Protein AF-A0A3D5AR70-F1 (afdb_monomer_lite)

Foldseek 3Di:
DPPDDAAAEAEDQPFCPLHVPDGPPPFLQDPVCVSVLVVLLVVLVVCLVSVHLAYEDELAAHDPPDDLVSSLVSSLVSVLSSLVSNVVSVHQYAYEQPPNHSGNDPVSVVVSCVSRDLSHAHEAELQSCQADPPDASLVSLLVRLSRHSHYEYAAYEYNDPAGHQPPPHDHLCLSNVVSCVVSVPPHDHHYDHPPCPVPVVVSVVSNVLQNQLSPLLSVLLVCLLVPVVCCVVVLVCSCVRNNPVCNLVSNLSSVLSNLDALVVLVVQLVPDDPSSLLSSLQNCVVNVHPCNQVSLLVLLVDPPLSSLLSSQAPSVVPYDLVSNLSSVLVNQVSVHDPVSGPCCVPSDELVSLVSLVVVQVVQVVVVHHTDPNSVVSNVVHD

Secondary structure (DSSP, 8-state):
---SSPPPPB----TTSS-SSSTT-S-SSSTTHHHHHHHHHHHHHHHHHTT-S-EEE---PPPTTS-HHHHHHHHHHHHHHHHHHHHHHTPPEEE---TTSS--SHHHHHHHHHHH-TTEEEEEEHHHHHHH-SS-HHHHHHHHGGGEEEEEE-EEETTEEEEE-TTSSS--HHHHHHHHHHTT--S-EEE--TT-GGGHHHHHHHHHHHHHHHHHHHHHHHHHHH-GGGHHHHHHHHHHHHHHHHHHHHHHHHHHHHT--HHHHHHHHHHS-HHHHHHHHHHHHHH--TTHHHHHHHHHHSS-HHHHHHHHSGGGGGS-HHHHHHHHHHHHHTT--GGGSTTHHHH--HHHHHHHHHHHHHHHHTT-PPPHHHHHHHHHH-

Sequence (382 aa):
MIPPFPYPTLFRSARYLLDPRRKHSPTLLDDNASKRVDFLKRAIDIAADLNAEAVSFWAGVRPADIDEQTSWDRLKSGCAQVAEHAETRGVKLGFEPEPGMLVESIDQWAELKSSLGDGFGLTLDIGHCRAVEPYSVADCVRRAGPHLVNVQIDDMRRGVHEHLEFGEGEIDFPPVLRALKEVGYTGLVAVELPRHSHAAPEVAARSLTFLRASEWLAEAVDRVRGDPGSIGALFPAVGRHTGRALADSARVRLLQASGLPDDELVALYRYGDNDEKRAILLALPALRAVQGTDLLRDALRSNDSRLVAAALGPAGEDLPDAEWRQGVLKGVFMGLPLAGVHGLNERADAELGRMLDGLRKEREAAGRTMPADAVSLLERLV

Radius of gyration: 27.76 Å; chains: 1; bounding box: 63×50×78 Å

pLDDT: mean 92.49, std 9.39, range [27.66, 98.5]

Structure (mmCIF, N/CA/C/O backbone):
data_AF-A0A3D5AR70-F1
#
_entry.id   AF-A0A3D5AR70-F1
#
loop_
_atom_site.group_PDB
_atom_site.id
_atom_site.type_symbol
_atom_site.label_atom_id
_atom_site.label_alt_id
_atom_site.label_comp_id
_atom_site.label_asym_id
_atom_site.label_entity_id
_atom_site.label_seq_id
_atom_site.pdbx_PDB_ins_code
_atom_site.Cartn_x
_atom_site.Cartn_y
_atom_site.Cartn_z
_atom_site.occupancy
_atom_site.B_iso_or_equiv
_atom_site.auth_seq_id
_atom_site.auth_comp_id
_atom_site.auth_asym_id
_atom_site.auth_atom_id
_atom_site.pdbx_PDB_model_num
ATOM 1 N N . MET A 1 1 ? -26.052 -18.815 3.067 1.00 32.81 1 MET A N 1
ATOM 2 C CA . MET A 1 1 ? -26.679 -17.505 3.336 1.00 32.81 1 MET A CA 1
ATOM 3 C C . MET A 1 1 ? -25.571 -16.473 3.289 1.00 32.81 1 MET A C 1
ATOM 5 O O . MET A 1 1 ? -24.693 -16.527 4.133 1.00 32.81 1 MET A O 1
ATOM 9 N N . ILE A 1 2 ? -25.542 -15.638 2.253 1.00 27.66 2 ILE A N 1
ATOM 10 C CA . ILE A 1 2 ? -24.632 -14.485 2.176 1.00 27.66 2 ILE A CA 1
ATOM 11 C C . ILE A 1 2 ? -25.147 -13.482 3.224 1.00 27.66 2 ILE A C 1
ATOM 13 O O . ILE A 1 2 ? -26.352 -13.213 3.194 1.00 27.66 2 ILE A O 1
ATOM 17 N N . PRO A 1 3 ? -24.336 -12.998 4.182 1.00 32.00 3 PRO A N 1
ATOM 18 C CA . PRO A 1 3 ? -24.826 -12.045 5.171 1.00 32.00 3 PRO A CA 1
ATOM 19 C C . PRO A 1 3 ? -25.315 -10.768 4.459 1.00 32.00 3 PRO A C 1
ATOM 21 O O . PRO A 1 3 ? -24.717 -10.353 3.461 1.00 32.00 3 PRO A O 1
ATOM 24 N N . PRO A 1 4 ? -26.440 -10.184 4.902 1.00 40.34 4 PRO A N 1
ATOM 25 C CA . PRO A 1 4 ? -27.083 -9.080 4.208 1.00 40.34 4 PRO A CA 1
ATOM 26 C C . PRO A 1 4 ? -26.327 -7.785 4.505 1.00 40.34 4 PRO A C 1
ATOM 28 O O . PRO A 1 4 ? -26.500 -7.235 5.578 1.00 40.34 4 PRO A O 1
ATOM 31 N N . PHE A 1 5 ? -25.541 -7.296 3.540 1.00 42.06 5 PHE A N 1
ATOM 32 C CA . PHE A 1 5 ? -24.726 -6.073 3.634 1.00 42.06 5 PHE A CA 1
ATOM 33 C C . PHE A 1 5 ? -23.687 -6.077 4.780 1.00 42.06 5 PHE A C 1
ATOM 35 O O . PHE A 1 5 ? -23.908 -6.638 5.850 1.00 42.06 5 PHE A O 1
ATOM 42 N N . PRO A 1 6 ? -22.507 -5.470 4.589 1.00 53.66 6 PRO A N 1
ATOM 43 C CA . PRO A 1 6 ? -21.615 -5.262 5.716 1.00 53.66 6 PRO A CA 1
ATOM 44 C C . PRO A 1 6 ? -22.246 -4.263 6.698 1.00 53.66 6 PRO A C 1
ATOM 46 O O . PRO A 1 6 ? -22.773 -3.226 6.285 1.00 53.66 6 PRO A O 1
ATOM 49 N N . TYR A 1 7 ? -22.212 -4.586 7.990 1.00 52.88 7 TYR A N 1
ATOM 50 C CA . TYR A 1 7 ? -22.667 -3.684 9.045 1.00 52.88 7 TYR A CA 1
ATOM 51 C C . TYR A 1 7 ? -21.738 -2.466 9.113 1.00 52.88 7 TYR A C 1
ATOM 53 O O . TYR A 1 7 ? -20.527 -2.638 9.022 1.00 52.88 7 TYR A O 1
ATOM 61 N N . PRO A 1 8 ? -22.254 -1.234 9.246 1.00 65.44 8 PRO A N 1
ATOM 62 C CA . PRO A 1 8 ? -21.407 -0.046 9.260 1.00 65.44 8 PRO A CA 1
ATOM 63 C C . PRO A 1 8 ? -20.494 -0.026 10.496 1.00 65.44 8 PRO A C 1
ATOM 65 O O . PRO A 1 8 ? -20.899 -0.467 11.569 1.00 65.44 8 PRO A O 1
ATOM 68 N N . THR A 1 9 ? -19.303 0.562 10.378 1.00 58.19 9 THR A N 1
ATOM 69 C CA . THR A 1 9 ? -18.501 0.993 11.537 1.00 58.19 9 THR A CA 1
ATOM 70 C C . THR A 1 9 ? -18.792 2.463 11.821 1.00 58.19 9 THR A C 1
ATOM 72 O O . THR A 1 9 ? -18.824 3.287 10.904 1.00 58.19 9 THR A O 1
ATOM 75 N N . LEU A 1 10 ? -18.990 2.820 13.093 1.00 62.00 10 LEU A N 1
ATOM 76 C CA . LEU A 1 10 ? -19.186 4.214 13.488 1.00 62.00 10 LEU A CA 1
ATOM 77 C C . LEU A 1 10 ? -17.861 4.853 13.944 1.00 62.00 10 LEU A C 1
ATOM 79 O O . LEU A 1 10 ? -17.339 4.529 15.013 1.00 62.00 10 LEU A O 1
ATOM 83 N N . PHE A 1 11 ? -17.355 5.806 13.153 1.00 58.59 11 PHE A N 1
ATOM 84 C CA . PHE A 1 11 ? -16.152 6.590 13.460 1.00 58.59 11 PHE A CA 1
ATOM 85 C C . PHE A 1 11 ? -16.480 7.872 14.225 1.00 58.59 11 PHE A C 1
ATOM 87 O O . PHE A 1 11 ? -17.455 8.568 13.936 1.00 58.59 11 PHE A O 1
ATOM 94 N N . ARG A 1 12 ? -15.648 8.209 15.217 1.00 56.62 12 ARG A N 1
ATOM 95 C CA . ARG A 1 12 ? -15.967 9.253 16.212 1.00 56.62 12 ARG A CA 1
ATOM 96 C C . ARG A 1 12 ? -15.005 10.426 16.249 1.00 56.62 12 ARG A C 1
ATOM 98 O O . ARG A 1 12 ? -15.065 11.246 17.168 1.00 56.62 12 ARG A O 1
ATOM 105 N N . SER A 1 13 ? -14.191 10.565 15.209 1.00 57.84 13 SER A N 1
ATOM 106 C CA . SER A 1 13 ? -13.252 11.673 15.036 1.00 57.84 13 SER A CA 1
ATOM 107 C C . SER A 1 13 ? -13.934 13.039 14.839 1.00 57.84 13 SER A C 1
ATOM 109 O O . SER A 1 13 ? -13.231 14.029 14.656 1.00 57.84 13 SER A O 1
ATOM 111 N N . ALA A 1 14 ? -15.273 13.137 14.921 1.00 65.75 14 ALA A N 1
ATOM 112 C CA . ALA A 1 14 ? -16.085 14.342 14.720 1.00 65.75 14 ALA A CA 1
ATOM 113 C C . ALA A 1 14 ? -15.389 15.624 15.218 1.00 65.75 14 ALA A C 1
ATOM 115 O O . ALA A 1 14 ? -15.333 15.939 16.415 1.00 65.75 14 ALA A O 1
ATOM 116 N N . ARG A 1 15 ? -14.790 16.344 14.263 1.00 79.31 15 ARG A N 1
ATOM 117 C CA . ARG A 1 15 ? -13.955 17.515 14.532 1.00 79.31 15 ARG A CA 1
ATOM 118 C C . ARG A 1 15 ? -14.863 18.642 15.004 1.00 79.31 15 ARG A C 1
ATOM 120 O O . ARG A 1 15 ? -15.877 18.919 14.379 1.00 79.31 15 ARG A O 1
ATOM 127 N N . TYR A 1 16 ? -14.479 19.287 16.100 1.00 86.62 16 TYR A N 1
ATOM 128 C CA . TYR A 1 16 ? -15.173 20.446 16.672 1.00 86.62 16 TYR A CA 1
ATOM 129 C C . TYR A 1 16 ? -16.621 20.209 17.149 1.00 86.62 16 TYR A C 1
ATOM 131 O O . TYR A 1 16 ? -17.345 21.167 17.403 1.00 86.62 16 TYR A O 1
ATOM 139 N N . LEU A 1 17 ? -17.053 18.949 17.298 1.00 88.94 17 LEU A N 1
ATOM 140 C CA . LEU A 1 17 ? -18.428 18.631 17.698 1.00 88.94 17 LEU A CA 1
ATOM 141 C C . LEU A 1 17 ? -18.735 19.027 19.151 1.00 88.94 17 LEU A C 1
ATOM 143 O O . LEU A 1 17 ? -19.791 19.586 19.427 1.00 88.94 17 LEU A O 1
ATOM 147 N N . LEU A 1 18 ? -17.827 18.715 20.081 1.00 90.50 18 LEU A N 1
ATOM 148 C CA . LEU A 1 18 ? -18.012 19.005 21.510 1.00 90.50 18 LEU A CA 1
ATOM 149 C C . LEU A 1 18 ? -17.456 20.380 21.918 1.00 90.50 18 LEU A C 1
ATOM 151 O O . LEU A 1 18 ? -17.894 20.945 22.921 1.00 90.50 18 LEU A O 1
ATOM 155 N N . ASP A 1 19 ? -16.522 20.918 21.130 1.00 90.00 19 ASP A N 1
ATOM 156 C CA . ASP A 1 19 ? -15.952 22.255 21.282 1.00 90.00 19 ASP A CA 1
ATOM 157 C C . ASP A 1 19 ? -15.735 22.884 19.889 1.00 90.00 19 ASP A C 1
ATOM 159 O O . ASP A 1 19 ? -14.916 22.382 19.114 1.00 90.00 19 ASP A O 1
ATOM 163 N N . PRO A 1 20 ? -16.410 24.000 19.555 1.00 92.25 20 PRO A N 1
ATOM 164 C CA . PRO A 1 20 ? -16.311 24.625 18.236 1.00 92.25 20 PRO A CA 1
ATOM 165 C C . PRO A 1 20 ? -14.942 25.266 17.942 1.00 92.25 20 PRO A C 1
ATOM 167 O O . PRO A 1 20 ? -14.686 25.661 16.808 1.00 92.25 20 PRO A O 1
ATOM 170 N N . ARG A 1 21 ? -14.067 25.418 18.944 1.00 92.12 21 ARG A N 1
ATOM 171 C CA . ARG A 1 21 ? -12.752 26.072 18.827 1.00 92.12 21 ARG A CA 1
ATOM 172 C C . ARG A 1 21 ? -11.594 25.095 18.957 1.00 92.12 21 ARG A C 1
ATOM 174 O O . ARG A 1 21 ? -10.568 25.277 18.303 1.00 92.12 21 ARG A O 1
ATOM 181 N N . ARG A 1 22 ? -11.733 24.065 19.790 1.00 88.31 22 ARG A N 1
ATOM 182 C CA . ARG A 1 22 ? -10.674 23.078 20.033 1.00 88.31 22 ARG A CA 1
ATOM 183 C C . ARG A 1 22 ? -11.001 21.759 19.347 1.00 88.31 22 ARG A C 1
ATOM 185 O O . ARG A 1 22 ? -11.928 21.047 19.724 1.00 88.31 22 ARG A O 1
ATOM 192 N N . LYS A 1 23 ? -10.190 21.406 18.344 1.00 86.69 23 LYS A N 1
ATOM 193 C CA . LYS A 1 23 ? -10.305 20.142 17.603 1.00 86.69 23 LYS A CA 1
ATOM 194 C C . LYS A 1 23 ? -10.327 18.972 18.599 1.00 86.69 23 LYS A C 1
ATOM 196 O O . LYS A 1 23 ? -9.403 18.819 19.387 1.00 86.69 23 LYS A O 1
ATOM 201 N N . HIS A 1 24 ? -11.399 18.181 18.546 1.00 87.38 24 HIS A N 1
ATOM 202 C CA . HIS A 1 24 ? -11.671 17.002 19.376 1.00 87.38 24 HIS A CA 1
ATOM 203 C C . HIS A 1 24 ? -11.722 17.186 20.905 1.00 87.38 24 HIS A C 1
ATOM 205 O O . HIS A 1 24 ? -11.901 16.199 21.616 1.00 87.38 24 HIS A O 1
ATOM 211 N N . SER A 1 25 ? -11.599 18.400 21.437 1.00 89.62 25 SER A N 1
ATOM 212 C CA . SER A 1 25 ? -11.730 18.613 22.880 1.00 89.62 25 SER A CA 1
ATOM 213 C C . SER A 1 25 ? -13.214 18.602 23.294 1.00 89.62 25 SER A C 1
ATOM 215 O O . SER A 1 25 ? -14.063 19.000 22.491 1.00 89.62 25 SER A O 1
ATOM 217 N N . PRO A 1 26 ? -13.553 18.153 24.517 1.00 92.62 26 PRO A N 1
ATOM 218 C CA . PRO A 1 26 ? -12.691 17.408 25.434 1.00 92.62 26 PRO A CA 1
ATOM 219 C C . PRO A 1 26 ? -12.454 15.970 24.950 1.00 92.62 26 PRO A C 1
ATOM 221 O O . PRO A 1 26 ? -13.292 15.369 24.276 1.00 92.62 26 PRO A O 1
ATOM 224 N N . THR A 1 27 ? -11.300 15.428 25.305 1.00 93.69 27 THR A N 1
ATOM 225 C CA . THR A 1 27 ? -10.874 14.030 25.175 1.00 93.69 27 THR A CA 1
ATOM 226 C C . THR A 1 27 ? -11.050 13.313 26.519 1.00 93.69 27 THR A C 1
ATOM 228 O O . THR A 1 27 ? -11.564 13.904 27.471 1.00 93.69 27 THR A O 1
ATOM 231 N N . LEU A 1 28 ? -10.640 12.045 26.620 1.00 94.31 28 LEU A N 1
ATOM 232 C CA . LEU A 1 28 ? -10.629 11.333 27.906 1.00 94.31 28 LEU A CA 1
ATOM 233 C C . LEU A 1 28 ? -9.518 11.825 28.851 1.00 94.31 28 LEU A C 1
ATOM 235 O O . LEU A 1 28 ? -9.528 11.472 30.024 1.00 94.31 28 LEU A O 1
ATOM 239 N N . LEU A 1 29 ? -8.585 12.644 28.353 1.00 94.88 29 LEU A N 1
ATOM 240 C CA . LEU A 1 29 ? -7.447 13.165 29.116 1.00 94.88 29 LEU A CA 1
ATOM 241 C C . LEU A 1 29 ? -7.744 14.525 29.772 1.00 94.88 29 LEU A C 1
ATOM 243 O O . LEU A 1 29 ? -7.066 14.922 30.721 1.00 94.88 29 LEU A O 1
ATOM 247 N N . ASP A 1 30 ? -8.752 15.250 29.279 1.00 92.00 30 ASP A N 1
ATOM 248 C CA . ASP A 1 30 ? -9.139 16.567 29.794 1.00 92.00 30 ASP A CA 1
ATOM 249 C C . ASP A 1 30 ? -9.899 16.456 31.135 1.00 92.00 30 ASP A C 1
ATOM 251 O O . ASP A 1 30 ? -10.598 15.477 31.390 1.00 92.00 30 ASP A O 1
ATOM 255 N N . ASP A 1 31 ? -9.847 17.501 31.972 1.00 86.88 31 ASP A N 1
ATOM 256 C CA . ASP A 1 31 ? -10.524 17.533 33.288 1.00 86.88 31 ASP A CA 1
ATOM 257 C C . ASP A 1 31 ? -12.040 17.286 33.204 1.00 86.88 31 ASP A C 1
ATOM 259 O O . ASP A 1 31 ? -12.652 16.726 34.111 1.00 86.88 31 ASP A O 1
ATOM 263 N N . ASN A 1 32 ? -12.663 17.700 32.097 1.00 86.25 32 ASN A N 1
ATOM 264 C CA . ASN A 1 32 ? -14.093 17.535 31.844 1.00 86.25 32 ASN A CA 1
ATOM 265 C C . ASN A 1 32 ? -14.380 16.341 30.915 1.00 86.25 32 ASN A C 1
ATOM 267 O O . ASN A 1 32 ? -15.162 16.451 29.964 1.00 86.25 32 ASN A O 1
ATOM 271 N N . ALA A 1 33 ? -13.722 15.207 31.171 1.00 90.56 33 ALA A N 1
ATOM 272 C CA . ALA A 1 33 ? -13.863 13.978 30.389 1.00 90.56 33 ALA A CA 1
ATOM 273 C C . ALA A 1 33 ? -15.301 13.421 30.368 1.00 90.56 33 ALA A C 1
ATOM 275 O O . ALA A 1 33 ? -15.645 12.682 29.447 1.00 90.56 33 ALA A O 1
ATOM 276 N N . SER A 1 34 ? -16.171 13.802 31.314 1.00 93.75 34 SER A N 1
ATOM 277 C CA . SER A 1 34 ? -17.577 13.359 31.364 1.00 93.75 34 SER A CA 1
ATOM 278 C C . SER A 1 34 ? -18.330 13.648 30.063 1.00 93.75 34 SER A C 1
ATOM 280 O O . SER A 1 34 ? -18.985 12.760 29.528 1.00 93.75 34 SER A O 1
ATOM 282 N N . LYS A 1 35 ? -18.140 14.833 29.463 1.00 93.81 35 LYS A N 1
ATOM 283 C CA . LYS A 1 35 ? -18.728 15.174 28.154 1.00 93.81 35 LYS A CA 1
ATOM 284 C C . LYS A 1 35 ? -18.289 14.221 27.047 1.00 93.81 35 LYS A C 1
ATOM 286 O O . LYS A 1 35 ? -19.076 13.899 26.157 1.00 93.81 35 LYS A O 1
ATOM 291 N N . ARG A 1 36 ? -17.019 13.801 27.073 1.00 95.19 36 ARG A N 1
ATOM 292 C CA . ARG A 1 36 ? -16.491 12.823 26.122 1.00 95.19 36 ARG A CA 1
ATOM 293 C C . ARG A 1 36 ? -17.128 11.468 26.392 1.00 95.19 36 ARG A C 1
ATOM 295 O O . ARG A 1 36 ? -17.676 10.904 25.457 1.00 95.19 36 ARG A O 1
ATOM 302 N N . VAL A 1 37 ? -17.127 10.986 27.634 1.00 96.12 37 VAL A N 1
ATOM 303 C CA . VAL A 1 37 ? -17.765 9.714 28.016 1.00 96.12 37 VAL A CA 1
ATOM 304 C C . VAL A 1 37 ? -19.233 9.672 27.582 1.00 96.12 37 VAL A C 1
ATOM 306 O O . VAL A 1 37 ? -19.626 8.716 26.922 1.00 96.12 37 VAL A O 1
ATOM 309 N N . ASP A 1 38 ? -20.019 10.718 27.843 1.00 96.12 38 ASP A N 1
ATOM 310 C CA . ASP A 1 38 ? -21.432 10.799 27.443 1.00 96.12 38 ASP A CA 1
ATOM 311 C C . ASP A 1 38 ? -21.611 10.740 25.923 1.00 96.12 38 ASP A C 1
ATOM 313 O O . ASP A 1 38 ? -22.458 10.004 25.411 1.00 96.12 38 ASP A O 1
ATOM 317 N N . PHE A 1 39 ? -20.780 11.475 25.176 1.00 95.38 39 PHE A N 1
ATOM 318 C CA . PHE A 1 39 ? -20.753 11.383 23.718 1.00 95.38 39 PHE A CA 1
ATOM 319 C C . PHE A 1 39 ? -20.421 9.961 23.257 1.00 95.38 39 PHE A C 1
ATOM 321 O O . PHE A 1 39 ? -21.053 9.446 22.331 1.00 95.38 39 PHE A O 1
ATOM 328 N N . LEU A 1 40 ? -19.456 9.311 23.915 1.00 95.81 40 LEU A N 1
ATOM 329 C CA . LEU A 1 40 ? -19.065 7.960 23.563 1.00 95.81 40 LEU A CA 1
ATOM 330 C C . LEU A 1 40 ? -20.191 6.946 23.880 1.00 95.81 40 LEU A C 1
ATOM 332 O O . LEU A 1 40 ? -20.477 6.074 23.061 1.00 95.81 40 LEU A O 1
ATOM 336 N N . LYS A 1 41 ? -20.894 7.081 25.005 1.00 97.19 41 LYS A N 1
ATOM 337 C CA . LYS A 1 41 ? -22.060 6.244 25.338 1.00 97.19 41 LYS A CA 1
ATOM 338 C C . LYS A 1 41 ? -23.196 6.426 24.336 1.00 97.19 41 LYS A C 1
ATOM 340 O O . LYS A 1 41 ? -23.706 5.449 23.801 1.00 97.19 41 LYS A O 1
ATOM 345 N N . ARG A 1 42 ? -23.502 7.668 23.957 1.00 96.69 42 ARG A N 1
ATOM 346 C CA . ARG A 1 42 ? -24.546 7.943 22.961 1.00 96.69 42 ARG A CA 1
ATOM 347 C C . ARG A 1 42 ? -24.225 7.369 21.586 1.00 96.69 42 ARG A C 1
ATOM 349 O O . ARG A 1 42 ? -25.112 6.891 20.889 1.00 96.69 42 ARG A O 1
ATOM 356 N N . ALA A 1 43 ? -22.963 7.418 21.178 1.00 96.12 43 ALA A N 1
ATOM 357 C CA . ALA A 1 43 ? -22.553 6.801 19.927 1.00 96.12 43 ALA A CA 1
ATOM 358 C C . ALA A 1 43 ? -22.588 5.262 19.985 1.00 96.12 43 ALA A C 1
ATOM 360 O O . ALA A 1 43 ? -22.870 4.646 18.965 1.00 96.12 43 ALA A O 1
ATOM 361 N N . ILE A 1 44 ? -22.371 4.649 21.156 1.00 96.69 44 ILE A N 1
ATOM 362 C CA . ILE A 1 44 ? -22.630 3.216 21.367 1.00 96.69 44 ILE A CA 1
ATOM 363 C C . ILE A 1 44 ? -24.126 2.914 21.236 1.00 96.69 44 ILE A C 1
ATOM 365 O O . ILE A 1 44 ? -24.486 1.947 20.575 1.00 96.69 44 ILE A O 1
ATOM 369 N N . ASP A 1 45 ? -25.001 3.741 21.813 1.00 97.38 45 ASP A N 1
ATOM 370 C CA . ASP A 1 45 ? -26.450 3.539 21.699 1.00 97.38 45 ASP A CA 1
ATOM 371 C C . ASP A 1 45 ? -26.906 3.600 20.234 1.00 97.38 45 ASP A C 1
ATOM 373 O O . ASP A 1 45 ? -27.611 2.709 19.772 1.00 97.38 45 ASP A O 1
ATOM 377 N N . ILE A 1 46 ? -26.417 4.591 19.477 1.00 96.19 46 ILE A N 1
ATOM 378 C CA . ILE A 1 46 ? -26.673 4.708 18.033 1.00 96.19 46 ILE A CA 1
ATOM 379 C C . ILE A 1 46 ? -26.111 3.499 17.274 1.00 96.19 46 ILE A C 1
ATOM 381 O O . ILE A 1 46 ? -26.763 2.982 16.373 1.00 96.19 46 ILE A O 1
ATOM 385 N N . ALA A 1 47 ? -24.907 3.041 17.617 1.00 95.25 47 ALA A N 1
ATOM 386 C CA . ALA A 1 47 ? -24.303 1.863 17.006 1.00 95.25 47 ALA A CA 1
ATOM 387 C C . ALA A 1 47 ? -25.135 0.597 17.259 1.00 95.25 47 ALA A C 1
ATOM 389 O O . ALA A 1 47 ? -25.333 -0.182 16.331 1.00 95.25 47 ALA A O 1
ATOM 390 N N . ALA A 1 48 ? -25.676 0.427 18.468 1.00 96.19 48 ALA A N 1
ATOM 391 C CA . ALA A 1 48 ? -26.595 -0.662 18.786 1.00 96.19 48 ALA A CA 1
ATOM 392 C C . ALA A 1 48 ? -27.877 -0.575 17.940 1.00 96.19 48 ALA A C 1
ATOM 394 O O . ALA A 1 48 ? -28.291 -1.571 17.352 1.00 96.19 48 ALA A O 1
ATOM 395 N N . ASP A 1 49 ? -28.462 0.620 17.814 1.00 96.44 49 ASP A N 1
ATOM 396 C CA . ASP A 1 49 ? -29.681 0.842 17.024 1.00 96.44 49 ASP A CA 1
ATOM 397 C C . ASP A 1 49 ? -29.463 0.585 15.518 1.00 96.44 49 ASP A C 1
ATOM 399 O O . ASP A 1 49 ? -30.370 0.131 14.820 1.00 96.44 49 ASP A O 1
ATOM 403 N N . LEU A 1 50 ? -28.255 0.856 15.010 1.00 95.25 50 LEU A N 1
ATOM 404 C CA . LEU A 1 50 ? -27.856 0.624 13.615 1.00 95.25 50 LEU A CA 1
ATOM 405 C C . LEU A 1 50 ? -27.271 -0.775 13.364 1.00 95.25 50 LEU A C 1
ATOM 407 O O . LEU A 1 50 ? -26.926 -1.085 12.222 1.00 95.25 50 LEU A O 1
ATOM 411 N N . ASN A 1 51 ? -27.143 -1.600 14.408 1.00 93.25 51 ASN A N 1
ATOM 412 C CA . ASN A 1 51 ? -26.441 -2.883 14.382 1.00 93.25 51 ASN A CA 1
ATOM 413 C C . ASN A 1 51 ? -25.027 -2.772 13.776 1.00 93.25 51 ASN A C 1
ATOM 415 O O . ASN A 1 51 ? -24.643 -3.568 12.922 1.00 93.25 51 ASN A O 1
ATOM 419 N N . ALA A 1 52 ? -24.289 -1.732 14.168 1.00 92.06 52 ALA A N 1
ATOM 420 C CA . ALA A 1 52 ? -22.934 -1.461 13.705 1.00 92.06 52 ALA A CA 1
ATOM 421 C C . ALA A 1 52 ? -21.947 -2.548 14.164 1.00 92.06 52 ALA A C 1
ATOM 423 O O . ALA A 1 52 ? -22.089 -3.108 15.251 1.00 92.06 52 ALA A O 1
ATOM 424 N N . GLU A 1 53 ? -20.918 -2.815 13.355 1.00 90.75 53 GLU A N 1
ATOM 425 C CA . GLU A 1 53 ? -19.919 -3.855 13.645 1.00 90.75 53 GLU A CA 1
ATOM 426 C C . GLU A 1 53 ? -19.108 -3.533 14.907 1.00 90.75 53 GLU A C 1
ATOM 428 O O . GLU A 1 53 ? -18.888 -4.394 15.765 1.00 90.75 53 GLU A O 1
ATOM 433 N N . ALA A 1 54 ? -18.684 -2.275 15.013 1.00 94.06 54 ALA A N 1
ATOM 434 C CA . ALA A 1 54 ? -17.918 -1.751 16.127 1.00 94.06 54 ALA A CA 1
ATOM 435 C C . ALA A 1 54 ? -18.037 -0.224 16.208 1.00 94.06 54 ALA A C 1
ATOM 437 O O . ALA A 1 54 ? -18.451 0.467 15.268 1.00 94.06 54 ALA A O 1
ATOM 438 N N . VAL A 1 55 ? -17.614 0.309 17.350 1.00 95.38 55 VAL A N 1
ATOM 439 C CA . VAL A 1 55 ? -17.397 1.739 17.560 1.00 95.38 55 VAL A CA 1
ATOM 440 C C . VAL A 1 55 ? -15.908 1.984 17.784 1.00 95.38 55 VAL A C 1
ATOM 442 O O . VAL A 1 55 ? -15.358 1.505 18.779 1.00 95.38 55 VAL A O 1
ATOM 445 N N . SER A 1 56 ? -15.283 2.755 16.885 1.00 94.94 56 SER A N 1
ATOM 446 C CA . SER A 1 56 ? -13.870 3.150 17.009 1.00 94.94 56 SER A CA 1
ATOM 447 C C . SER A 1 56 ? -13.704 4.440 17.821 1.00 94.94 56 SER A C 1
ATOM 449 O O . SER A 1 56 ? -14.518 5.372 17.718 1.00 94.94 56 SER A O 1
ATOM 451 N N . PHE A 1 57 ? -12.659 4.516 18.647 1.00 95.38 57 PHE A N 1
ATOM 452 C CA . PHE A 1 57 ? -12.243 5.732 19.353 1.00 95.38 57 PHE A CA 1
ATOM 453 C C . PHE A 1 57 ? -10.776 5.669 19.801 1.00 95.38 57 PHE A C 1
ATOM 455 O O . PHE A 1 57 ? -10.185 4.602 19.838 1.00 95.38 57 PHE A O 1
ATOM 462 N N . TRP A 1 58 ? -10.219 6.807 20.213 1.00 95.25 58 TRP A N 1
ATOM 463 C CA . TRP A 1 58 ? -8.798 6.971 20.537 1.00 95.25 58 TRP A CA 1
ATOM 464 C C . TRP A 1 58 ? -8.583 7.725 21.864 1.00 95.25 58 TRP A C 1
ATOM 466 O O . TRP A 1 58 ? -9.540 8.224 22.469 1.00 95.25 58 TRP A O 1
ATOM 476 N N . ALA A 1 59 ? -7.325 7.845 22.315 1.00 94.69 59 ALA A N 1
ATOM 477 C CA . ALA A 1 59 ? -6.955 8.510 23.577 1.00 94.69 59 ALA A CA 1
ATOM 478 C C . ALA A 1 59 ? -7.141 10.038 23.556 1.00 94.69 59 ALA A C 1
ATOM 480 O O . ALA A 1 59 ? -7.827 10.620 24.401 1.00 94.69 59 ALA A O 1
ATOM 481 N N . GLY A 1 60 ? -6.496 10.681 22.581 1.00 92.81 60 GLY A N 1
ATOM 482 C CA . GLY A 1 60 ? -6.272 12.119 22.514 1.00 92.81 60 GLY A CA 1
ATOM 483 C C . GLY A 1 60 ? -4.809 12.486 22.728 1.00 92.81 60 GLY A C 1
ATOM 484 O O . GLY A 1 60 ? -4.009 11.696 23.230 1.00 92.81 60 GLY A O 1
ATOM 485 N N . VAL A 1 61 ? -4.457 13.709 22.333 1.00 93.25 61 VAL A N 1
ATOM 486 C CA . VAL A 1 61 ? -3.123 14.270 22.574 1.00 93.25 61 VAL A CA 1
ATOM 487 C C . VAL A 1 61 ? -3.000 14.617 24.052 1.00 93.25 61 VAL A C 1
ATOM 489 O O . VAL A 1 61 ? -3.869 15.306 24.591 1.00 93.25 61 VAL A O 1
ATOM 492 N N . ARG A 1 62 ? -1.919 14.164 24.695 1.00 93.50 62 ARG A N 1
ATOM 493 C CA . ARG A 1 62 ? -1.642 14.486 26.097 1.00 93.50 62 ARG A CA 1
ATOM 494 C C . ARG A 1 62 ? -1.535 16.009 26.285 1.00 93.50 62 ARG A C 1
ATOM 496 O O . ARG A 1 62 ? -0.705 16.633 25.620 1.00 93.50 62 ARG A O 1
ATOM 503 N N . PRO A 1 63 ? -2.334 16.618 27.179 1.00 89.56 63 PRO A N 1
ATOM 504 C CA . PRO A 1 63 ? -2.170 18.025 27.533 1.00 89.56 63 PRO A CA 1
ATOM 505 C C . PRO A 1 63 ? -0.786 18.284 28.144 1.00 89.56 63 PRO A C 1
ATOM 507 O O . PRO A 1 63 ? -0.286 17.483 28.930 1.00 89.56 63 PRO A O 1
ATOM 510 N N . ALA A 1 64 ? -0.146 19.394 27.767 1.00 88.81 64 ALA A N 1
ATOM 511 C CA . ALA A 1 64 ? 1.242 19.682 28.148 1.00 88.81 64 ALA A CA 1
ATOM 512 C C . ALA A 1 64 ? 1.435 19.906 29.661 1.00 88.81 64 ALA A C 1
ATOM 514 O O . ALA A 1 64 ? 2.534 19.727 30.178 1.00 88.81 64 ALA A O 1
ATOM 515 N N . ASP A 1 65 ? 0.372 20.310 30.347 1.00 91.75 65 ASP A N 1
ATOM 516 C CA . ASP A 1 65 ? 0.303 20.621 31.772 1.00 91.75 65 ASP A CA 1
ATOM 517 C C . ASP A 1 65 ? -0.036 19.412 32.655 1.00 91.75 65 ASP A C 1
ATOM 519 O O . ASP A 1 65 ? 0.018 19.521 33.879 1.00 91.75 65 ASP A O 1
ATOM 523 N N . ILE A 1 66 ? -0.353 18.261 32.055 1.00 92.12 66 ILE A N 1
ATOM 524 C CA . ILE A 1 66 ? -0.706 17.038 32.776 1.00 92.12 66 ILE A CA 1
ATOM 525 C C . ILE A 1 66 ? 0.422 16.019 32.621 1.00 92.12 66 ILE A C 1
ATOM 527 O O . ILE A 1 66 ? 0.894 15.728 31.515 1.00 92.12 66 ILE A O 1
ATOM 531 N N . ASP A 1 67 ? 0.867 15.466 33.748 1.00 94.50 67 ASP A N 1
ATOM 532 C CA . ASP A 1 67 ? 1.872 14.413 33.759 1.00 94.50 67 ASP A CA 1
ATOM 533 C C . ASP A 1 67 ? 1.339 13.114 33.129 1.00 94.50 67 ASP A C 1
ATOM 535 O O . ASP A 1 67 ? 0.137 12.897 32.946 1.00 94.50 67 ASP A O 1
ATOM 539 N N . GLU A 1 68 ? 2.262 12.249 32.732 1.00 93.75 68 GLU A N 1
ATOM 540 C CA . GLU A 1 68 ? 1.935 11.018 32.020 1.00 93.75 68 GLU A CA 1
ATOM 541 C C . GLU A 1 68 ? 1.077 10.066 32.861 1.00 93.75 68 GLU A C 1
ATOM 543 O O . GLU A 1 68 ? 0.076 9.558 32.355 1.00 93.75 68 GLU A O 1
ATOM 548 N N . GLN A 1 69 ? 1.393 9.896 34.148 1.00 95.38 69 GLN A N 1
ATOM 549 C CA . GLN A 1 69 ? 0.653 9.000 35.038 1.00 95.38 69 GLN A CA 1
ATOM 550 C C . GLN A 1 69 ? -0.801 9.455 35.185 1.00 95.38 69 GLN A C 1
ATOM 552 O O . GLN A 1 69 ? -1.720 8.669 34.959 1.00 95.38 69 GLN A O 1
ATOM 557 N N . THR A 1 70 ? -1.021 10.742 35.465 1.00 95.75 70 THR A N 1
ATOM 558 C CA . THR A 1 70 ? -2.372 11.313 35.547 1.00 95.75 70 THR A CA 1
ATOM 559 C C . THR A 1 70 ? -3.139 11.136 34.233 1.00 95.75 70 THR A C 1
ATOM 561 O O . THR A 1 70 ? -4.338 10.845 34.243 1.00 95.75 70 THR A O 1
ATOM 564 N N . SER A 1 71 ? -2.467 11.285 33.088 1.00 96.00 71 SER A N 1
ATOM 565 C CA . SER A 1 71 ? -3.086 11.099 31.769 1.00 96.00 71 SER A CA 1
ATOM 566 C C . SER A 1 71 ? -3.534 9.649 31.552 1.00 96.00 71 SER A C 1
ATOM 568 O O . SER A 1 71 ? -4.654 9.409 31.096 1.00 96.00 71 SER A O 1
ATOM 570 N N . TRP A 1 72 ? -2.697 8.684 31.933 1.00 96.81 72 TRP A N 1
ATOM 571 C CA . TRP A 1 72 ? -3.019 7.259 31.882 1.00 96.81 72 TRP A CA 1
ATOM 572 C C . TRP A 1 72 ? -4.154 6.873 32.827 1.00 96.81 72 TRP A C 1
ATOM 574 O O . TRP A 1 72 ? -5.052 6.134 32.424 1.00 96.81 72 TRP A O 1
ATOM 584 N N . ASP A 1 73 ? -4.162 7.394 34.053 1.00 95.94 73 ASP A N 1
ATOM 585 C CA . ASP A 1 73 ? -5.213 7.111 35.034 1.00 95.94 73 ASP A CA 1
ATOM 586 C C . ASP A 1 73 ? -6.578 7.620 34.548 1.00 95.94 73 ASP A C 1
ATOM 588 O O . ASP A 1 73 ? -7.591 6.915 34.635 1.00 95.94 73 ASP A O 1
ATOM 592 N N . ARG A 1 74 ? -6.605 8.819 33.949 1.00 96.12 74 ARG A N 1
ATOM 593 C CA . ARG A 1 74 ? -7.809 9.381 33.318 1.00 96.12 74 ARG A CA 1
ATOM 594 C C . ARG A 1 74 ? -8.274 8.546 32.132 1.00 96.12 74 ARG A C 1
ATOM 596 O O . ARG A 1 74 ? -9.462 8.230 32.048 1.00 96.12 74 ARG A O 1
ATOM 603 N N . LEU A 1 75 ? -7.351 8.143 31.254 1.00 97.12 75 LEU A N 1
ATOM 604 C CA . LEU A 1 75 ? -7.667 7.295 30.107 1.00 97.12 75 LEU A CA 1
ATOM 605 C C . LEU A 1 75 ? -8.261 5.953 30.554 1.00 97.12 75 LEU A C 1
ATOM 607 O O . LEU A 1 75 ? -9.328 5.577 30.073 1.00 97.12 75 LEU A O 1
ATOM 611 N N . LYS A 1 76 ? -7.620 5.265 31.508 1.00 96.75 76 LYS A N 1
ATOM 612 C CA . LYS A 1 76 ? -8.085 3.982 32.062 1.00 96.75 76 LYS A CA 1
ATOM 613 C C . LYS A 1 76 ? -9.487 4.115 32.661 1.00 96.75 76 LYS A C 1
ATOM 615 O O . LYS A 1 76 ? -10.374 3.336 32.317 1.00 96.75 76 LYS A O 1
ATOM 620 N N . SER A 1 77 ? -9.718 5.141 33.483 1.00 96.00 77 SER A N 1
ATOM 621 C CA . SER A 1 77 ? -11.028 5.411 34.092 1.00 96.00 77 SER A CA 1
ATOM 622 C C . SER A 1 77 ? -12.122 5.706 33.056 1.00 96.00 77 SER A C 1
ATOM 624 O O . SER A 1 77 ? -13.230 5.171 33.137 1.00 96.00 77 SER A O 1
ATOM 626 N N . GLY A 1 78 ? -11.819 6.532 32.050 1.00 96.69 78 GLY A N 1
ATOM 627 C CA . GLY A 1 78 ? -12.754 6.858 30.975 1.00 96.69 78 GLY A CA 1
ATOM 628 C C . GLY A 1 78 ? -13.087 5.650 30.099 1.00 96.69 78 GLY A C 1
ATOM 629 O O . GLY A 1 78 ? -14.258 5.391 29.823 1.00 96.69 78 GLY A O 1
ATOM 630 N N . CYS A 1 79 ? -12.075 4.876 29.702 1.00 97.06 79 CYS A N 1
ATOM 631 C CA . CYS A 1 79 ? -12.257 3.664 28.910 1.00 97.06 79 CYS A CA 1
ATOM 632 C C . CYS A 1 79 ? -13.067 2.602 29.660 1.00 97.06 79 CYS A C 1
ATOM 634 O O . CYS A 1 79 ? -13.941 2.001 29.043 1.00 97.06 79 CYS A O 1
ATOM 636 N N . ALA A 1 80 ? -12.857 2.418 30.969 1.00 96.31 80 ALA A N 1
ATOM 637 C CA . ALA A 1 80 ? -13.641 1.482 31.779 1.00 96.31 80 ALA A CA 1
ATOM 638 C C . ALA A 1 80 ? -15.146 1.806 31.746 1.00 96.31 80 ALA A C 1
ATOM 640 O O . ALA A 1 80 ? -15.961 0.931 31.468 1.00 96.31 80 ALA A O 1
ATOM 641 N N . GLN A 1 81 ? -15.517 3.079 31.922 1.00 96.50 81 GLN A N 1
ATOM 642 C CA . GLN A 1 81 ? -16.922 3.516 31.876 1.00 96.50 81 GLN A CA 1
ATOM 643 C C . GLN A 1 81 ? -17.575 3.328 30.500 1.00 96.50 81 GLN A C 1
ATOM 645 O O . GLN A 1 81 ? -18.786 3.119 30.398 1.00 96.50 81 GLN A O 1
ATOM 650 N N . VAL A 1 82 ? -16.797 3.487 29.428 1.00 96.19 82 VAL A N 1
ATOM 651 C CA . VAL A 1 82 ? -17.281 3.331 28.049 1.00 96.19 82 VAL A CA 1
ATOM 652 C C . VAL A 1 82 ? -17.383 1.847 27.690 1.00 96.19 82 VAL A C 1
ATOM 654 O O . VAL A 1 82 ? -18.360 1.458 27.053 1.00 96.19 82 VAL A O 1
ATOM 657 N N . ALA A 1 83 ? -16.426 1.029 28.137 1.00 95.88 83 ALA A N 1
ATOM 658 C CA . ALA A 1 83 ? -16.415 -0.421 27.959 1.00 95.88 83 ALA A CA 1
ATOM 659 C C . ALA A 1 83 ? -17.585 -1.102 28.668 1.00 95.88 83 ALA A C 1
ATOM 661 O O . ALA A 1 83 ? -18.294 -1.875 28.031 1.00 95.88 83 ALA A O 1
ATOM 662 N N . GLU A 1 84 ? -17.853 -0.737 29.924 1.00 95.75 84 GLU A N 1
ATOM 663 C CA . GLU A 1 84 ? -19.020 -1.224 30.668 1.00 95.75 84 GLU A CA 1
ATOM 664 C C . GLU A 1 84 ? -20.319 -0.930 29.903 1.00 95.75 84 GLU A C 1
ATOM 666 O O . GLU A 1 84 ? -21.133 -1.820 29.669 1.00 95.75 84 GLU A O 1
ATOM 671 N N . HIS A 1 85 ? -20.496 0.306 29.417 1.00 96.56 85 HIS A N 1
ATOM 672 C CA . HIS A 1 85 ? -21.689 0.667 28.644 1.00 96.56 85 HIS A CA 1
ATOM 673 C C . HIS A 1 85 ? -21.799 -0.136 27.343 1.00 96.56 85 HIS A C 1
ATOM 675 O O . HIS A 1 85 ? -22.879 -0.620 27.011 1.00 96.56 85 HIS A O 1
ATOM 681 N N . ALA A 1 86 ? -20.697 -0.317 26.617 1.00 95.50 86 ALA A N 1
ATOM 682 C CA . ALA A 1 86 ? -20.681 -1.105 25.388 1.00 95.50 86 ALA A CA 1
ATOM 683 C C . ALA A 1 86 ? -21.055 -2.572 25.616 1.00 95.50 86 ALA A C 1
ATOM 685 O O . ALA A 1 86 ? -21.852 -3.114 24.848 1.00 95.50 86 ALA A O 1
ATOM 686 N N . GLU A 1 87 ? -20.574 -3.174 26.705 1.00 95.00 87 GLU A N 1
ATOM 687 C CA . GLU A 1 87 ? -20.955 -4.524 27.116 1.00 95.00 87 GLU A CA 1
ATOM 688 C C . GLU A 1 87 ? -22.465 -4.620 27.377 1.00 95.00 87 GLU A C 1
ATOM 690 O O . GLU A 1 87 ? -23.127 -5.492 26.814 1.00 95.00 87 GLU A O 1
ATOM 695 N N . THR A 1 88 ? -23.052 -3.668 28.119 1.00 95.94 88 THR A N 1
ATOM 696 C CA . THR A 1 88 ? -24.510 -3.667 28.370 1.00 95.94 88 THR A CA 1
ATOM 697 C C . THR A 1 88 ? -25.352 -3.528 27.099 1.00 95.94 88 THR A C 1
ATOM 699 O O . THR A 1 88 ? -26.491 -3.996 27.054 1.00 95.94 88 THR A O 1
ATOM 702 N N . ARG A 1 89 ? -24.807 -2.886 26.059 1.00 96.62 89 ARG A N 1
ATOM 703 C CA . ARG A 1 89 ? -25.471 -2.673 24.766 1.00 96.62 89 ARG A CA 1
ATOM 704 C C . ARG A 1 89 ? -25.133 -3.749 23.731 1.00 96.62 89 ARG A C 1
ATOM 706 O O . ARG A 1 89 ? -25.699 -3.709 22.643 1.00 96.62 89 ARG A O 1
ATOM 713 N N . GLY A 1 90 ? -24.241 -4.691 24.049 1.00 94.94 90 GLY A N 1
ATOM 714 C CA . GLY A 1 90 ? -23.789 -5.734 23.125 1.00 94.94 90 GLY A CA 1
ATOM 715 C C . GLY A 1 90 ? -22.988 -5.207 21.929 1.00 94.94 90 GLY A C 1
ATOM 716 O O . GLY A 1 90 ? -22.989 -5.837 20.874 1.00 94.94 90 GLY A O 1
ATOM 717 N N . VAL A 1 91 ? -22.329 -4.053 22.066 1.00 95.31 91 VAL A N 1
ATOM 718 C CA . VAL A 1 91 ? -21.562 -3.398 20.993 1.00 95.31 91 VAL A CA 1
ATOM 719 C C . VAL A 1 91 ? -20.070 -3.614 21.215 1.00 95.31 91 VAL A C 1
ATOM 721 O O . VAL A 1 91 ? -19.567 -3.438 22.321 1.00 95.31 91 VAL A O 1
ATOM 724 N N . LYS A 1 92 ? -19.332 -3.945 20.152 1.00 95.00 92 LYS A N 1
ATOM 725 C CA . LYS A 1 92 ? -17.870 -4.055 20.218 1.00 95.00 92 LYS A CA 1
ATOM 726 C C . LYS A 1 92 ? -17.220 -2.672 20.229 1.00 95.00 92 LYS A C 1
ATOM 728 O O . LYS A 1 92 ? -17.558 -1.809 19.416 1.00 95.00 92 LYS A O 1
ATOM 733 N N . LEU A 1 93 ? -16.245 -2.479 21.112 1.00 94.69 93 LEU A N 1
ATOM 734 C CA . LEU A 1 93 ? -15.387 -1.295 21.119 1.00 94.69 93 LEU A CA 1
ATOM 735 C C . LEU A 1 93 ? -14.030 -1.607 20.519 1.00 94.69 93 LEU A C 1
ATOM 737 O O . LEU A 1 93 ? -13.366 -2.542 20.961 1.00 94.69 93 LEU A O 1
ATOM 741 N N . GLY A 1 94 ? -13.622 -0.783 19.559 1.00 96.12 94 GLY A N 1
ATOM 742 C CA . GLY A 1 94 ? -12.270 -0.774 19.027 1.00 96.12 94 GLY A CA 1
ATOM 743 C C . GLY A 1 94 ? -11.550 0.476 19.496 1.00 96.12 94 GLY A C 1
ATOM 744 O O . GLY A 1 94 ? -11.976 1.594 19.205 1.00 96.12 94 GLY A O 1
ATOM 745 N N . PHE A 1 95 ? -10.486 0.296 20.268 1.00 97.88 95 PHE A N 1
ATOM 746 C CA . PHE A 1 95 ? -9.589 1.396 20.576 1.00 97.88 95 PHE A CA 1
ATOM 747 C C . PHE A 1 95 ? -8.545 1.515 19.474 1.00 97.88 95 PHE A C 1
ATOM 749 O O . PHE A 1 95 ? -7.972 0.510 19.076 1.00 97.88 95 PHE A O 1
ATOM 756 N N . GLU A 1 96 ? -8.304 2.723 18.997 1.00 97.62 96 GLU A N 1
ATOM 757 C CA . GLU A 1 96 ? -7.404 3.026 17.894 1.00 97.62 96 GLU A CA 1
ATOM 758 C C . GLU A 1 96 ? -6.147 3.720 18.435 1.00 97.62 96 GLU A C 1
ATOM 760 O O . GLU A 1 96 ? -6.241 4.830 18.976 1.00 97.62 96 GLU A O 1
ATOM 765 N N . PRO A 1 97 ? -4.972 3.071 18.354 1.00 97.88 97 PRO A N 1
ATOM 766 C CA . PRO A 1 97 ? -3.696 3.743 18.537 1.00 97.88 97 PRO A CA 1
ATOM 767 C C . PRO A 1 97 ? -3.490 4.769 17.419 1.00 97.88 97 PRO A C 1
ATOM 769 O O . PRO A 1 97 ? -3.565 4.430 16.238 1.00 97.88 97 PRO A O 1
ATOM 772 N N . GLU A 1 98 ? -3.221 6.017 17.794 1.00 95.62 98 GLU A N 1
ATOM 773 C CA . GLU A 1 98 ? -3.079 7.126 16.848 1.00 95.62 98 GLU A CA 1
ATOM 774 C C . GLU A 1 98 ? -1.705 7.805 16.997 1.00 95.62 98 GLU A C 1
ATOM 776 O O . GLU A 1 98 ? -1.386 8.286 18.092 1.00 95.62 98 GLU A O 1
ATOM 781 N N . PRO A 1 99 ? -0.914 7.937 15.911 1.00 96.31 99 PRO A N 1
ATOM 782 C CA . PRO A 1 99 ? 0.360 8.647 15.928 1.00 96.31 99 PRO A CA 1
ATOM 783 C C . PRO A 1 99 ? 0.250 10.070 16.495 1.00 96.31 99 PRO A C 1
ATOM 785 O O . PRO A 1 99 ? -0.497 10.913 15.981 1.00 96.31 99 PRO A O 1
ATOM 788 N N . GLY A 1 100 ? 1.042 10.358 17.533 1.00 94.12 100 GLY A N 1
ATOM 789 C CA . GLY A 1 100 ? 1.051 11.652 18.225 1.00 94.12 100 GLY A CA 1
ATOM 790 C C . GLY A 1 100 ? 0.015 11.810 19.348 1.00 94.12 100 GLY A C 1
ATOM 791 O O . GLY A 1 100 ? -0.096 12.900 19.921 1.00 94.12 100 GLY A O 1
ATOM 792 N N . MET A 1 101 ? -0.744 10.762 19.684 1.00 95.75 101 MET A N 1
ATOM 793 C CA . MET A 1 101 ? -1.605 10.712 20.873 1.00 95.75 101 MET A CA 1
ATOM 794 C C . MET A 1 101 ? -0.930 9.974 22.039 1.00 95.75 101 MET A C 1
ATOM 796 O O . MET A 1 101 ? 0.164 9.443 21.900 1.00 95.75 101 MET A O 1
ATOM 800 N N . LEU A 1 102 ? -1.570 9.958 23.219 1.00 97.00 102 LEU A N 1
ATOM 801 C CA . LEU A 1 102 ? -1.030 9.260 24.400 1.00 97.00 102 LEU A CA 1
ATOM 802 C C . LEU A 1 102 ? -0.797 7.759 24.151 1.00 97.00 102 LEU A C 1
ATOM 804 O O . LEU A 1 102 ? 0.141 7.184 24.691 1.00 97.00 102 LEU A O 1
ATOM 808 N N . VAL A 1 103 ? -1.663 7.145 23.343 1.00 97.81 103 VAL A N 1
ATOM 809 C CA . VAL A 1 103 ? -1.539 5.760 22.886 1.00 97.81 103 VAL A CA 1
ATOM 810 C C . VAL A 1 103 ? -1.419 5.805 21.371 1.00 97.81 103 VAL A C 1
ATOM 812 O O . VAL A 1 103 ? -2.401 6.097 20.689 1.00 97.81 103 VAL A O 1
ATOM 815 N N . GLU A 1 104 ? -0.218 5.547 20.869 1.00 97.44 104 GLU A N 1
ATOM 816 C CA . GLU A 1 104 ? 0.106 5.593 19.440 1.00 97.44 104 GLU A CA 1
ATOM 817 C C . GLU A 1 104 ? 0.502 4.232 18.862 1.00 97.44 104 GLU A C 1
ATOM 819 O O . GLU A 1 104 ? 0.467 4.058 17.650 1.00 97.44 104 GLU A O 1
ATOM 824 N N . SER A 1 105 ? 0.825 3.254 19.713 1.00 98.00 105 SER A N 1
ATOM 825 C CA . SER A 1 105 ? 1.260 1.914 19.303 1.00 98.00 105 SER A CA 1
ATOM 826 C C . SER A 1 105 ? 0.376 0.790 19.848 1.00 98.00 105 SER A C 1
ATOM 828 O O . SER A 1 105 ? -0.323 0.932 20.857 1.00 98.00 105 SER A O 1
ATOM 830 N N . ILE A 1 106 ? 0.465 -0.373 19.206 1.00 97.94 106 ILE A N 1
ATOM 831 C CA . ILE A 1 106 ? -0.143 -1.641 19.610 1.00 97.94 106 ILE A CA 1
ATOM 832 C C . ILE A 1 106 ? 0.350 -2.047 21.003 1.00 97.94 106 ILE A C 1
ATOM 834 O O . ILE A 1 106 ? -0.444 -2.528 21.808 1.00 97.94 106 ILE A O 1
ATOM 838 N N . ASP A 1 107 ? 1.628 -1.824 21.322 1.00 97.62 107 ASP A N 1
ATOM 839 C CA . ASP A 1 107 ? 2.189 -2.185 22.630 1.00 97.62 107 ASP A CA 1
ATOM 840 C C . ASP A 1 107 ? 1.603 -1.314 23.759 1.00 97.62 107 ASP A C 1
ATOM 842 O O . ASP A 1 107 ? 1.225 -1.834 24.810 1.00 97.62 107 ASP A O 1
ATOM 846 N N . GLN A 1 108 ? 1.414 -0.011 23.524 1.00 97.31 108 GLN A N 1
ATOM 847 C CA . GLN A 1 108 ? 0.717 0.872 24.474 1.00 97.31 108 GLN A CA 1
ATOM 848 C C . GLN A 1 108 ? -0.776 0.531 24.593 1.00 97.31 108 GLN A C 1
ATOM 850 O O . GLN A 1 108 ? -1.348 0.582 25.683 1.00 97.31 108 GLN A O 1
ATOM 855 N N . TRP A 1 109 ? -1.432 0.148 23.494 1.00 97.94 109 TRP A N 1
ATOM 856 C CA . TRP A 1 109 ? -2.804 -0.355 23.567 1.00 97.94 109 TRP A CA 1
ATOM 857 C C . TRP A 1 109 ? -2.893 -1.659 24.372 1.00 97.94 109 TRP A C 1
ATOM 859 O O . TRP A 1 109 ? -3.825 -1.821 25.160 1.00 97.94 109 TRP A O 1
ATOM 869 N N . ALA A 1 110 ? -1.918 -2.561 24.247 1.00 96.62 110 ALA A N 1
ATOM 870 C CA . ALA A 1 110 ? -1.872 -3.793 25.030 1.00 96.62 110 ALA A CA 1
ATOM 871 C C . ALA A 1 110 ? -1.726 -3.507 26.538 1.00 96.62 110 ALA A C 1
ATOM 873 O O . ALA A 1 110 ? -2.371 -4.176 27.352 1.00 96.62 110 ALA A O 1
ATOM 874 N N . GLU A 1 111 ? -0.961 -2.475 26.918 1.00 95.94 111 GLU A N 1
ATOM 875 C CA . GLU A 1 111 ? -0.917 -1.983 28.302 1.00 95.94 111 GLU A CA 1
ATOM 876 C C . GLU A 1 111 ? -2.308 -1.536 28.774 1.00 95.94 111 GLU A C 1
ATOM 878 O O . GLU A 1 111 ? -2.773 -1.969 29.834 1.00 95.94 111 GLU A O 1
ATOM 883 N N . LEU A 1 112 ? -3.014 -0.730 27.975 1.00 95.62 112 LEU A N 1
ATOM 884 C CA . LEU A 1 112 ? -4.370 -0.286 28.297 1.00 95.62 112 LEU A CA 1
ATOM 885 C C . LEU A 1 112 ? -5.333 -1.473 28.452 1.00 95.62 112 LEU A C 1
ATOM 887 O O . LEU A 1 112 ? -6.050 -1.564 29.451 1.00 95.62 112 LEU A O 1
ATOM 891 N N . LYS A 1 113 ? -5.308 -2.418 27.504 1.00 96.19 113 LYS A N 1
ATOM 892 C CA . LYS A 1 113 ? -6.137 -3.628 27.524 1.00 96.19 113 LYS A CA 1
ATOM 893 C C . LYS A 1 113 ? -5.904 -4.458 28.788 1.00 96.19 113 LYS A C 1
ATOM 895 O O . LYS A 1 113 ? -6.868 -4.960 29.363 1.00 96.19 113 LYS A O 1
ATOM 900 N N . SER A 1 114 ? -4.659 -4.581 29.256 1.00 94.50 114 SER A N 1
ATOM 901 C CA . SER A 1 114 ? -4.333 -5.351 30.469 1.00 94.50 114 SER A CA 1
ATOM 902 C C . SER A 1 114 ? -5.079 -4.861 31.718 1.00 94.50 114 SER A C 1
ATOM 904 O O . SER A 1 114 ? -5.371 -5.651 32.612 1.00 94.50 114 SER A O 1
ATOM 906 N N . SER A 1 115 ? -5.440 -3.572 31.751 1.00 91.00 115 SER A N 1
ATOM 907 C CA . SER A 1 115 ? -6.198 -2.954 32.845 1.00 91.00 115 SER A CA 1
ATOM 908 C C . SER A 1 115 ? -7.720 -3.059 32.671 1.00 91.00 115 SER A C 1
ATOM 910 O O . SER A 1 115 ? -8.448 -2.880 33.643 1.00 91.00 115 SER A O 1
ATOM 912 N N . LEU A 1 116 ? -8.207 -3.309 31.450 1.00 91.25 116 LEU A N 1
ATOM 913 C CA . LEU A 1 116 ? -9.634 -3.264 31.096 1.00 91.25 116 LEU A CA 1
ATOM 914 C C . LEU A 1 116 ? -10.245 -4.646 30.813 1.00 91.25 116 LEU A C 1
ATOM 916 O O . LEU A 1 116 ? -11.465 -4.787 30.841 1.00 91.25 116 LEU A O 1
ATOM 920 N N . GLY A 1 117 ? -9.420 -5.667 30.569 1.00 87.00 117 GLY A N 1
ATOM 921 C CA . GLY A 1 117 ? -9.853 -7.047 30.339 1.00 87.00 117 GLY A CA 1
ATOM 922 C C . GLY A 1 117 ? -10.008 -7.425 28.861 1.00 87.00 117 GLY A C 1
ATOM 923 O O . GLY A 1 117 ? -9.586 -6.712 27.950 1.00 87.00 117 GLY A O 1
ATOM 924 N N . ASP A 1 118 ? -10.576 -8.606 28.609 1.00 78.69 118 ASP A N 1
ATOM 925 C CA . ASP A 1 118 ? -10.599 -9.222 27.272 1.00 78.69 118 ASP A CA 1
ATOM 926 C C . ASP A 1 118 ? -11.670 -8.675 26.324 1.00 78.69 118 ASP A C 1
ATOM 928 O O . ASP A 1 118 ? -11.535 -8.828 25.112 1.00 78.69 118 ASP A O 1
ATOM 932 N N . GLY A 1 119 ? -12.685 -7.979 26.844 1.00 79.44 119 GLY A N 1
ATOM 933 C CA . GLY A 1 119 ? -13.722 -7.329 26.033 1.00 79.44 119 GLY A CA 1
ATOM 934 C C . GLY A 1 119 ? -13.269 -6.041 25.333 1.00 79.44 119 GLY A C 1
ATOM 935 O O . GLY A 1 119 ? -14.012 -5.495 24.518 1.00 79.44 119 GLY A O 1
ATOM 936 N N . PHE A 1 120 ? -12.066 -5.541 25.636 1.00 92.94 120 PHE A N 1
ATOM 937 C CA . PHE A 1 120 ? -11.536 -4.309 25.056 1.00 92.94 120 PHE A CA 1
ATOM 938 C C . PHE A 1 120 ? -10.794 -4.597 23.744 1.00 92.94 120 PHE A C 1
ATOM 940 O O . PHE A 1 120 ? -9.660 -5.082 23.748 1.00 92.94 120 PHE A O 1
ATOM 947 N N . GLY A 1 121 ? -11.467 -4.335 22.623 1.00 96.31 121 GLY A N 1
ATOM 948 C CA . GLY A 1 121 ? -10.965 -4.612 21.282 1.00 96.31 121 GLY A CA 1
ATOM 949 C C . GLY A 1 121 ? -10.024 -3.541 20.731 1.00 96.31 121 GLY A C 1
ATOM 950 O O . GLY A 1 121 ? -9.854 -2.452 21.288 1.00 96.31 121 GLY A O 1
ATOM 951 N N . LEU A 1 122 ? -9.425 -3.867 19.591 1.00 97.88 122 LEU A N 1
ATOM 952 C CA . LEU A 1 122 ? -8.531 -3.009 18.827 1.00 97.88 122 LEU A CA 1
ATOM 953 C C . LEU A 1 122 ? -9.198 -2.615 17.508 1.00 97.88 122 LEU A C 1
ATOM 955 O O . LEU A 1 122 ? -9.662 -3.476 16.751 1.00 97.88 122 LEU A O 1
ATOM 959 N N . THR A 1 123 ? -9.207 -1.316 17.233 1.00 98.06 123 THR A N 1
ATOM 960 C CA . THR A 1 123 ? -9.287 -0.823 15.864 1.00 98.06 123 THR A CA 1
ATOM 961 C C . THR A 1 123 ? -7.860 -0.715 15.347 1.00 98.06 123 THR A C 1
ATOM 963 O O . THR A 1 123 ? -7.056 0.016 15.922 1.00 98.06 123 THR A O 1
ATOM 966 N N . LEU A 1 124 ? -7.536 -1.452 14.288 1.00 98.25 124 LEU A N 1
ATOM 967 C CA . LEU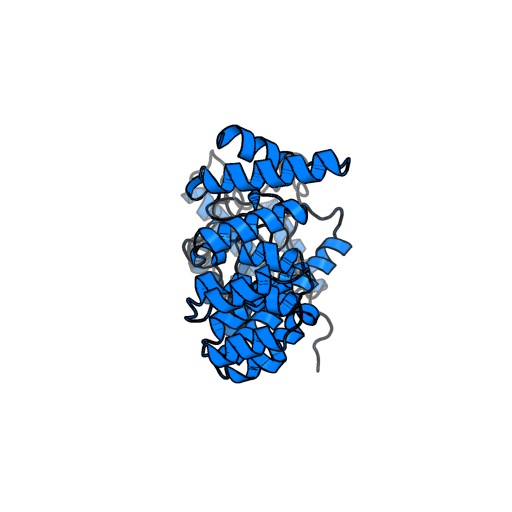 A 1 124 ? -6.213 -1.390 13.680 1.00 98.25 124 LEU A CA 1
ATOM 968 C C . LEU A 1 124 ? -6.258 -0.532 12.423 1.00 98.25 124 LEU A C 1
ATOM 970 O O . LEU A 1 124 ? -6.854 -0.936 11.424 1.00 98.25 124 LEU A O 1
ATOM 974 N N . ASP A 1 125 ? -5.570 0.600 12.466 1.00 98.12 125 ASP A N 1
ATOM 975 C CA . ASP A 1 125 ? -5.260 1.378 11.276 1.00 98.12 125 ASP A CA 1
ATOM 976 C C . ASP A 1 125 ? -3.942 0.877 10.654 1.00 98.12 125 ASP A C 1
ATOM 978 O O . ASP A 1 125 ? -2.870 0.863 11.276 1.00 98.12 125 ASP A O 1
ATOM 982 N N . ILE A 1 126 ? -4.037 0.396 9.413 1.00 98.19 126 ILE A N 1
ATOM 983 C CA . ILE A 1 126 ? -2.909 -0.150 8.647 1.00 98.19 126 ILE A CA 1
ATOM 984 C C . ILE A 1 126 ? -1.869 0.934 8.315 1.00 98.19 126 ILE A C 1
ATOM 986 O O . ILE A 1 126 ? -0.665 0.648 8.321 1.0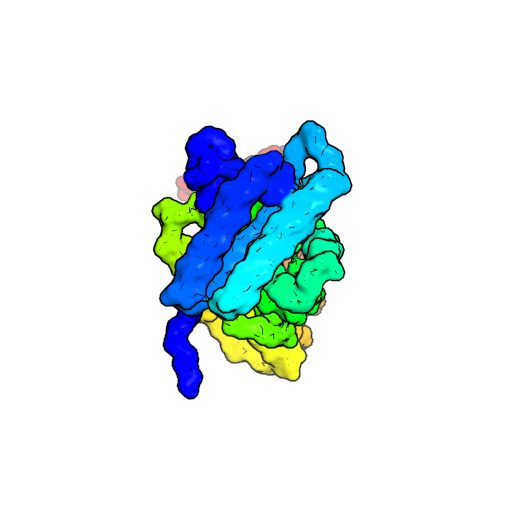0 98.19 126 ILE A O 1
ATOM 990 N N . GLY A 1 127 ? -2.311 2.165 8.057 1.00 97.56 127 GLY A N 1
ATOM 991 C CA . GLY A 1 127 ? -1.463 3.327 7.818 1.00 97.56 127 GLY A CA 1
ATOM 992 C C . GLY A 1 127 ? -0.638 3.690 9.050 1.00 97.56 127 GLY A C 1
ATOM 993 O O . GLY A 1 127 ? 0.589 3.811 8.971 1.00 97.56 127 GLY A O 1
ATOM 994 N N . HIS A 1 128 ? -1.271 3.741 10.223 1.00 98.12 128 HIS A N 1
ATOM 995 C CA . HIS A 1 128 ? -0.612 4.035 11.499 1.00 98.12 128 HIS A CA 1
ATOM 996 C C . HIS A 1 128 ? 0.475 3.009 11.821 1.00 98.12 128 HIS A C 1
ATOM 998 O O . HIS A 1 128 ? 1.580 3.384 12.226 1.00 98.12 128 HIS A O 1
ATOM 1004 N N . CYS A 1 129 ? 0.229 1.725 11.535 1.00 98.00 129 CYS A N 1
ATOM 1005 C CA . CYS A 1 129 ? 1.263 0.696 11.649 1.00 98.00 129 CYS A CA 1
ATOM 1006 C C . CYS A 1 129 ? 2.507 1.062 10.825 1.00 98.00 129 CYS A C 1
ATOM 1008 O O . CYS A 1 129 ? 3.639 0.970 11.304 1.00 98.00 129 CYS A O 1
ATOM 1010 N N . ARG A 1 130 ? 2.325 1.537 9.586 1.00 97.94 130 ARG A N 1
ATOM 1011 C CA . ARG A 1 130 ? 3.452 1.978 8.758 1.00 97.94 130 ARG A CA 1
ATOM 1012 C C . ARG A 1 130 ? 4.117 3.248 9.287 1.00 97.94 130 ARG A C 1
ATOM 1014 O O . ARG A 1 130 ? 5.332 3.382 9.131 1.00 97.94 130 ARG A O 1
ATOM 1021 N N . ALA A 1 131 ? 3.378 4.165 9.901 1.00 97.38 131 ALA A N 1
ATOM 1022 C CA . ALA A 1 131 ? 3.954 5.384 10.453 1.00 97.38 131 ALA A CA 1
ATOM 1023 C C . ALA A 1 131 ? 4.843 5.105 11.668 1.00 97.38 131 ALA A C 1
ATOM 1025 O O . ALA A 1 131 ? 6.008 5.516 11.657 1.00 97.38 131 ALA A O 1
ATOM 1026 N N . VAL A 1 132 ? 4.341 4.379 12.673 1.00 97.38 132 VAL A N 1
ATOM 1027 C CA . VAL A 1 132 ? 4.966 4.345 14.011 1.00 97.38 132 VAL A CA 1
ATOM 1028 C C . VAL A 1 132 ? 5.425 2.968 14.489 1.00 97.38 132 VAL A C 1
ATOM 1030 O O . VAL A 1 132 ? 6.377 2.901 15.262 1.00 97.38 132 VAL A O 1
ATOM 1033 N N . GLU A 1 133 ? 4.845 1.862 14.009 1.00 97.75 133 GLU A N 1
ATOM 1034 C CA . GLU A 1 133 ? 5.200 0.531 14.528 1.00 97.75 133 GLU A CA 1
ATOM 1035 C C . GLU A 1 133 ? 6.586 0.075 14.055 1.00 97.75 133 GLU A C 1
ATOM 1037 O O . GLU A 1 133 ? 6.889 0.167 12.861 1.00 97.75 133 GLU A O 1
ATOM 1042 N N . PRO A 1 134 ? 7.429 -0.507 14.925 1.00 96.00 134 PRO A N 1
ATOM 1043 C CA . PRO A 1 134 ? 8.757 -0.976 14.532 1.00 96.00 134 PRO A CA 1
ATOM 1044 C C . PRO A 1 134 ? 8.714 -2.254 13.675 1.00 96.00 134 PRO A C 1
ATOM 1046 O O . PRO A 1 134 ? 9.737 -2.668 13.129 1.00 96.00 134 PRO A O 1
ATOM 1049 N N . TYR A 1 135 ? 7.548 -2.891 13.558 1.00 95.81 135 TYR A N 1
ATOM 1050 C CA . TYR A 1 135 ? 7.355 -4.144 12.836 1.00 95.81 135 TYR A CA 1
ATOM 1051 C C . TYR A 1 135 ? 6.928 -3.911 11.382 1.00 95.81 135 TYR A C 1
ATOM 1053 O O . TYR A 1 135 ? 6.601 -2.796 10.962 1.00 95.81 135 TYR A O 1
ATOM 1061 N N . SER A 1 136 ? 6.927 -4.986 10.588 1.00 97.19 136 SER A N 1
ATOM 1062 C CA . SER A 1 136 ? 6.248 -4.954 9.295 1.00 97.19 136 SER A CA 1
ATOM 1063 C C . SER A 1 136 ? 4.737 -4.817 9.514 1.00 97.19 136 SER A C 1
ATOM 1065 O O . SER A 1 136 ? 4.194 -5.341 10.485 1.00 97.19 136 SER A O 1
ATOM 1067 N N . VAL A 1 137 ? 4.038 -4.159 8.588 1.00 97.94 137 VAL A N 1
ATOM 1068 C CA . VAL A 1 137 ? 2.584 -3.946 8.696 1.00 97.94 137 VAL A CA 1
ATOM 1069 C C . VAL A 1 137 ? 1.823 -5.278 8.780 1.00 97.94 137 VAL A C 1
ATOM 1071 O O . VAL A 1 137 ? 0.875 -5.413 9.548 1.00 97.94 137 VAL A O 1
ATOM 1074 N N . ALA A 1 138 ? 2.274 -6.305 8.053 1.00 97.25 138 ALA A N 1
ATOM 1075 C CA . ALA A 1 138 ? 1.690 -7.643 8.130 1.00 97.25 138 ALA A CA 1
ATOM 1076 C C . ALA A 1 138 ? 1.888 -8.293 9.514 1.00 97.25 138 ALA A C 1
ATOM 1078 O O . ALA A 1 138 ? 0.989 -8.967 10.011 1.00 97.25 138 ALA A O 1
ATOM 1079 N N . ASP A 1 139 ? 3.033 -8.076 10.166 1.00 98.12 139 ASP A N 1
ATOM 1080 C CA . ASP A 1 139 ? 3.270 -8.592 11.518 1.00 98.12 139 ASP A CA 1
ATOM 1081 C C . ASP A 1 139 ? 2.463 -7.833 12.572 1.00 98.12 139 ASP A C 1
ATOM 1083 O O . ASP A 1 139 ? 1.975 -8.452 13.517 1.00 98.12 139 ASP A O 1
ATOM 1087 N N . CYS A 1 140 ? 2.241 -6.527 12.386 1.00 98.31 140 CYS A N 1
ATOM 1088 C CA . CYS A 1 140 ? 1.294 -5.757 13.194 1.00 98.31 140 CYS A CA 1
ATOM 1089 C C . CYS A 1 140 ? -0.106 -6.384 13.142 1.00 98.31 140 CYS A C 1
ATOM 1091 O O . CYS A 1 140 ? -0.690 -6.648 14.193 1.00 98.31 140 CYS A O 1
ATOM 1093 N N . VAL A 1 141 ? -0.603 -6.723 11.943 1.00 98.50 141 VAL A N 1
ATOM 1094 C CA . VAL A 1 141 ? -1.890 -7.424 11.778 1.00 98.50 141 VAL A CA 1
ATOM 1095 C C . VAL A 1 141 ? -1.901 -8.759 12.525 1.00 98.50 141 VAL A C 1
ATOM 1097 O O . VAL A 1 141 ? -2.853 -9.043 13.249 1.00 98.50 141 VAL A O 1
ATOM 1100 N N . ARG A 1 142 ? -0.844 -9.575 12.409 1.00 98.06 142 ARG A N 1
ATOM 1101 C CA . ARG A 1 142 ? -0.762 -10.875 13.104 1.00 98.06 142 ARG A CA 1
ATOM 1102 C C . ARG A 1 142 ? -0.789 -10.737 14.623 1.00 98.06 142 ARG A C 1
ATOM 1104 O O . ARG A 1 142 ? -1.464 -11.518 15.288 1.00 98.06 142 ARG A O 1
ATOM 1111 N N . ARG A 1 143 ? -0.084 -9.742 15.168 1.00 97.12 143 ARG A N 1
ATOM 1112 C CA . ARG A 1 143 ? -0.073 -9.437 16.610 1.00 97.12 143 ARG A CA 1
ATOM 1113 C C . ARG A 1 143 ? -1.437 -8.959 17.101 1.00 97.12 143 ARG A C 1
ATOM 1115 O O . ARG A 1 143 ? -1.875 -9.357 18.174 1.00 97.12 143 ARG A O 1
ATOM 1122 N N . ALA A 1 144 ? -2.098 -8.124 16.307 1.00 97.19 144 ALA A N 1
ATOM 1123 C CA . ALA A 1 144 ? -3.410 -7.563 16.593 1.00 97.19 144 ALA A CA 1
ATOM 1124 C C . ALA A 1 144 ? -4.559 -8.579 16.454 1.00 97.19 144 ALA A C 1
ATOM 1126 O O . ALA A 1 144 ? -5.582 -8.436 17.121 1.00 97.19 144 ALA A O 1
ATOM 1127 N N . GLY A 1 145 ? -4.390 -9.595 15.598 1.00 96.75 145 GLY A N 1
ATOM 1128 C CA . GLY A 1 145 ? -5.421 -10.521 15.118 1.00 96.75 145 GLY A CA 1
ATOM 1129 C C . GLY A 1 145 ? -6.475 -10.960 16.141 1.00 96.75 145 GLY A C 1
ATOM 1130 O O . GLY A 1 145 ? -7.659 -10.728 15.898 1.00 96.75 145 GLY A O 1
ATOM 1131 N N . PRO A 1 146 ? -6.088 -11.530 17.301 1.00 95.00 146 PRO A N 1
ATOM 1132 C CA . PRO A 1 146 ? -7.036 -12.006 18.315 1.00 95.00 146 PRO A CA 1
ATOM 1133 C C . PRO A 1 146 ? -7.959 -10.932 18.909 1.00 95.00 146 PRO A C 1
ATOM 1135 O O . PRO A 1 146 ? -8.928 -11.265 19.589 1.00 95.00 146 PRO A O 1
ATOM 1138 N N . HIS A 1 147 ? -7.648 -9.654 18.698 1.00 96.56 147 HIS A N 1
ATOM 1139 C CA . HIS A 1 147 ? -8.321 -8.520 19.323 1.00 96.56 147 HIS A CA 1
ATOM 1140 C C . HIS A 1 147 ? -8.952 -7.557 18.313 1.00 96.56 147 HIS A C 1
ATOM 1142 O O . HIS A 1 147 ? -9.563 -6.569 18.722 1.00 96.56 147 HIS A O 1
ATOM 1148 N N . LEU A 1 148 ? -8.823 -7.831 17.011 1.00 97.19 148 LEU A N 1
ATOM 1149 C CA . LEU A 1 148 ? -9.380 -6.988 15.960 1.00 97.19 148 LEU A CA 1
ATOM 1150 C C . LEU A 1 148 ? -10.906 -6.975 16.013 1.00 97.19 148 LEU A C 1
ATOM 1152 O O . LEU A 1 148 ? -11.564 -8.011 15.890 1.00 97.19 148 LEU A O 1
ATOM 1156 N N . VAL A 1 149 ? -11.466 -5.775 16.130 1.00 96.06 149 VAL A N 1
ATOM 1157 C CA . VAL A 1 149 ? -12.910 -5.542 15.984 1.00 96.06 149 VAL A CA 1
ATOM 1158 C C . VAL A 1 149 ? -13.241 -4.587 14.844 1.00 96.06 149 VAL A C 1
ATOM 1160 O O . VAL A 1 149 ? -14.386 -4.558 14.412 1.00 96.06 149 VAL A O 1
ATOM 1163 N N . ASN A 1 150 ? -12.261 -3.823 14.361 1.00 96.50 150 ASN A N 1
ATOM 1164 C CA . ASN A 1 150 ? -12.380 -2.941 13.205 1.00 96.50 150 ASN A CA 1
ATOM 1165 C C . ASN A 1 150 ? -11.007 -2.778 12.538 1.00 96.50 150 ASN A C 1
ATOM 1167 O O . ASN A 1 150 ? -9.987 -2.765 13.231 1.00 96.50 150 ASN A O 1
ATOM 1171 N N . VAL A 1 151 ? -10.978 -2.625 11.215 1.00 97.69 151 VAL A N 1
ATOM 1172 C CA . VAL A 1 151 ? -9.751 -2.338 10.464 1.00 97.69 151 VAL A CA 1
ATOM 1173 C C . VAL A 1 151 ? -9.966 -1.111 9.582 1.00 97.69 151 VAL A C 1
ATOM 1175 O O . VAL A 1 151 ? -10.912 -1.070 8.795 1.00 97.69 151 VAL A O 1
ATOM 1178 N N . GLN A 1 152 ? -9.074 -0.128 9.695 1.00 97.12 152 GLN A N 1
ATOM 1179 C CA . GLN A 1 152 ? -8.951 0.971 8.735 1.00 97.12 152 GLN A CA 1
ATOM 1180 C C . GLN A 1 152 ? -7.758 0.720 7.817 1.00 97.12 152 GLN A C 1
ATOM 1182 O O . GLN A 1 152 ? -6.775 0.089 8.208 1.00 97.12 152 GLN A O 1
ATOM 1187 N N . ILE A 1 153 ? -7.850 1.184 6.575 1.00 97.12 153 ILE A N 1
ATOM 1188 C CA . ILE A 1 153 ? -6.786 1.035 5.594 1.00 97.12 153 ILE A CA 1
ATOM 1189 C C . ILE A 1 153 ? -6.622 2.293 4.741 1.00 97.12 153 ILE A C 1
ATOM 1191 O O . ILE A 1 153 ? -7.569 2.823 4.160 1.00 97.12 153 ILE A O 1
ATOM 1195 N N . ASP A 1 154 ? -5.381 2.718 4.610 1.00 97.06 154 ASP A N 1
ATOM 1196 C CA . ASP A 1 154 ? -4.909 3.765 3.714 1.00 97.06 154 ASP A CA 1
ATOM 1197 C C . ASP A 1 154 ? -3.439 3.487 3.388 1.00 97.06 154 ASP A C 1
ATOM 1199 O O . ASP A 1 154 ? -2.906 2.435 3.758 1.00 97.06 154 ASP A O 1
ATOM 1203 N N . ASP A 1 155 ? -2.810 4.371 2.621 1.00 97.31 155 ASP A N 1
ATOM 1204 C CA . ASP A 1 155 ? -1.371 4.333 2.408 1.00 97.31 155 ASP A CA 1
ATOM 1205 C C . ASP A 1 155 ? -0.684 5.416 3.234 1.00 97.31 155 ASP A C 1
ATOM 1207 O O . ASP A 1 155 ? -1.194 6.523 3.396 1.00 97.31 155 ASP A O 1
ATOM 1211 N N . MET A 1 156 ? 0.508 5.113 3.735 1.00 97.25 156 MET A N 1
ATOM 1212 C CA . MET A 1 156 ? 1.234 6.015 4.622 1.00 97.25 156 MET A CA 1
ATOM 1213 C C . MET A 1 156 ? 2.742 5.814 4.471 1.00 97.25 156 MET A C 1
ATOM 1215 O O . MET A 1 156 ? 3.218 4.795 3.957 1.00 97.25 156 MET A O 1
ATOM 1219 N N . ARG A 1 157 ? 3.519 6.806 4.912 1.00 97.00 157 ARG A N 1
ATOM 1220 C CA . ARG A 1 157 ? 4.988 6.768 4.908 1.00 97.00 157 ARG A CA 1
ATOM 1221 C C . ARG A 1 157 ? 5.525 6.638 6.324 1.00 97.00 157 ARG A C 1
ATOM 1223 O O . ARG A 1 157 ? 4.923 7.119 7.283 1.00 97.00 157 ARG A O 1
ATOM 1230 N N . ARG A 1 158 ? 6.692 6.006 6.464 1.00 96.62 158 ARG A N 1
ATOM 1231 C CA . ARG A 1 158 ? 7.346 5.851 7.769 1.00 96.62 158 ARG A CA 1
ATOM 1232 C C . ARG A 1 158 ? 7.602 7.219 8.415 1.00 96.62 158 ARG A C 1
ATOM 1234 O O . ARG A 1 158 ? 8.188 8.099 7.792 1.00 96.62 158 ARG A O 1
ATOM 1241 N N . GLY A 1 159 ? 7.210 7.374 9.680 1.00 95.38 159 GLY A N 1
ATOM 1242 C CA . GLY A 1 159 ? 7.459 8.584 10.470 1.00 95.38 159 GLY A CA 1
ATOM 1243 C C . GLY A 1 159 ? 6.610 9.804 10.097 1.00 95.38 159 GLY A C 1
ATOM 1244 O O . GLY A 1 159 ? 6.823 10.871 10.669 1.00 95.38 159 GLY A O 1
ATOM 1245 N N . VAL A 1 160 ? 5.655 9.676 9.168 1.00 94.56 160 VAL A N 1
ATOM 1246 C CA . VAL A 1 160 ? 4.762 10.768 8.756 1.00 94.56 160 VAL A CA 1
ATOM 1247 C C . VAL A 1 160 ? 3.315 10.319 8.909 1.00 94.56 160 VAL A C 1
ATOM 1249 O O . VAL A 1 160 ? 2.874 9.404 8.224 1.00 94.56 160 VAL A O 1
ATOM 1252 N N . HIS A 1 161 ? 2.570 10.992 9.786 1.00 95.12 161 HIS A N 1
ATOM 1253 C CA . HIS A 1 161 ? 1.138 10.756 9.957 1.00 95.12 161 HIS A CA 1
ATOM 1254 C C . HIS A 1 161 ? 0.342 11.536 8.893 1.00 95.12 161 HIS A C 1
ATOM 1256 O O . HIS A 1 161 ? -0.108 12.666 9.114 1.00 95.12 161 HIS A O 1
ATOM 1262 N N . GLU A 1 162 ? 0.204 10.932 7.714 1.00 95.31 162 GLU A N 1
ATOM 1263 C CA . GLU A 1 162 ? -0.550 11.459 6.576 1.00 95.31 162 GLU A CA 1
ATOM 1264 C C . GLU A 1 162 ? -1.243 10.316 5.826 1.00 95.31 162 GLU A C 1
ATOM 1266 O O . GLU A 1 162 ? -0.565 9.466 5.260 1.00 95.31 162 GLU A O 1
ATOM 1271 N N . HIS A 1 163 ? -2.581 10.312 5.805 1.00 95.31 163 HIS A N 1
ATOM 1272 C CA . HIS A 1 163 ? -3.363 9.326 5.049 1.00 95.31 163 HIS A CA 1
ATOM 1273 C C . HIS A 1 163 ? -3.347 9.669 3.554 1.00 95.31 163 HIS A C 1
ATOM 1275 O O . HIS A 1 163 ? -3.884 10.710 3.144 1.00 95.31 163 HIS A O 1
ATOM 1281 N N . LEU A 1 164 ? -2.760 8.786 2.753 1.00 96.69 164 LEU A N 1
ATOM 1282 C CA . LEU A 1 164 ? -2.574 8.929 1.312 1.00 96.69 164 LEU A CA 1
ATOM 1283 C C . LEU A 1 164 ? -3.443 7.934 0.535 1.00 96.69 164 LEU A C 1
ATOM 1285 O O . LEU A 1 164 ? -3.802 6.865 1.035 1.00 96.69 164 LEU A O 1
ATOM 1289 N N . GLU A 1 165 ? -3.765 8.271 -0.718 1.00 96.06 165 GLU A N 1
ATOM 1290 C CA . GLU A 1 165 ? -4.365 7.295 -1.630 1.00 96.06 165 GLU A CA 1
ATOM 1291 C C . GLU A 1 165 ? -3.395 6.125 -1.886 1.00 96.06 165 GLU A C 1
ATOM 1293 O O . GLU A 1 165 ? -2.171 6.261 -1.825 1.00 96.06 165 GLU A O 1
ATOM 1298 N N . PHE A 1 166 ? -3.942 4.948 -2.199 1.00 94.31 166 PHE A N 1
ATOM 1299 C CA . PHE A 1 166 ? -3.130 3.753 -2.416 1.00 94.31 166 PHE A CA 1
ATOM 1300 C C . PHE A 1 166 ? -2.131 3.903 -3.566 1.00 94.31 166 PHE A C 1
ATOM 1302 O O . PHE A 1 166 ? -2.506 4.225 -4.695 1.00 94.31 166 PHE A O 1
ATOM 1309 N N . GLY A 1 167 ? -0.868 3.578 -3.285 1.00 89.81 167 GLY A N 1
ATOM 1310 C CA . GLY A 1 167 ? 0.247 3.690 -4.221 1.00 89.81 167 GLY A CA 1
ATOM 1311 C C . GLY A 1 167 ? 1.038 4.994 -4.093 1.00 89.81 167 GLY A C 1
ATOM 1312 O O . GLY A 1 167 ? 2.050 5.141 -4.778 1.00 89.81 167 GLY A O 1
ATOM 1313 N N . GLU A 1 168 ? 0.614 5.924 -3.235 1.00 94.00 168 GLU A N 1
ATOM 1314 C CA . GLU A 1 168 ? 1.339 7.173 -2.962 1.00 94.00 168 GLU A CA 1
ATOM 1315 C C . GLU A 1 168 ? 2.236 7.092 -1.712 1.00 94.00 168 GLU A C 1
ATOM 1317 O O . GLU A 1 168 ? 3.121 7.942 -1.517 1.00 94.00 168 GLU A O 1
ATOM 1322 N N . GLY A 1 169 ? 2.024 6.077 -0.871 1.00 94.69 169 GLY A N 1
ATOM 1323 C CA . GLY A 1 169 ? 2.822 5.795 0.316 1.00 94.69 169 GLY A CA 1
ATOM 1324 C C . GLY A 1 169 ? 3.819 4.652 0.105 1.00 94.69 169 GLY A C 1
ATOM 1325 O O . GLY A 1 169 ? 4.401 4.490 -0.968 1.00 94.69 169 GLY A O 1
ATOM 1326 N N . GLU A 1 170 ? 4.094 3.910 1.175 1.00 95.25 170 GLU A N 1
ATOM 1327 C CA . GLU A 1 170 ? 5.154 2.893 1.232 1.00 95.25 170 GLU A CA 1
ATOM 1328 C C . GLU A 1 170 ? 4.632 1.493 1.580 1.00 95.25 170 GLU A C 1
ATOM 1330 O O . GLU A 1 170 ? 5.427 0.572 1.806 1.00 95.25 170 GLU A O 1
ATOM 1335 N N . ILE A 1 171 ? 3.314 1.318 1.691 1.00 95.50 171 ILE A N 1
ATOM 1336 C CA . ILE A 1 171 ? 2.735 0.066 2.171 1.00 95.50 171 ILE A CA 1
ATOM 1337 C C . ILE A 1 171 ? 2.704 -0.978 1.053 1.00 95.50 171 ILE A C 1
ATOM 1339 O O . ILE A 1 171 ? 2.173 -0.768 -0.036 1.00 95.50 171 ILE A O 1
ATOM 1343 N N . ASP A 1 172 ? 3.240 -2.165 1.349 1.00 91.31 172 ASP A N 1
ATOM 1344 C CA . ASP A 1 172 ? 3.053 -3.347 0.510 1.00 91.31 172 ASP A CA 1
ATOM 1345 C C . ASP A 1 172 ? 1.753 -4.059 0.911 1.00 91.31 172 ASP A C 1
ATOM 1347 O O . ASP A 1 172 ? 1.720 -4.823 1.873 1.00 91.31 172 ASP A O 1
ATOM 1351 N N . PHE A 1 173 ? 0.659 -3.785 0.200 1.00 93.62 173 PHE A N 1
ATOM 1352 C CA . PHE A 1 173 ? -0.686 -4.263 0.554 1.00 93.62 173 PHE A CA 1
ATOM 1353 C C . PHE A 1 173 ? -0.925 -5.782 0.433 1.00 93.62 173 PHE A C 1
ATOM 1355 O O . PHE A 1 173 ? -1.602 -6.328 1.306 1.00 93.62 173 PHE A O 1
ATOM 1362 N N . PRO A 1 174 ? -0.404 -6.511 -0.579 1.00 90.31 174 PRO A N 1
ATOM 1363 C CA . PRO A 1 174 ? -0.605 -7.959 -0.697 1.00 90.31 174 PRO A CA 1
ATOM 1364 C C . PRO A 1 174 ? -0.327 -8.770 0.589 1.00 90.31 174 PRO A C 1
ATOM 1366 O O . PRO A 1 174 ? -1.207 -9.533 0.999 1.00 90.31 174 PRO A O 1
ATOM 1369 N N . PRO A 1 175 ? 0.823 -8.616 1.285 1.00 92.00 175 PRO A N 1
ATOM 1370 C CA . PRO A 1 175 ? 1.059 -9.324 2.544 1.00 92.00 175 PRO A CA 1
ATOM 1371 C C . PRO A 1 175 ? 0.145 -8.865 3.691 1.00 92.00 175 PRO A C 1
ATOM 1373 O O . PRO A 1 175 ? -0.151 -9.673 4.567 1.00 92.00 175 PRO A O 1
ATOM 1376 N N . VAL A 1 176 ? -0.336 -7.616 3.689 1.00 95.69 176 VAL A N 1
ATOM 1377 C CA . VAL A 1 176 ? -1.290 -7.107 4.693 1.00 95.69 176 VAL A CA 1
ATOM 1378 C C . VAL A 1 176 ? -2.653 -7.779 4.535 1.00 95.69 176 VAL A C 1
ATOM 1380 O O . VAL A 1 176 ? -3.189 -8.325 5.497 1.00 95.69 176 VAL A O 1
ATOM 1383 N N . LEU A 1 177 ? -3.187 -7.814 3.309 1.00 93.88 177 LEU A N 1
ATOM 1384 C CA . LEU A 1 177 ? -4.460 -8.479 3.010 1.00 93.88 177 LEU A CA 1
ATOM 1385 C C . LEU A 1 177 ? -4.396 -9.978 3.317 1.00 93.88 177 LEU A C 1
ATOM 1387 O O . LEU A 1 177 ? -5.351 -10.554 3.839 1.00 93.88 177 LEU A O 1
ATOM 1391 N N . ARG A 1 178 ? -3.249 -10.612 3.049 1.00 90.94 178 ARG A N 1
ATOM 1392 C CA . ARG A 1 178 ? -3.009 -11.999 3.449 1.00 90.94 178 ARG A CA 1
ATOM 1393 C C . ARG A 1 178 ? -3.017 -12.159 4.965 1.00 90.94 178 ARG A C 1
ATOM 1395 O O . ARG A 1 178 ? -3.693 -13.056 5.451 1.00 90.94 178 ARG A O 1
ATOM 1402 N N . ALA A 1 179 ? -2.310 -11.305 5.702 1.00 95.62 179 ALA A N 1
ATOM 1403 C CA . ALA A 1 179 ? -2.282 -11.373 7.160 1.00 95.62 179 ALA A CA 1
ATOM 1404 C C . ALA A 1 179 ? -3.691 -11.238 7.761 1.00 95.62 179 ALA A C 1
ATOM 1406 O O . ALA A 1 179 ? -4.026 -11.984 8.674 1.00 95.62 179 ALA A O 1
ATOM 1407 N N . LEU A 1 180 ? -4.547 -10.374 7.199 1.00 96.06 180 LEU A N 1
ATOM 1408 C CA . LEU A 1 180 ? -5.955 -10.255 7.606 1.00 96.06 180 LEU A CA 1
ATOM 1409 C C . LEU A 1 180 ? -6.737 -11.564 7.389 1.00 96.06 180 LEU A C 1
ATOM 1411 O O . LEU A 1 180 ? -7.483 -11.986 8.273 1.00 96.06 180 LEU A O 1
ATOM 1415 N N . LYS A 1 181 ? -6.526 -12.244 6.250 1.00 93.44 181 LYS A N 1
ATOM 1416 C CA . LYS A 1 181 ? -7.101 -13.578 5.989 1.00 93.44 181 LYS A CA 1
ATOM 1417 C C . LYS A 1 181 ? -6.545 -14.639 6.953 1.00 93.44 181 LYS A C 1
ATOM 1419 O O . LYS A 1 181 ? -7.314 -15.445 7.467 1.00 93.44 181 LYS A O 1
ATOM 1424 N N . GLU A 1 182 ? -5.236 -14.633 7.214 1.00 95.12 182 GLU A N 1
ATOM 1425 C CA . GLU A 1 182 ? -4.543 -15.579 8.108 1.00 95.12 182 GLU A CA 1
ATOM 1426 C C . GLU A 1 182 ? -5.053 -15.496 9.552 1.00 95.12 182 GLU A C 1
ATOM 1428 O O . GLU A 1 182 ? -5.265 -16.530 10.182 1.00 95.12 182 GLU A O 1
ATOM 1433 N N . VAL A 1 183 ? -5.289 -14.284 10.067 1.00 97.25 183 VAL A N 1
ATOM 1434 C CA . VAL A 1 183 ? -5.853 -14.087 11.417 1.00 97.25 183 VAL A CA 1
ATOM 1435 C C . VAL A 1 183 ? -7.366 -14.313 11.477 1.00 97.25 183 VAL A C 1
ATOM 1437 O O . VAL A 1 183 ? -7.958 -14.207 12.548 1.00 97.25 183 VAL A O 1
ATOM 1440 N N . GLY A 1 184 ? -8.005 -14.626 10.346 1.00 96.00 184 GLY A N 1
ATOM 1441 C CA . GLY A 1 184 ? -9.440 -14.886 10.271 1.00 96.00 184 GLY A CA 1
ATOM 1442 C C . GLY A 1 184 ? -10.308 -13.641 10.465 1.00 96.00 184 GLY A C 1
ATOM 1443 O O . GLY A 1 184 ? -11.452 -13.768 10.906 1.00 96.00 184 GLY A O 1
ATOM 1444 N N . TYR A 1 185 ? -9.798 -12.443 10.152 1.00 95.81 185 TYR A N 1
ATOM 1445 C CA . TYR A 1 185 ? -10.612 -11.231 10.208 1.00 95.81 185 TYR A CA 1
ATOM 1446 C C . TYR A 1 185 ? -11.696 -11.285 9.124 1.00 95.81 185 TYR A C 1
ATOM 1448 O O . TYR A 1 185 ? -11.412 -11.459 7.940 1.00 95.81 185 TYR A O 1
ATOM 1456 N N . THR A 1 186 ? -12.955 -11.164 9.540 1.00 93.12 186 THR A N 1
ATOM 1457 C CA . THR A 1 186 ? -14.143 -11.264 8.666 1.00 93.12 186 THR A CA 1
ATOM 1458 C C . THR A 1 186 ? -14.967 -9.979 8.631 1.00 93.12 186 THR A C 1
ATOM 1460 O O . THR A 1 186 ? -16.012 -9.933 7.982 1.00 93.12 186 THR A O 1
ATOM 1463 N N . GLY A 1 187 ? -14.499 -8.956 9.344 1.00 91.06 187 GLY A N 1
ATOM 1464 C CA . GLY A 1 187 ? -15.126 -7.651 9.436 1.00 91.06 187 GLY A CA 1
ATOM 1465 C C . GLY A 1 187 ? -14.824 -6.733 8.257 1.00 91.06 187 GLY A C 1
ATOM 1466 O O . GLY A 1 187 ? -14.128 -7.105 7.306 1.00 91.06 187 GLY A O 1
ATOM 1467 N N . LEU A 1 188 ? -15.346 -5.512 8.324 1.00 91.44 188 LEU A N 1
ATOM 1468 C CA . LEU A 1 188 ? -15.067 -4.477 7.340 1.00 91.44 188 LEU A CA 1
ATOM 1469 C C . LEU A 1 188 ? -13.621 -3.974 7.398 1.00 91.44 188 LEU A C 1
ATOM 1471 O O . LEU A 1 188 ? -13.123 -3.540 8.430 1.00 91.44 188 LEU A O 1
ATOM 1475 N N . VAL A 1 189 ? -12.987 -3.921 6.227 1.00 93.69 189 VAL A N 1
ATOM 1476 C CA . VAL A 1 189 ? -11.756 -3.156 6.007 1.00 93.69 189 VAL A CA 1
ATOM 1477 C C . VAL A 1 189 ? -12.155 -1.804 5.409 1.00 93.69 189 VAL A C 1
ATOM 1479 O O . VAL A 1 189 ? -12.485 -1.712 4.223 1.00 93.69 189 VAL A O 1
ATOM 1482 N N . ALA A 1 190 ? -12.210 -0.770 6.246 1.00 93.69 190 ALA A N 1
ATOM 1483 C CA . ALA A 1 190 ? -12.699 0.556 5.880 1.00 93.69 190 ALA A CA 1
ATOM 1484 C C . ALA A 1 190 ? -11.572 1.437 5.323 1.00 93.69 190 ALA A C 1
ATOM 1486 O O . ALA A 1 190 ? -10.543 1.601 5.964 1.00 93.69 190 ALA A O 1
ATOM 1487 N N . VAL A 1 191 ? -11.766 2.039 4.148 1.00 95.38 191 VAL A N 1
ATOM 1488 C CA . VAL A 1 191 ? -10.783 2.981 3.588 1.00 95.38 191 VAL A CA 1
ATOM 1489 C C . VAL A 1 191 ? -10.878 4.324 4.316 1.00 95.38 191 VAL A C 1
ATOM 1491 O O . VAL A 1 191 ? -11.931 4.967 4.255 1.00 95.38 191 VAL A O 1
ATOM 1494 N N . GLU A 1 192 ? -9.800 4.768 4.966 1.00 93.06 192 GLU A N 1
ATOM 1495 C CA . GLU A 1 192 ? -9.779 6.015 5.741 1.00 93.06 192 GLU A CA 1
ATOM 1496 C C . GLU A 1 192 ? -8.985 7.126 5.047 1.00 93.06 192 GLU A C 1
ATOM 1498 O O . GLU A 1 192 ? -7.765 7.191 5.074 1.00 93.06 192 GLU A O 1
ATOM 1503 N N . LEU A 1 193 ? -9.706 8.062 4.424 1.00 93.56 193 LEU A N 1
ATOM 1504 C CA . LEU A 1 193 ? -9.104 9.187 3.704 1.00 93.56 193 LEU A CA 1
ATOM 1505 C C . LEU A 1 193 ? -9.770 10.514 4.102 1.00 93.56 193 LEU A C 1
ATOM 1507 O O . LEU A 1 193 ? -10.500 11.119 3.307 1.00 93.56 193 LEU A O 1
ATOM 1511 N N . PRO A 1 194 ? -9.518 11.027 5.323 1.00 86.62 194 PRO A N 1
ATOM 1512 C CA . PRO A 1 194 ? -10.269 12.147 5.901 1.00 86.62 194 PRO A CA 1
ATOM 1513 C C . PRO A 1 194 ? -10.111 13.475 5.141 1.00 86.62 194 PRO A C 1
ATOM 1515 O O . PRO A 1 194 ? -10.912 14.394 5.326 1.00 86.62 194 PRO A O 1
ATOM 1518 N N . ARG A 1 195 ? -9.090 13.606 4.283 1.00 88.81 195 ARG A N 1
ATOM 1519 C CA . ARG A 1 195 ? -8.818 14.808 3.468 1.00 88.81 195 ARG A CA 1
ATOM 1520 C C . ARG A 1 195 ? -9.362 14.725 2.036 1.00 88.81 195 ARG A C 1
ATOM 1522 O O . ARG A 1 195 ? -9.331 15.722 1.319 1.00 88.81 195 ARG A O 1
ATOM 1529 N N . HIS A 1 196 ? -9.931 13.586 1.646 1.00 92.00 196 HIS A N 1
ATOM 1530 C CA . HIS A 1 196 ? -10.353 13.306 0.269 1.00 92.00 196 HIS A CA 1
ATOM 1531 C C . HIS A 1 196 ? -11.880 13.309 0.083 1.00 92.00 196 HIS A C 1
ATOM 1533 O O . HIS A 1 196 ? -12.389 12.918 -0.964 1.00 92.00 196 HIS A O 1
ATOM 1539 N N . SER A 1 197 ? -12.635 13.808 1.070 1.00 87.62 197 SER A N 1
ATOM 1540 C CA . SER A 1 197 ? -14.107 13.834 1.032 1.00 87.62 197 SER A CA 1
ATOM 1541 C C . SER A 1 197 ? -14.690 14.605 -0.159 1.00 87.62 197 SER A C 1
ATOM 1543 O O . SER A 1 197 ? -15.782 14.285 -0.621 1.00 87.62 197 SER A O 1
ATOM 1545 N N . HIS A 1 198 ? -13.955 15.585 -0.690 1.00 92.81 198 HIS A N 1
ATOM 1546 C CA . HIS A 1 198 ? -14.348 16.374 -1.859 1.00 92.81 198 HIS A CA 1
ATOM 1547 C C . HIS A 1 198 ? -14.453 15.555 -3.162 1.00 92.81 198 HIS A C 1
ATOM 1549 O O . HIS A 1 198 ? -15.133 15.993 -4.084 1.00 92.81 198 HIS A O 1
ATOM 1555 N N . ALA A 1 199 ? -13.805 14.386 -3.229 1.00 93.75 199 ALA A N 1
ATOM 1556 C CA . ALA A 1 199 ? -13.791 13.478 -4.380 1.00 93.75 199 ALA A CA 1
ATOM 1557 C C . ALA A 1 199 ? -14.138 12.033 -3.964 1.00 93.75 199 ALA A C 1
ATOM 1559 O O . ALA A 1 199 ? -13.637 11.063 -4.536 1.00 93.75 199 ALA A O 1
ATOM 1560 N N . ALA A 1 200 ? -14.956 11.880 -2.913 1.00 91.12 200 ALA A N 1
ATOM 1561 C CA . ALA A 1 200 ? -15.191 10.591 -2.264 1.00 91.12 200 ALA A CA 1
ATOM 1562 C C . ALA A 1 200 ? -15.643 9.461 -3.218 1.00 91.12 200 ALA A C 1
ATOM 1564 O O . ALA A 1 200 ? -15.103 8.363 -3.085 1.00 91.12 200 ALA A O 1
ATOM 1565 N N . PRO A 1 201 ? -16.568 9.666 -4.183 1.00 94.38 201 PRO A N 1
ATOM 1566 C CA . PRO A 1 201 ? -16.978 8.595 -5.097 1.00 94.38 201 PRO A CA 1
ATOM 1567 C C . PRO A 1 201 ? -15.838 8.087 -5.987 1.00 94.38 201 PRO A C 1
ATOM 1569 O O . PRO A 1 201 ? -15.659 6.877 -6.140 1.00 94.38 201 PRO A O 1
ATOM 1572 N N . GLU A 1 202 ? -15.048 8.993 -6.563 1.00 95.12 202 GLU A N 1
ATOM 1573 C CA . GLU A 1 202 ? -13.939 8.651 -7.450 1.00 95.12 202 GLU A CA 1
ATOM 1574 C C . GLU A 1 202 ? -12.797 7.987 -6.681 1.00 95.12 202 GLU A C 1
ATOM 1576 O O . GLU A 1 202 ? -12.237 6.994 -7.149 1.00 95.12 202 GLU A O 1
ATOM 1581 N N . VAL A 1 203 ? -12.478 8.513 -5.496 1.00 94.62 203 VAL A N 1
ATOM 1582 C CA . VAL A 1 203 ? -11.463 7.951 -4.597 1.00 94.62 203 VAL A CA 1
ATOM 1583 C C . VAL A 1 203 ? -11.878 6.547 -4.162 1.00 94.62 203 VAL A C 1
ATOM 1585 O O . VAL A 1 203 ? -11.113 5.608 -4.347 1.00 94.62 203 VAL A O 1
ATOM 1588 N N . ALA A 1 204 ? -13.122 6.348 -3.714 1.00 93.19 204 ALA A N 1
ATOM 1589 C CA . ALA A 1 204 ? -13.622 5.028 -3.330 1.00 93.19 204 ALA A CA 1
ATOM 1590 C C . ALA A 1 204 ? -13.558 4.008 -4.485 1.00 93.19 204 ALA A C 1
ATOM 1592 O O . ALA A 1 204 ? -13.163 2.858 -4.279 1.00 93.19 204 ALA A O 1
ATOM 1593 N N . ALA A 1 205 ? -13.900 4.417 -5.713 1.00 92.56 205 ALA A N 1
ATOM 1594 C CA . ALA A 1 205 ? -13.820 3.550 -6.890 1.00 92.56 205 ALA A CA 1
ATOM 1595 C C . ALA A 1 205 ? -12.372 3.148 -7.231 1.00 92.56 205 ALA A C 1
ATOM 1597 O O . ALA A 1 205 ? -12.107 1.978 -7.544 1.00 92.56 205 ALA A O 1
ATOM 1598 N N . ARG A 1 206 ? -11.424 4.093 -7.145 1.00 92.19 206 ARG A N 1
ATOM 1599 C CA . ARG A 1 206 ? -9.990 3.811 -7.319 1.00 92.19 206 ARG A CA 1
ATOM 1600 C C . ARG A 1 206 ? -9.464 2.902 -6.213 1.00 92.19 206 ARG A C 1
ATOM 1602 O O . ARG A 1 206 ? -8.823 1.901 -6.527 1.00 92.19 206 ARG A O 1
ATOM 1609 N N . SER A 1 207 ? -9.809 3.182 -4.957 1.00 94.12 207 SER A N 1
ATOM 1610 C CA . SER A 1 207 ? -9.425 2.377 -3.797 1.00 94.12 207 SER A CA 1
ATOM 1611 C C . SER A 1 207 ? -9.887 0.928 -3.925 1.00 94.12 207 SER A C 1
ATOM 1613 O O . SER A 1 207 ? -9.097 0.004 -3.743 1.00 94.12 207 SER A O 1
ATOM 1615 N N . LEU A 1 208 ? -11.142 0.706 -4.325 1.00 92.25 208 LEU A N 1
ATOM 1616 C CA . LEU A 1 208 ? -11.672 -0.640 -4.540 1.00 92.25 208 LEU A CA 1
ATOM 1617 C C . LEU A 1 208 ? -10.958 -1.371 -5.686 1.00 92.25 208 LEU A C 1
ATOM 1619 O O . LEU A 1 208 ? -10.692 -2.569 -5.587 1.00 92.25 208 LEU A O 1
ATOM 1623 N N . THR A 1 209 ? -10.651 -0.661 -6.775 1.00 91.94 209 THR A N 1
ATOM 1624 C CA . THR A 1 209 ? -9.899 -1.223 -7.908 1.00 91.94 209 THR A CA 1
ATOM 1625 C C . THR A 1 209 ? -8.503 -1.657 -7.467 1.00 91.94 209 THR A C 1
ATOM 1627 O O . THR A 1 209 ? -8.085 -2.771 -7.774 1.00 91.94 209 THR A O 1
ATOM 1630 N N . PHE A 1 210 ? -7.814 -0.811 -6.700 1.00 92.75 210 PHE A N 1
ATOM 1631 C CA . PHE A 1 210 ? -6.491 -1.101 -6.164 1.00 92.75 210 PHE A CA 1
ATOM 1632 C C . PHE A 1 210 ? -6.505 -2.323 -5.239 1.00 92.75 210 PHE A C 1
ATOM 1634 O O . PHE A 1 210 ? -5.740 -3.257 -5.457 1.00 92.75 210 PHE A O 1
ATOM 1641 N N . LEU A 1 211 ? -7.407 -2.371 -4.253 1.00 92.56 211 LEU A N 1
ATOM 1642 C CA . LEU A 1 211 ? -7.451 -3.475 -3.286 1.00 92.56 211 LEU A CA 1
ATOM 1643 C C . LEU A 1 211 ? -7.756 -4.820 -3.959 1.00 92.56 211 LEU A C 1
ATOM 1645 O O . LEU A 1 211 ? -7.112 -5.821 -3.649 1.00 92.56 211 LEU A O 1
ATOM 1649 N N . ARG A 1 212 ? -8.666 -4.841 -4.942 1.00 92.06 212 ARG A N 1
ATOM 1650 C CA . ARG A 1 212 ? -8.944 -6.042 -5.753 1.00 92.06 212 ARG A CA 1
ATOM 1651 C C . ARG A 1 212 ? -7.736 -6.476 -6.577 1.00 92.06 212 ARG A C 1
ATOM 1653 O O . ARG A 1 212 ? -7.466 -7.670 -6.685 1.00 92.06 212 ARG A O 1
ATOM 1660 N N . ALA A 1 213 ? -7.006 -5.519 -7.148 1.00 92.00 213 ALA A N 1
ATOM 1661 C CA . ALA A 1 213 ? -5.768 -5.794 -7.863 1.00 92.00 213 ALA A CA 1
ATOM 1662 C C . ALA A 1 213 ? -4.700 -6.388 -6.932 1.00 92.00 213 ALA A C 1
ATOM 1664 O O . ALA A 1 213 ? -4.046 -7.362 -7.302 1.00 92.00 213 ALA A O 1
ATOM 1665 N N . SER A 1 214 ? -4.540 -5.831 -5.726 1.00 91.69 214 SER A N 1
ATOM 1666 C CA . SER A 1 214 ? -3.604 -6.329 -4.713 1.00 91.69 214 SER A CA 1
ATOM 1667 C C . SER A 1 214 ? -3.961 -7.735 -4.236 1.00 91.69 214 SER A C 1
ATOM 1669 O O . SER A 1 214 ? -3.068 -8.572 -4.123 1.00 91.69 214 SER A O 1
ATOM 1671 N N . GLU A 1 215 ? -5.245 -8.011 -3.995 1.00 91.38 215 GLU A N 1
ATOM 1672 C CA . GLU A 1 215 ? -5.731 -9.338 -3.610 1.00 91.38 215 GLU A CA 1
ATOM 1673 C C . GLU A 1 215 ? -5.464 -10.371 -4.710 1.00 91.38 215 GLU A C 1
ATOM 1675 O O . GLU A 1 215 ? -4.832 -11.397 -4.452 1.00 91.38 215 GLU A O 1
ATOM 1680 N N . TRP A 1 216 ? -5.857 -10.068 -5.951 1.00 93.50 216 TRP A N 1
ATOM 1681 C CA . TRP A 1 216 ? -5.601 -10.950 -7.089 1.00 93.50 216 TRP A CA 1
ATOM 1682 C C . TRP A 1 216 ? -4.105 -11.208 -7.284 1.00 93.50 216 TRP A C 1
ATOM 1684 O O . TRP A 1 216 ? -3.694 -12.344 -7.518 1.00 93.50 216 TRP A O 1
ATOM 1694 N N . LEU A 1 217 ? -3.274 -10.167 -7.172 1.00 92.56 217 LEU A N 1
ATOM 1695 C CA . LEU A 1 217 ? -1.830 -10.301 -7.322 1.00 92.56 217 LEU A CA 1
ATOM 1696 C C . LEU A 1 217 ? -1.227 -11.173 -6.215 1.00 92.56 217 LEU A C 1
ATOM 1698 O O . LEU A 1 217 ? -0.344 -11.975 -6.510 1.00 92.56 217 LEU A O 1
ATOM 1702 N N . ALA A 1 218 ? -1.700 -11.052 -4.971 1.00 90.06 218 ALA A N 1
ATOM 1703 C CA . ALA A 1 218 ? -1.259 -11.903 -3.867 1.00 90.06 218 ALA A CA 1
ATOM 1704 C C . ALA A 1 218 ? -1.516 -13.388 -4.172 1.00 90.06 218 ALA A C 1
ATOM 1706 O O . ALA A 1 218 ? -0.615 -14.216 -4.034 1.00 90.06 218 ALA A O 1
ATOM 1707 N N . GLU A 1 219 ? -2.724 -13.705 -4.642 1.00 92.56 219 GLU A N 1
ATOM 1708 C CA . GLU A 1 219 ? -3.136 -15.065 -5.003 1.00 92.56 219 GLU A CA 1
ATOM 1709 C C . GLU A 1 219 ? -2.376 -15.589 -6.228 1.00 92.56 219 GLU A C 1
ATOM 1711 O O . GLU A 1 219 ? -1.938 -16.740 -6.253 1.00 92.56 219 GLU A O 1
ATOM 1716 N N . ALA A 1 220 ? -2.167 -14.739 -7.236 1.00 94.69 220 ALA A N 1
ATOM 1717 C CA . ALA A 1 220 ? -1.405 -15.083 -8.429 1.00 94.69 220 ALA A CA 1
ATOM 1718 C C . ALA A 1 220 ? 0.070 -15.363 -8.100 1.00 94.69 220 ALA A C 1
ATOM 1720 O O . ALA A 1 220 ? 0.627 -16.338 -8.600 1.00 94.69 220 ALA A O 1
ATOM 1721 N N . VAL A 1 221 ? 0.688 -14.562 -7.226 1.00 93.50 221 VAL A N 1
ATOM 1722 C CA . VAL A 1 221 ? 2.057 -14.789 -6.736 1.00 93.50 221 VAL A CA 1
ATOM 1723 C C . VAL A 1 221 ? 2.164 -16.122 -5.997 1.00 93.50 221 VAL A C 1
ATOM 1725 O O . VAL A 1 221 ? 3.099 -16.877 -6.255 1.00 93.50 221 VAL A O 1
ATOM 1728 N N . ASP A 1 222 ? 1.221 -16.440 -5.108 1.00 91.94 222 ASP A N 1
ATOM 1729 C CA . ASP A 1 222 ? 1.242 -17.712 -4.373 1.00 91.94 222 ASP A CA 1
ATOM 1730 C C . ASP A 1 222 ? 1.067 -18.909 -5.305 1.00 91.94 222 ASP A C 1
ATOM 1732 O O . ASP A 1 222 ? 1.780 -19.907 -5.183 1.00 91.94 222 ASP A O 1
ATOM 1736 N N . ARG A 1 223 ? 0.165 -18.790 -6.282 1.00 95.31 223 ARG A N 1
ATOM 1737 C CA . ARG A 1 223 ? -0.045 -19.830 -7.285 1.00 95.31 223 ARG A CA 1
ATOM 1738 C C . ARG A 1 223 ? 1.199 -20.056 -8.136 1.00 95.31 223 ARG A C 1
ATOM 1740 O O . ARG A 1 223 ? 1.581 -21.203 -8.327 1.00 95.31 223 ARG A O 1
ATOM 1747 N N . VAL A 1 224 ? 1.847 -18.986 -8.588 1.00 96.12 224 VAL A N 1
ATOM 1748 C CA . VAL A 1 224 ? 3.093 -19.070 -9.358 1.00 96.12 224 VAL A CA 1
ATOM 1749 C C . VAL A 1 224 ? 4.238 -19.663 -8.528 1.00 96.12 224 VAL A C 1
ATOM 1751 O O . VAL A 1 224 ? 5.020 -20.442 -9.059 1.00 96.12 224 VAL A O 1
ATOM 1754 N N . ARG A 1 225 ? 4.323 -19.372 -7.223 1.00 94.25 225 ARG A N 1
ATOM 1755 C CA . ARG A 1 225 ? 5.319 -20.006 -6.336 1.00 94.25 225 ARG A CA 1
ATOM 1756 C C . ARG A 1 225 ? 5.098 -21.508 -6.172 1.00 94.25 225 ARG A C 1
ATOM 1758 O O . ARG A 1 225 ? 6.066 -22.254 -6.083 1.00 94.25 225 ARG A O 1
ATOM 1765 N N . GLY A 1 226 ? 3.840 -21.940 -6.065 1.00 94.81 226 GLY A N 1
ATOM 1766 C CA . GLY A 1 226 ? 3.491 -23.356 -5.904 1.00 94.81 226 GLY A CA 1
ATOM 1767 C C . GLY A 1 226 ? 3.514 -24.153 -7.211 1.00 94.81 226 GLY A C 1
ATOM 1768 O O . GLY A 1 226 ? 3.776 -25.352 -7.193 1.00 94.81 226 GLY A O 1
ATOM 1769 N N . ASP A 1 227 ? 3.244 -23.488 -8.331 1.00 95.25 227 ASP A N 1
ATOM 1770 C CA . ASP A 1 227 ? 3.203 -24.044 -9.682 1.00 95.25 227 ASP A CA 1
ATOM 1771 C C . ASP A 1 227 ? 3.742 -22.996 -10.673 1.00 95.25 227 ASP A C 1
ATOM 1773 O O . ASP A 1 227 ? 2.961 -22.193 -11.204 1.00 95.25 227 ASP A O 1
ATOM 1777 N N . PRO A 1 228 ? 5.066 -22.975 -10.933 1.00 93.31 228 PRO A N 1
ATOM 1778 C CA . PRO A 1 228 ? 5.677 -22.011 -11.846 1.00 93.31 228 PRO A CA 1
ATOM 1779 C C . PRO A 1 228 ? 5.038 -21.995 -13.237 1.00 93.31 228 PRO A C 1
ATOM 1781 O O . PRO A 1 228 ? 4.873 -20.921 -13.809 1.00 93.31 228 PRO A O 1
ATOM 1784 N N . GLY A 1 229 ? 4.563 -23.141 -13.743 1.00 91.94 229 GLY A N 1
ATOM 1785 C CA . GLY A 1 229 ? 3.912 -23.240 -15.055 1.00 91.94 229 GLY A CA 1
ATOM 1786 C C . GLY A 1 229 ? 2.606 -22.440 -15.165 1.00 91.94 229 GLY A C 1
ATOM 1787 O O . GLY A 1 229 ? 2.197 -22.044 -16.260 1.00 91.94 229 GLY A O 1
ATOM 1788 N N . SER A 1 230 ? 1.966 -22.115 -14.037 1.00 96.50 230 SER A N 1
ATOM 1789 C CA . SER A 1 230 ? 0.757 -21.281 -14.009 1.00 96.50 230 SER A CA 1
ATOM 1790 C C . SER A 1 230 ? 0.983 -19.844 -14.500 1.00 96.50 230 SER A C 1
ATOM 1792 O O . SER A 1 230 ? 0.024 -19.172 -14.905 1.00 96.50 230 SER A O 1
ATOM 1794 N N . ILE A 1 231 ? 2.236 -19.377 -14.533 1.00 96.00 231 ILE A N 1
ATOM 1795 C CA . ILE A 1 231 ? 2.590 -18.043 -15.024 1.00 96.00 231 ILE A CA 1
ATOM 1796 C C . ILE A 1 231 ? 2.172 -17.823 -16.480 1.00 96.00 231 ILE A C 1
ATOM 1798 O O . ILE A 1 231 ? 1.757 -16.716 -16.816 1.00 96.00 231 ILE A O 1
ATOM 1802 N N . GLY A 1 232 ? 2.162 -18.866 -17.320 1.00 94.50 232 GLY A N 1
ATOM 1803 C CA . GLY A 1 232 ? 1.739 -18.756 -18.719 1.00 94.50 232 GLY A CA 1
ATOM 1804 C C . GLY A 1 232 ? 0.295 -18.262 -18.883 1.00 94.50 232 GLY A C 1
ATOM 1805 O O . GLY A 1 232 ? -0.017 -17.567 -19.845 1.00 94.50 232 GLY A O 1
ATOM 1806 N N . ALA A 1 233 ? -0.583 -18.557 -17.918 1.00 95.81 233 ALA A N 1
ATOM 1807 C CA . ALA A 1 233 ? -1.959 -18.057 -17.903 1.00 95.81 233 ALA A CA 1
ATOM 1808 C C . ALA A 1 233 ? -2.110 -16.742 -17.118 1.00 95.81 233 ALA A C 1
ATOM 1810 O O . ALA A 1 233 ? -2.919 -15.886 -17.484 1.00 95.81 233 ALA A O 1
ATOM 1811 N N . LEU A 1 234 ? -1.355 -16.578 -16.027 1.00 97.19 234 LEU A N 1
ATOM 1812 C CA . LEU A 1 234 ? -1.483 -15.432 -15.122 1.00 97.19 234 LEU A CA 1
ATOM 1813 C C . LEU A 1 234 ? -0.806 -14.170 -15.663 1.00 97.19 234 LEU A C 1
ATOM 1815 O O . LEU A 1 234 ? -1.357 -13.079 -15.529 1.00 97.19 234 LEU A O 1
ATOM 1819 N N . PHE A 1 235 ? 0.347 -14.307 -16.314 1.00 96.69 235 PHE A N 1
ATOM 1820 C CA . PHE A 1 235 ? 1.143 -13.187 -16.812 1.00 96.69 235 PHE A CA 1
ATOM 1821 C C . PHE A 1 235 ? 0.414 -12.341 -17.878 1.00 96.69 235 PHE A C 1
ATOM 1823 O O . PHE A 1 235 ? 0.396 -11.108 -17.742 1.00 96.69 235 PHE A O 1
ATOM 1830 N N . PRO A 1 236 ? -0.305 -12.941 -18.852 1.00 96.06 236 PRO A N 1
ATOM 1831 C CA . PRO A 1 236 ? -1.154 -12.183 -19.776 1.00 96.06 236 PRO A CA 1
ATOM 1832 C C . PRO A 1 236 ? -2.428 -11.631 -19.128 1.00 96.06 236 PRO A C 1
ATOM 1834 O O . PRO A 1 236 ? -3.024 -10.663 -19.606 1.00 96.06 236 PRO A O 1
ATOM 1837 N N . ALA A 1 237 ? -2.888 -12.241 -18.031 1.00 96.25 237 ALA A N 1
ATOM 1838 C CA . ALA A 1 237 ? -4.101 -11.818 -17.340 1.00 96.25 237 ALA A CA 1
ATOM 1839 C C . ALA A 1 237 ? -3.909 -10.553 -16.491 1.00 96.25 237 ALA A C 1
ATOM 1841 O O . ALA A 1 237 ? -4.898 -9.864 -16.234 1.00 96.25 237 ALA A O 1
ATOM 1842 N N . VAL A 1 238 ? -2.669 -10.213 -16.111 1.00 95.88 238 VAL A N 1
ATOM 1843 C CA . VAL A 1 238 ? -2.347 -9.103 -15.196 1.00 95.88 238 VAL A CA 1
ATOM 1844 C C . VAL A 1 238 ? -3.089 -7.817 -15.549 1.00 95.88 238 VAL A C 1
ATOM 1846 O O . VAL A 1 238 ? -3.821 -7.289 -14.717 1.00 95.88 238 VAL A O 1
ATOM 1849 N N . GLY A 1 239 ? -2.992 -7.346 -16.796 1.00 92.88 239 GLY A N 1
ATOM 1850 C CA . GLY A 1 239 ? -3.591 -6.068 -17.194 1.00 92.88 239 GLY A CA 1
ATOM 1851 C C . GLY A 1 239 ? -5.110 -5.990 -16.987 1.00 92.88 239 GLY A C 1
ATOM 1852 O O . GLY A 1 239 ? -5.632 -4.904 -16.734 1.00 92.88 239 GLY A O 1
ATOM 1853 N N . ARG A 1 240 ? -5.821 -7.128 -17.041 1.00 93.25 240 ARG A N 1
ATOM 1854 C CA . ARG A 1 240 ? -7.272 -7.191 -16.788 1.00 93.25 240 ARG A CA 1
ATOM 1855 C C . ARG A 1 240 ? -7.621 -7.081 -15.306 1.00 93.25 240 ARG A C 1
ATOM 1857 O O . ARG A 1 240 ? -8.697 -6.591 -14.987 1.00 93.25 240 ARG A O 1
ATOM 1864 N N . HIS A 1 241 ? -6.735 -7.541 -14.427 1.00 93.56 241 HIS A N 1
ATOM 1865 C CA . HIS A 1 241 ? -6.973 -7.579 -12.985 1.00 93.56 241 HIS A CA 1
ATOM 1866 C C . HIS A 1 241 ? -6.388 -6.376 -12.249 1.00 93.56 241 HIS A C 1
ATOM 1868 O O . HIS A 1 241 ? -6.967 -5.930 -11.264 1.00 93.56 241 HIS A O 1
ATOM 1874 N N . THR A 1 242 ? -5.271 -5.832 -12.730 1.00 89.75 242 THR A N 1
ATOM 1875 C CA . THR A 1 242 ? -4.557 -4.743 -12.052 1.00 89.75 242 THR A CA 1
ATOM 1876 C C . THR A 1 242 ? -4.754 -3.382 -12.708 1.00 89.75 242 THR A C 1
ATOM 1878 O O . THR A 1 242 ? -4.373 -2.358 -12.147 1.00 89.75 242 THR A O 1
ATOM 1881 N N . GLY A 1 243 ? -5.320 -3.356 -13.917 1.00 88.44 243 GLY A N 1
ATOM 1882 C CA . GLY A 1 243 ? -5.331 -2.167 -14.758 1.00 88.44 243 GLY A CA 1
ATOM 1883 C C . GLY A 1 243 ? -3.936 -1.812 -15.285 1.00 88.44 243 GLY A C 1
ATOM 1884 O O . GLY A 1 243 ? -2.914 -2.347 -14.853 1.00 88.44 243 GLY A O 1
ATOM 1885 N N . ARG A 1 244 ? -3.892 -0.885 -16.249 1.00 85.88 244 ARG A N 1
ATOM 1886 C CA . ARG A 1 244 ? -2.652 -0.520 -16.961 1.00 85.88 244 ARG A CA 1
ATOM 1887 C C . ARG A 1 244 ? -1.589 0.097 -16.054 1.00 85.88 244 ARG A C 1
ATOM 1889 O O . ARG A 1 244 ? -0.415 -0.188 -16.241 1.00 85.88 244 ARG A O 1
ATOM 1896 N N . ALA A 1 245 ? -1.998 0.910 -15.080 1.00 82.50 245 ALA A N 1
ATOM 1897 C CA . ALA A 1 245 ? -1.073 1.639 -14.211 1.00 82.50 245 ALA A CA 1
ATOM 1898 C C . ALA A 1 245 ? -0.214 0.711 -13.332 1.00 82.50 245 ALA A C 1
ATOM 1900 O O . ALA A 1 245 ? 0.941 1.022 -13.069 1.00 82.50 245 ALA A O 1
ATOM 1901 N N . LEU A 1 246 ? -0.759 -0.438 -12.918 1.00 85.88 246 LEU A N 1
ATOM 1902 C CA . LEU A 1 246 ? -0.085 -1.391 -12.029 1.00 85.88 246 LEU A CA 1
ATOM 1903 C C . LEU A 1 246 ? 0.421 -2.646 -12.760 1.00 85.88 246 LEU A C 1
ATOM 1905 O O . LEU A 1 246 ? 0.996 -3.533 -12.134 1.00 85.88 246 LEU A O 1
ATOM 1909 N N . ALA A 1 247 ? 0.199 -2.756 -14.074 1.00 93.12 247 ALA A N 1
ATOM 1910 C CA . ALA A 1 247 ? 0.445 -3.998 -14.802 1.00 93.12 247 ALA A CA 1
ATOM 1911 C C . ALA A 1 247 ? 1.927 -4.399 -14.837 1.00 93.12 247 ALA A C 1
ATOM 1913 O O . ALA A 1 247 ? 2.237 -5.578 -14.679 1.00 93.12 247 ALA A O 1
ATOM 1914 N N . ASP A 1 248 ? 2.844 -3.444 -15.017 1.00 94.25 248 ASP A N 1
ATOM 1915 C CA . ASP A 1 248 ? 4.277 -3.761 -15.068 1.00 94.25 248 ASP A CA 1
ATOM 1916 C C . ASP A 1 248 ? 4.786 -4.261 -13.720 1.00 94.25 248 ASP A C 1
ATOM 1918 O O . ASP A 1 248 ? 5.415 -5.313 -13.653 1.00 94.25 248 ASP A O 1
ATOM 1922 N N . SER A 1 249 ? 4.490 -3.538 -12.635 1.00 90.88 249 SER A N 1
ATOM 1923 C CA . SER A 1 249 ? 4.954 -3.902 -11.294 1.00 90.88 249 SER A CA 1
ATOM 1924 C C . SER A 1 249 ? 4.368 -5.243 -10.845 1.00 90.88 249 SER A C 1
ATOM 1926 O O . SER A 1 249 ? 5.078 -6.058 -10.255 1.00 90.88 249 SER A O 1
ATOM 1928 N N . ALA A 1 250 ? 3.108 -5.519 -11.188 1.00 93.19 250 ALA A N 1
ATOM 1929 C CA . ALA A 1 250 ? 2.475 -6.811 -10.958 1.00 93.19 250 ALA A CA 1
ATOM 1930 C C . ALA A 1 250 ? 3.144 -7.944 -11.756 1.00 93.19 250 ALA A C 1
ATOM 1932 O O . ALA A 1 250 ? 3.461 -8.989 -11.189 1.00 93.19 250 ALA A O 1
ATOM 1933 N N . ARG A 1 251 ? 3.428 -7.738 -13.049 1.00 95.94 251 ARG A N 1
ATOM 1934 C CA . ARG A 1 251 ? 4.144 -8.714 -13.888 1.00 95.94 251 ARG A CA 1
ATOM 1935 C C . ARG A 1 251 ? 5.563 -8.985 -13.390 1.00 95.94 251 ARG A C 1
ATOM 1937 O O . ARG A 1 251 ? 5.953 -10.146 -13.304 1.00 95.94 251 ARG A O 1
ATOM 1944 N N . VAL A 1 252 ? 6.308 -7.946 -13.010 1.00 94.94 252 VAL A N 1
ATOM 1945 C CA . VAL A 1 252 ? 7.652 -8.079 -12.423 1.00 94.94 252 VAL A CA 1
ATOM 1946 C C . VAL A 1 252 ? 7.598 -8.921 -11.145 1.00 94.94 252 VAL A C 1
ATOM 1948 O O . VAL A 1 252 ? 8.393 -9.846 -10.995 1.00 94.94 252 VAL A O 1
ATOM 1951 N N . ARG A 1 253 ? 6.620 -8.674 -10.261 1.00 93.38 253 ARG A N 1
ATOM 1952 C CA . ARG A 1 253 ? 6.420 -9.475 -9.041 1.00 93.38 253 ARG A CA 1
ATOM 1953 C C . ARG A 1 253 ? 6.105 -10.943 -9.344 1.00 93.38 253 ARG A C 1
ATOM 1955 O O . ARG A 1 253 ? 6.640 -11.814 -8.664 1.00 93.38 253 ARG A O 1
ATOM 1962 N N . LEU A 1 254 ? 5.281 -11.233 -10.357 1.00 95.50 254 LEU A N 1
ATOM 1963 C CA . LEU A 1 254 ? 5.019 -12.616 -10.784 1.00 95.50 254 LEU A CA 1
ATOM 1964 C C . LEU A 1 254 ? 6.290 -13.304 -11.289 1.00 95.50 254 LEU A C 1
ATOM 1966 O O . LEU A 1 254 ? 6.570 -14.428 -10.881 1.00 95.50 254 LEU A O 1
ATOM 1970 N N . LEU A 1 255 ? 7.086 -12.626 -12.119 1.00 95.12 255 LEU A N 1
ATOM 1971 C CA . LEU A 1 255 ? 8.347 -13.173 -12.628 1.00 95.12 255 LEU A CA 1
ATOM 1972 C C . LEU A 1 255 ? 9.328 -13.470 -11.488 1.00 95.12 255 LEU A C 1
ATOM 1974 O O . LEU A 1 255 ? 9.848 -14.579 -11.405 1.00 95.12 255 LEU A O 1
ATOM 1978 N N . GLN A 1 256 ? 9.515 -12.530 -10.561 1.00 92.94 256 GLN A N 1
ATOM 1979 C CA . GLN A 1 256 ? 10.370 -12.722 -9.382 1.00 92.94 256 GLN A CA 1
ATOM 1980 C C . GLN A 1 256 ? 9.905 -13.889 -8.502 1.00 92.94 256 GLN A C 1
ATOM 1982 O O . GLN A 1 256 ? 10.725 -14.604 -7.933 1.00 92.94 256 GLN A O 1
ATOM 1987 N N . ALA A 1 257 ? 8.592 -14.085 -8.381 1.00 92.56 257 ALA A N 1
ATOM 1988 C CA . ALA A 1 257 ? 8.013 -15.162 -7.590 1.00 92.56 257 ALA A CA 1
ATOM 1989 C C . ALA A 1 257 ? 8.108 -16.540 -8.264 1.00 92.56 257 ALA A C 1
ATOM 1991 O O . ALA A 1 257 ? 8.107 -17.548 -7.563 1.00 92.56 257 ALA A O 1
ATOM 1992 N N . SER A 1 258 ? 8.166 -16.578 -9.595 1.00 92.62 258 SER A N 1
ATOM 1993 C CA . SER A 1 258 ? 8.121 -17.816 -10.379 1.00 92.62 258 SER A CA 1
ATOM 1994 C C . SER A 1 258 ? 9.381 -18.658 -10.315 1.00 92.62 258 SER A C 1
ATOM 1996 O O . SER A 1 258 ? 9.291 -19.879 -10.403 1.00 92.62 258 SER A O 1
ATOM 1998 N N . GLY A 1 259 ? 10.550 -18.020 -10.194 1.00 87.88 259 GLY A N 1
ATOM 1999 C CA . GLY A 1 259 ? 11.826 -18.715 -10.352 1.00 87.88 259 GLY A CA 1
ATOM 2000 C C . GLY A 1 259 ? 11.944 -19.453 -11.692 1.00 87.88 259 GLY A C 1
ATOM 2001 O O . GLY A 1 259 ? 12.585 -20.500 -11.737 1.00 87.88 259 GLY A O 1
ATOM 2002 N N . LEU A 1 260 ? 11.288 -18.949 -12.749 1.00 86.56 260 LEU A N 1
ATOM 2003 C CA . LEU A 1 260 ? 11.305 -19.570 -14.072 1.00 86.56 260 LEU A CA 1
ATOM 2004 C C . LEU A 1 260 ? 12.738 -19.783 -14.582 1.00 86.56 260 LEU A C 1
ATOM 2006 O O . LEU A 1 260 ? 13.580 -18.896 -14.406 1.00 86.56 260 LEU A O 1
ATOM 2010 N N . PRO A 1 261 ? 13.005 -20.904 -15.273 1.00 88.56 261 PRO A N 1
ATOM 2011 C CA . PRO A 1 261 ? 14.254 -21.074 -15.993 1.00 88.56 261 PRO A CA 1
ATOM 2012 C C . PRO A 1 261 ? 14.337 -20.102 -17.184 1.00 88.56 261 PRO A C 1
ATOM 2014 O O . PRO A 1 261 ? 13.326 -19.633 -17.718 1.00 88.56 261 PRO A O 1
ATOM 2017 N N . ASP A 1 262 ? 15.564 -19.794 -17.605 1.00 87.38 262 ASP A N 1
ATOM 2018 C CA . ASP A 1 262 ? 15.843 -18.790 -18.640 1.00 87.38 262 ASP A CA 1
ATOM 2019 C C . ASP A 1 262 ? 15.147 -19.079 -19.981 1.00 87.38 262 ASP A C 1
ATOM 2021 O O . ASP A 1 262 ? 14.727 -18.152 -20.672 1.00 87.38 262 ASP A O 1
ATOM 2025 N N . ASP A 1 263 ? 15.003 -20.346 -20.368 1.00 89.75 263 ASP A N 1
ATOM 2026 C CA . ASP A 1 263 ? 14.355 -20.746 -21.619 1.00 89.75 263 ASP A CA 1
ATOM 2027 C C . ASP A 1 263 ? 12.847 -20.457 -21.617 1.00 89.75 263 ASP A C 1
ATOM 2029 O O . ASP A 1 263 ? 12.312 -19.974 -22.620 1.00 89.75 263 ASP A O 1
ATOM 2033 N N . GLU A 1 264 ? 12.174 -20.664 -20.485 1.00 91.12 264 GLU A N 1
ATOM 2034 C CA . GLU A 1 264 ? 10.770 -20.285 -20.305 1.00 91.12 264 GLU A CA 1
ATOM 2035 C C . GLU A 1 264 ? 10.587 -18.762 -20.252 1.00 91.12 264 GLU A C 1
ATOM 2037 O O . GLU A 1 264 ? 9.659 -18.232 -20.870 1.00 91.12 264 GLU A O 1
ATOM 2042 N N . LEU A 1 265 ? 11.502 -18.030 -19.602 1.00 92.19 265 LEU A N 1
ATOM 2043 C CA . LEU A 1 265 ? 11.503 -16.560 -19.617 1.00 92.19 265 LEU A CA 1
ATOM 2044 C C . LEU A 1 265 ? 11.635 -16.015 -21.049 1.00 92.19 265 LEU A C 1
ATOM 2046 O O . LEU A 1 265 ? 10.916 -15.098 -21.457 1.00 92.19 265 LEU A O 1
ATOM 2050 N N . VAL A 1 266 ? 12.534 -16.606 -21.837 1.00 93.12 266 VAL A N 1
ATOM 2051 C CA . VAL A 1 266 ? 12.747 -16.255 -23.245 1.00 93.12 266 VAL A CA 1
ATOM 2052 C C . VAL A 1 266 ? 11.528 -16.616 -24.090 1.00 93.12 266 VAL A C 1
ATOM 2054 O O . VAL A 1 266 ? 11.170 -15.852 -24.988 1.00 93.12 266 VAL A O 1
ATOM 2057 N N . ALA A 1 267 ? 10.855 -17.734 -23.811 1.00 93.56 267 ALA A N 1
ATOM 2058 C CA . ALA A 1 267 ? 9.604 -18.087 -24.475 1.00 93.56 267 ALA A CA 1
ATOM 2059 C C . ALA A 1 267 ? 8.500 -17.057 -24.180 1.00 93.56 267 ALA A C 1
ATOM 2061 O O . ALA A 1 267 ? 7.870 -16.568 -25.122 1.00 93.56 267 ALA A O 1
ATOM 2062 N N . LEU A 1 268 ? 8.320 -16.659 -22.913 1.00 94.12 268 LEU A N 1
ATOM 2063 C CA . LEU A 1 268 ? 7.376 -15.603 -22.528 1.00 94.12 268 LEU A CA 1
ATOM 2064 C C . LEU A 1 268 ? 7.669 -14.289 -23.257 1.00 94.12 268 LEU A C 1
ATOM 2066 O O . LEU A 1 268 ? 6.751 -13.655 -23.771 1.00 94.12 268 LEU A O 1
ATOM 2070 N N . TYR A 1 269 ? 8.941 -13.901 -23.366 1.00 95.50 269 TYR A N 1
ATOM 2071 C CA . TYR A 1 269 ? 9.321 -12.707 -24.115 1.00 95.50 269 TYR A CA 1
ATOM 2072 C C . TYR A 1 269 ? 9.012 -12.853 -25.610 1.00 95.50 269 TYR A C 1
ATOM 2074 O O . TYR A 1 269 ? 8.406 -11.970 -26.208 1.00 95.50 269 TYR A O 1
ATOM 2082 N N . ARG A 1 270 ? 9.408 -13.964 -26.242 1.00 94.56 270 ARG A N 1
ATOM 2083 C CA . ARG A 1 270 ? 9.263 -14.157 -27.695 1.00 94.56 270 ARG A CA 1
ATOM 2084 C C . ARG A 1 270 ? 7.808 -14.160 -28.153 1.00 94.56 270 ARG A C 1
ATOM 2086 O O . ARG A 1 270 ? 7.517 -13.581 -29.200 1.00 94.56 270 ARG A O 1
ATOM 2093 N N . TYR A 1 271 ? 6.927 -14.804 -27.392 1.00 94.56 271 TYR A N 1
ATOM 2094 C CA . TYR A 1 271 ? 5.519 -14.974 -27.754 1.00 94.56 271 TYR A CA 1
ATOM 2095 C C . TYR A 1 271 ? 4.582 -13.939 -27.122 1.00 94.56 271 TYR A C 1
ATOM 2097 O O . TYR A 1 271 ? 3.414 -13.887 -27.506 1.00 94.56 271 TYR A O 1
ATOM 2105 N N . GLY A 1 272 ? 5.080 -13.120 -26.194 1.00 94.88 272 GLY A N 1
ATOM 2106 C CA . GLY A 1 272 ? 4.290 -12.096 -25.525 1.00 94.88 272 GLY A CA 1
ATOM 2107 C C . GLY A 1 272 ? 4.058 -10.830 -26.351 1.00 94.88 272 GLY A C 1
ATOM 2108 O O . GLY A 1 272 ? 4.766 -10.537 -27.324 1.00 94.88 272 GLY A O 1
ATOM 2109 N N . ASP A 1 273 ? 3.061 -10.052 -25.939 1.00 95.75 273 ASP A N 1
ATOM 2110 C CA . ASP A 1 273 ? 2.812 -8.715 -26.477 1.00 95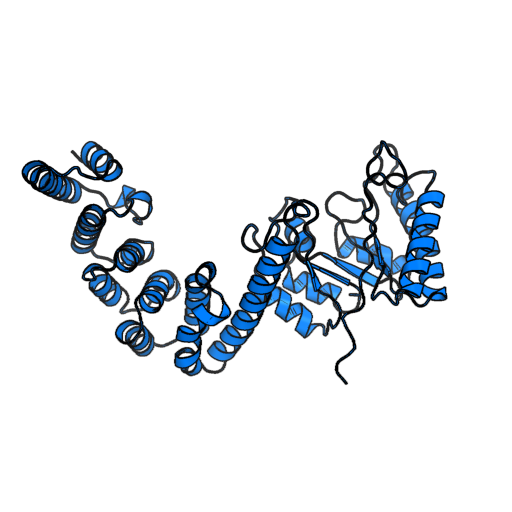.75 273 ASP A CA 1
ATOM 2111 C C . ASP A 1 273 ? 3.868 -7.687 -26.006 1.00 95.75 273 ASP A C 1
ATOM 2113 O O . ASP A 1 273 ? 4.790 -7.989 -25.245 1.00 95.75 273 ASP A O 1
ATOM 2117 N N . ASN A 1 274 ? 3.782 -6.440 -26.482 1.00 96.44 274 ASN A N 1
ATOM 2118 C CA . ASN A 1 274 ? 4.774 -5.422 -26.118 1.00 96.44 274 ASN A CA 1
ATOM 2119 C C . ASN A 1 274 ? 4.709 -5.010 -24.635 1.00 96.44 274 ASN A C 1
ATOM 2121 O O . ASN A 1 274 ? 5.726 -4.578 -24.094 1.00 96.44 274 ASN A O 1
ATOM 2125 N N . ASP A 1 275 ? 3.557 -5.128 -23.971 1.00 95.62 275 ASP A N 1
ATOM 2126 C CA . ASP A 1 275 ? 3.435 -4.812 -22.544 1.00 95.62 275 ASP A CA 1
ATOM 2127 C C . ASP A 1 275 ? 4.067 -5.932 -21.697 1.00 95.62 275 ASP A C 1
ATOM 2129 O O . ASP A 1 275 ? 4.749 -5.675 -20.705 1.00 95.62 275 ASP A O 1
ATOM 2133 N N . GLU A 1 276 ? 3.896 -7.180 -22.122 1.00 96.31 276 GLU A N 1
ATOM 2134 C CA . GLU A 1 276 ? 4.509 -8.380 -21.554 1.00 96.31 276 GLU A CA 1
ATOM 2135 C C . GLU A 1 276 ? 6.031 -8.377 -21.722 1.00 96.31 276 GLU A C 1
ATOM 2137 O O . GLU A 1 276 ? 6.762 -8.509 -20.737 1.00 96.31 276 GLU A O 1
ATOM 2142 N N . LYS A 1 277 ? 6.520 -8.125 -22.943 1.00 97.44 277 LYS A N 1
ATOM 2143 C CA . LYS A 1 277 ? 7.953 -7.954 -23.233 1.00 97.44 277 LYS A CA 1
ATOM 2144 C C . LYS A 1 277 ? 8.566 -6.857 -22.377 1.00 97.44 277 LYS A C 1
ATOM 2146 O O . LYS A 1 277 ? 9.623 -7.057 -21.784 1.00 97.44 277 LYS A O 1
ATOM 2151 N N . ARG A 1 278 ? 7.890 -5.708 -22.274 1.00 96.94 278 ARG A N 1
ATOM 2152 C CA . ARG A 1 278 ? 8.354 -4.587 -21.453 1.00 96.94 278 ARG A CA 1
ATOM 2153 C C . ARG A 1 278 ? 8.512 -4.990 -19.992 1.00 96.94 278 ARG A C 1
ATOM 2155 O O . ARG A 1 278 ? 9.539 -4.676 -19.399 1.00 96.94 278 ARG A O 1
ATOM 2162 N N . ALA A 1 279 ? 7.540 -5.698 -19.424 1.00 96.50 279 ALA A N 1
ATOM 2163 C CA . ALA A 1 279 ? 7.619 -6.133 -18.035 1.00 96.50 279 ALA A CA 1
ATOM 2164 C C . ALA A 1 279 ? 8.765 -7.131 -17.786 1.00 96.50 279 ALA A C 1
ATOM 2166 O O . ALA A 1 279 ? 9.404 -7.065 -16.738 1.00 96.50 279 ALA A O 1
ATOM 2167 N N . ILE A 1 280 ? 9.073 -8.001 -18.755 1.00 95.88 280 ILE A N 1
ATOM 2168 C CA . ILE A 1 280 ? 10.237 -8.899 -18.682 1.00 95.88 280 ILE A CA 1
ATOM 2169 C C . ILE A 1 280 ? 11.540 -8.096 -18.653 1.00 95.88 280 ILE A C 1
ATOM 2171 O O . ILE A 1 280 ? 12.366 -8.330 -17.775 1.00 95.88 280 ILE A O 1
ATOM 2175 N N . LEU A 1 281 ? 11.701 -7.108 -19.543 1.00 95.94 281 LEU A N 1
ATOM 2176 C CA . LEU A 1 281 ? 12.889 -6.241 -19.566 1.00 95.94 281 LEU A CA 1
ATOM 2177 C C . LEU A 1 281 ? 13.073 -5.495 -18.236 1.00 95.94 281 LEU A C 1
ATOM 2179 O O . LEU A 1 281 ? 14.184 -5.416 -17.720 1.00 95.94 281 LEU A O 1
ATOM 2183 N N . LEU A 1 282 ? 11.977 -5.000 -17.649 1.00 95.50 282 LEU A N 1
ATOM 2184 C CA . LEU A 1 282 ? 11.991 -4.341 -16.338 1.00 95.50 282 LEU A CA 1
ATOM 2185 C C . LEU A 1 282 ? 12.361 -5.296 -15.188 1.00 95.50 282 LEU A C 1
ATOM 2187 O O . LEU A 1 282 ? 12.878 -4.842 -14.170 1.00 95.50 282 LEU A O 1
ATOM 2191 N N . ALA A 1 283 ? 12.109 -6.600 -15.333 1.00 94.50 283 ALA A N 1
ATOM 2192 C CA . ALA A 1 283 ? 12.419 -7.605 -14.319 1.00 94.50 283 ALA A CA 1
ATOM 2193 C C . ALA A 1 283 ? 13.874 -8.105 -14.371 1.00 94.50 283 ALA A C 1
ATOM 2195 O O . ALA A 1 283 ? 14.375 -8.589 -13.354 1.00 94.50 283 ALA A O 1
ATOM 2196 N N . LEU A 1 284 ? 14.563 -7.984 -15.516 1.00 92.94 284 LEU A N 1
ATOM 2197 C CA . LEU A 1 284 ? 15.908 -8.542 -15.733 1.00 92.94 284 LEU A CA 1
ATOM 2198 C C . LEU A 1 284 ? 16.933 -8.229 -14.624 1.00 92.94 284 LEU A C 1
ATOM 2200 O O . LEU A 1 284 ? 17.580 -9.180 -14.177 1.00 92.94 284 LEU A O 1
ATOM 2204 N N . PRO A 1 285 ? 17.047 -6.988 -14.095 1.00 90.56 285 PRO A N 1
ATOM 2205 C CA . PRO A 1 285 ? 18.023 -6.676 -13.044 1.00 90.56 285 PRO A CA 1
ATOM 2206 C C . PRO A 1 285 ? 17.825 -7.506 -11.768 1.00 90.56 285 PRO A C 1
ATOM 2208 O O . PRO A 1 285 ? 18.780 -7.815 -11.058 1.00 90.56 285 PRO A O 1
ATOM 2211 N N . 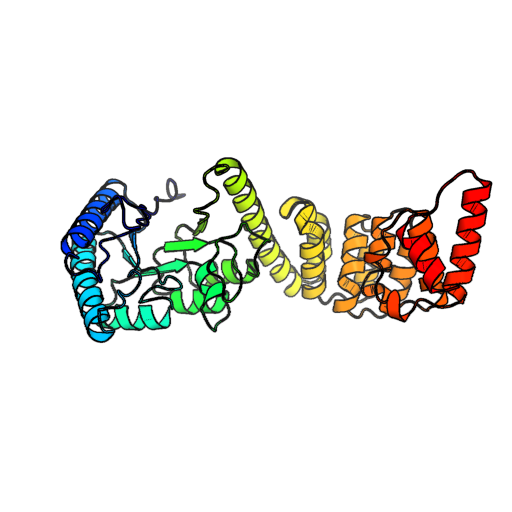ALA A 1 286 ? 16.575 -7.877 -11.471 1.00 88.31 286 ALA A N 1
ATOM 2212 C CA . ALA A 1 286 ? 16.234 -8.686 -10.307 1.00 88.31 286 ALA A CA 1
ATOM 2213 C C . ALA A 1 286 ? 16.367 -10.194 -10.571 1.00 88.31 286 ALA A C 1
ATOM 2215 O O . ALA A 1 286 ? 16.662 -10.942 -9.643 1.00 88.31 286 ALA A O 1
ATOM 2216 N N . LEU A 1 287 ? 16.143 -10.640 -11.812 1.00 86.44 287 LEU A N 1
ATOM 2217 C CA . LEU A 1 287 ? 16.190 -12.058 -12.183 1.00 86.44 287 LEU A CA 1
ATOM 2218 C C . LEU A 1 287 ? 17.615 -12.562 -12.454 1.00 86.44 287 LEU A C 1
ATOM 2220 O O . LEU A 1 287 ? 17.868 -13.748 -12.275 1.00 86.44 287 LEU A O 1
ATOM 2224 N N . ARG A 1 288 ? 18.542 -11.680 -12.867 1.00 72.25 288 ARG A N 1
ATOM 2225 C CA . ARG A 1 288 ? 19.923 -12.033 -13.268 1.00 72.25 288 ARG A CA 1
ATOM 2226 C C . ARG A 1 288 ? 19.981 -13.155 -14.321 1.00 72.25 288 ARG A C 1
ATOM 2228 O O . ARG A 1 288 ? 20.842 -14.030 -14.256 1.00 72.25 288 ARG A O 1
ATOM 2235 N N . ALA A 1 289 ? 19.047 -13.132 -15.273 1.00 72.31 289 ALA A N 1
ATOM 2236 C CA . ALA A 1 289 ? 18.943 -14.129 -16.337 1.00 72.31 289 ALA A CA 1
ATOM 2237 C C . ALA A 1 289 ? 20.178 -14.099 -17.256 1.00 72.31 289 ALA A C 1
ATOM 2239 O O . ALA A 1 289 ? 20.591 -13.031 -17.715 1.00 72.31 289 ALA A O 1
ATOM 2240 N N . VAL A 1 290 ? 20.732 -15.267 -17.588 1.00 67.81 290 VAL A N 1
ATOM 2241 C CA . VAL A 1 290 ? 21.963 -15.411 -18.390 1.00 67.81 290 VAL A CA 1
ATOM 2242 C C . VAL A 1 290 ? 21.759 -14.894 -19.816 1.00 67.81 290 VAL A C 1
ATOM 2244 O O . VAL A 1 290 ? 22.679 -14.350 -20.422 1.00 67.81 290 VAL A O 1
ATOM 2247 N N . GLN A 1 291 ? 20.543 -15.024 -20.353 1.00 76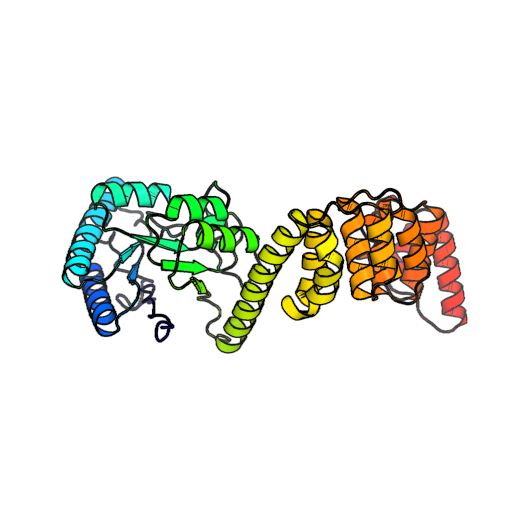.75 291 GLN A N 1
ATOM 2248 C CA . GLN A 1 291 ? 20.186 -14.547 -21.697 1.00 76.75 291 GLN A CA 1
ATOM 2249 C C . GLN A 1 291 ? 19.646 -13.105 -21.728 1.00 76.75 291 GLN A C 1
ATOM 2251 O O . GLN A 1 291 ? 19.133 -12.665 -22.760 1.00 76.75 291 GLN A O 1
ATOM 2256 N N . GLY A 1 292 ? 19.771 -12.346 -20.631 1.00 82.56 292 GLY A N 1
ATOM 2257 C CA . GLY A 1 292 ? 19.248 -10.980 -20.524 1.00 82.56 292 GLY A CA 1
ATOM 2258 C C . GLY A 1 292 ? 19.716 -10.060 -21.657 1.00 82.56 292 GLY A C 1
ATOM 2259 O O . GLY A 1 292 ? 18.897 -9.385 -22.281 1.00 82.56 292 GLY A O 1
ATOM 2260 N N . THR A 1 293 ? 21.005 -10.103 -22.012 1.00 89.56 293 THR A N 1
ATOM 2261 C CA . THR A 1 293 ? 21.584 -9.253 -23.066 1.00 89.56 293 THR A CA 1
ATOM 2262 C C . THR A 1 293 ? 20.953 -9.485 -24.444 1.00 89.56 293 THR A C 1
ATOM 2264 O O . THR A 1 293 ? 20.770 -8.533 -25.204 1.00 89.56 293 THR A O 1
ATOM 2267 N N . ASP A 1 294 ? 20.564 -10.717 -24.784 1.00 93.25 294 ASP A N 1
ATOM 2268 C CA . ASP A 1 294 ? 19.940 -11.003 -26.083 1.00 93.25 294 ASP A CA 1
ATOM 2269 C C . ASP A 1 294 ? 18.513 -10.452 -26.173 1.00 93.25 294 ASP A C 1
ATOM 2271 O O . ASP A 1 294 ? 18.107 -9.960 -27.230 1.00 93.25 294 ASP A O 1
ATOM 2275 N N . LEU A 1 295 ? 17.778 -10.451 -25.057 1.00 95.44 295 LEU A N 1
ATOM 2276 C CA . LEU A 1 295 ? 16.463 -9.812 -24.974 1.00 95.44 295 LEU A CA 1
ATOM 2277 C C . LEU A 1 295 ? 16.580 -8.287 -25.088 1.00 95.44 295 LEU A C 1
ATOM 2279 O O . LEU A 1 295 ? 15.802 -7.662 -25.810 1.00 95.44 295 LEU A O 1
ATOM 2283 N N . LEU A 1 296 ? 17.591 -7.685 -24.450 1.00 96.00 296 LEU A N 1
ATOM 2284 C CA . LEU A 1 296 ? 17.877 -6.252 -24.581 1.00 96.00 296 LEU A CA 1
ATOM 2285 C C . LEU A 1 296 ? 18.201 -5.875 -26.033 1.00 96.00 296 LEU A C 1
ATOM 2287 O O . LEU A 1 296 ? 17.667 -4.896 -26.552 1.00 96.00 296 LEU A O 1
ATOM 2291 N N . ARG A 1 297 ? 19.023 -6.674 -26.725 1.00 96.06 297 ARG A N 1
ATOM 2292 C CA . ARG A 1 297 ? 19.345 -6.468 -28.148 1.00 96.06 297 ARG A CA 1
ATOM 2293 C C . ARG A 1 297 ? 18.113 -6.528 -29.040 1.00 96.06 297 ARG A C 1
ATOM 2295 O O . ARG A 1 297 ? 17.991 -5.720 -29.961 1.00 96.06 297 ARG A O 1
ATOM 2302 N N . ASP A 1 298 ? 17.215 -7.480 -28.799 1.00 96.56 298 ASP A N 1
ATOM 2303 C CA . ASP A 1 298 ? 15.950 -7.569 -29.529 1.00 96.56 298 ASP A CA 1
ATOM 2304 C C . ASP A 1 298 ? 15.068 -6.336 -29.279 1.00 96.56 298 ASP A C 1
ATOM 2306 O O . ASP A 1 298 ? 14.605 -5.694 -30.226 1.00 96.56 298 ASP A O 1
ATOM 2310 N N . ALA A 1 299 ? 14.931 -5.922 -28.017 1.00 97.06 299 ALA A N 1
ATOM 2311 C CA . ALA A 1 299 ? 14.183 -4.729 -27.640 1.00 97.06 299 ALA A CA 1
ATOM 2312 C C . ALA A 1 299 ? 14.739 -3.456 -28.302 1.00 97.06 299 ALA A C 1
ATOM 2314 O O . ALA A 1 299 ? 13.972 -2.657 -28.843 1.00 97.06 299 ALA A O 1
ATOM 2315 N N . LEU A 1 300 ? 16.067 -3.303 -28.363 1.00 97.00 300 LEU A N 1
ATOM 2316 C CA . LEU A 1 300 ? 16.726 -2.199 -29.068 1.00 97.00 300 LEU A CA 1
ATOM 2317 C C . LEU A 1 300 ? 16.493 -2.225 -30.586 1.00 97.00 300 LEU A C 1
ATOM 2319 O O . LEU A 1 300 ? 16.590 -1.182 -31.231 1.00 97.00 300 LEU A O 1
ATOM 2323 N N . ARG A 1 301 ? 16.140 -3.366 -31.191 1.00 95.69 301 ARG A N 1
ATOM 2324 C CA . ARG A 1 301 ? 15.754 -3.455 -32.614 1.00 95.69 301 ARG A CA 1
ATOM 2325 C C . ARG A 1 301 ? 14.282 -3.116 -32.855 1.00 95.69 301 ARG A C 1
ATOM 2327 O O . ARG A 1 301 ? 13.944 -2.728 -33.971 1.00 95.69 301 ARG A O 1
ATOM 2334 N N . SER A 1 302 ? 13.436 -3.158 -31.828 1.00 94.94 302 SER A N 1
ATOM 2335 C CA . SER A 1 302 ? 12.008 -2.828 -31.921 1.00 94.94 302 SER A CA 1
ATOM 2336 C C . SER A 1 302 ? 11.739 -1.362 -32.285 1.00 94.94 302 SER A C 1
ATOM 2338 O O . SER A 1 302 ? 12.539 -0.475 -31.994 1.00 94.94 302 SER A O 1
ATOM 2340 N N . ASN A 1 303 ? 10.586 -1.091 -32.899 1.00 94.88 303 ASN A N 1
ATOM 2341 C CA . ASN A 1 303 ? 10.082 0.270 -33.126 1.00 94.88 303 ASN A CA 1
ATOM 2342 C C . ASN A 1 303 ? 9.172 0.768 -31.985 1.00 94.88 303 ASN A C 1
ATOM 2344 O O . ASN A 1 303 ? 8.677 1.891 -32.050 1.00 94.88 303 ASN A O 1
ATOM 2348 N N . ASP A 1 304 ? 8.943 -0.040 -30.945 1.00 96.81 304 ASP A N 1
ATOM 2349 C CA . ASP A 1 304 ? 8.214 0.387 -29.747 1.00 96.81 304 ASP A CA 1
ATOM 2350 C C . ASP A 1 304 ? 9.161 1.148 -28.806 1.00 96.81 304 ASP A C 1
ATOM 2352 O O . ASP A 1 304 ? 10.088 0.573 -28.229 1.00 96.81 304 ASP A O 1
ATOM 2356 N N . SER A 1 305 ? 8.921 2.452 -28.640 1.00 96.50 305 SER A N 1
ATOM 2357 C CA . SER A 1 305 ? 9.744 3.328 -27.797 1.00 96.50 305 SER A CA 1
ATOM 2358 C C . SER A 1 305 ? 9.783 2.876 -26.337 1.00 96.50 305 SER A C 1
ATOM 2360 O O . SER A 1 305 ? 10.780 3.099 -25.656 1.00 96.50 305 SER A O 1
ATOM 2362 N N . ARG A 1 306 ? 8.743 2.187 -25.858 1.00 96.31 306 ARG A N 1
ATOM 2363 C CA . ARG A 1 306 ? 8.647 1.711 -24.474 1.00 96.31 306 ARG A CA 1
ATOM 2364 C C . ARG A 1 306 ? 9.556 0.507 -24.231 1.00 96.31 306 ARG A C 1
ATOM 2366 O O . ARG A 1 306 ? 10.082 0.373 -23.130 1.00 96.31 306 ARG A O 1
ATOM 2373 N N . LEU A 1 307 ? 9.767 -0.337 -25.246 1.00 97.56 307 LEU A N 1
ATOM 2374 C CA . LEU A 1 307 ? 10.730 -1.443 -25.181 1.00 97.56 307 LEU A CA 1
ATOM 2375 C C . LEU A 1 307 ? 12.167 -0.926 -25.225 1.00 97.56 307 LEU A C 1
ATOM 2377 O O . LEU A 1 307 ? 12.990 -1.353 -24.421 1.00 97.56 307 LEU A O 1
ATOM 2381 N N . VAL A 1 308 ? 12.447 0.044 -26.100 1.00 97.94 308 VAL A N 1
ATOM 2382 C CA . VAL A 1 308 ? 13.763 0.702 -26.162 1.00 97.94 308 VAL A CA 1
ATOM 2383 C C . VAL A 1 308 ? 14.076 1.407 -24.839 1.00 97.94 308 VAL A C 1
ATOM 2385 O O . VAL A 1 308 ? 15.167 1.237 -24.304 1.00 97.94 308 VAL A O 1
ATOM 2388 N N . ALA A 1 309 ? 13.111 2.132 -24.264 1.00 97.50 309 ALA A N 1
ATOM 2389 C CA . ALA A 1 309 ? 13.269 2.776 -22.962 1.00 97.50 309 ALA A CA 1
ATOM 2390 C C . ALA A 1 309 ? 13.536 1.764 -21.835 1.00 97.50 309 ALA A C 1
ATOM 2392 O O . ALA A 1 309 ? 14.423 1.988 -21.021 1.00 97.50 309 ALA A O 1
ATOM 2393 N N . ALA A 1 310 ? 12.812 0.638 -21.800 1.00 96.88 310 ALA A N 1
ATOM 2394 C CA . ALA A 1 310 ? 13.045 -0.406 -20.801 1.00 96.88 310 ALA A CA 1
ATOM 2395 C C . ALA A 1 310 ? 14.438 -1.046 -20.945 1.00 96.88 310 ALA A C 1
ATOM 2397 O O . ALA A 1 310 ? 15.105 -1.276 -19.939 1.00 96.88 310 ALA A O 1
ATOM 2398 N N . ALA A 1 311 ? 14.902 -1.269 -22.179 1.00 97.19 311 ALA A N 1
ATOM 2399 C CA . ALA A 1 311 ? 16.228 -1.822 -22.450 1.00 97.19 311 ALA A CA 1
ATOM 2400 C C . ALA A 1 311 ? 17.379 -0.859 -22.108 1.00 97.19 311 ALA A C 1
ATOM 2402 O O . ALA A 1 311 ? 18.461 -1.306 -21.743 1.00 97.19 311 ALA A O 1
ATOM 2403 N N . LEU A 1 312 ? 17.149 0.455 -22.206 1.00 97.38 312 LEU A N 1
ATOM 2404 C CA . LEU A 1 312 ? 18.094 1.499 -21.784 1.00 97.38 312 LEU A CA 1
ATOM 2405 C C . LEU A 1 312 ? 17.977 1.874 -20.299 1.00 97.38 312 LEU A C 1
ATOM 2407 O O . LEU A 1 312 ? 18.772 2.678 -19.813 1.00 97.38 312 LEU A O 1
ATOM 2411 N N . GLY A 1 313 ? 16.986 1.325 -19.593 1.00 96.19 313 GLY A N 1
ATOM 2412 C CA . GLY A 1 313 ? 16.820 1.466 -18.151 1.00 96.19 313 GLY A CA 1
ATOM 2413 C C . GLY A 1 313 ? 17.845 0.631 -17.371 1.00 96.19 313 GLY A C 1
ATOM 2414 O O . GLY A 1 313 ? 18.889 0.279 -17.917 1.00 96.19 313 GLY A O 1
ATOM 2415 N N . PRO A 1 314 ? 17.573 0.277 -16.101 1.00 94.50 314 PRO A N 1
ATOM 2416 C CA . PRO A 1 314 ? 18.530 -0.445 -15.253 1.00 94.50 314 PRO A CA 1
ATOM 2417 C C . PRO A 1 314 ? 19.090 -1.736 -15.869 1.00 94.50 314 PRO A C 1
ATOM 2419 O O . PRO A 1 314 ? 20.262 -2.036 -15.701 1.00 94.50 314 PRO A O 1
ATOM 2422 N N . ALA A 1 315 ? 18.288 -2.465 -16.651 1.00 91.88 315 ALA A N 1
ATOM 2423 C CA . ALA A 1 315 ? 18.746 -3.676 -17.338 1.00 91.88 315 ALA A CA 1
ATOM 2424 C C . ALA A 1 315 ? 19.845 -3.407 -18.384 1.00 91.88 315 ALA A C 1
ATOM 2426 O O . ALA A 1 315 ? 20.618 -4.299 -18.714 1.00 91.88 315 ALA A O 1
ATOM 2427 N N . GLY A 1 316 ? 19.945 -2.176 -18.890 1.00 92.50 316 GLY A N 1
ATOM 2428 C CA . GLY A 1 316 ? 20.965 -1.763 -19.848 1.00 92.50 316 GLY A CA 1
ATOM 2429 C C . GLY A 1 316 ? 22.387 -1.718 -19.283 1.00 92.50 316 GLY A C 1
ATOM 2430 O O . GLY A 1 316 ? 23.324 -1.524 -20.061 1.00 92.50 316 GLY A O 1
ATOM 2431 N N . GLU A 1 317 ? 22.572 -1.905 -17.971 1.00 91.81 317 GLU A N 1
ATOM 2432 C CA . GLU A 1 317 ? 23.892 -2.089 -17.349 1.00 91.81 317 GLU A CA 1
ATOM 2433 C C . GLU A 1 317 ? 24.663 -3.253 -17.999 1.00 91.81 317 GLU A C 1
ATOM 2435 O O . GLU A 1 317 ? 25.849 -3.113 -18.291 1.00 91.81 317 GLU A O 1
ATOM 2440 N N . ASP A 1 318 ? 23.965 -4.333 -18.367 1.00 89.88 318 ASP A N 1
ATOM 2441 C CA . ASP A 1 318 ? 24.551 -5.535 -18.979 1.00 89.88 318 ASP A CA 1
ATOM 2442 C C . ASP A 1 318 ? 24.846 -5.395 -20.490 1.00 89.88 318 ASP A C 1
ATOM 2444 O O . ASP A 1 318 ? 25.361 -6.323 -21.124 1.00 89.88 318 ASP A O 1
ATOM 2448 N N . LEU A 1 319 ? 24.501 -4.261 -21.114 1.00 94.19 319 LEU A N 1
ATOM 2449 C CA . LEU A 1 319 ? 24.795 -4.020 -22.530 1.00 94.19 319 LEU A CA 1
ATOM 2450 C C . LEU A 1 319 ? 26.258 -3.599 -22.725 1.00 94.19 319 LEU A C 1
ATOM 2452 O O . LEU A 1 319 ? 26.716 -2.680 -22.044 1.00 94.19 319 LEU A O 1
ATOM 2456 N N . PRO A 1 320 ? 26.976 -4.141 -23.729 1.00 95.00 320 PRO A N 1
ATOM 2457 C CA . PRO A 1 320 ? 28.271 -3.601 -24.140 1.00 95.00 320 PRO A CA 1
ATOM 2458 C C . PRO A 1 320 ? 28.167 -2.130 -24.563 1.00 95.00 320 PRO A C 1
ATOM 2460 O O . PRO A 1 320 ? 27.202 -1.747 -25.226 1.00 95.00 320 PRO A O 1
ATOM 2463 N N . ASP A 1 321 ? 29.186 -1.313 -24.275 1.00 95.69 321 ASP A N 1
ATOM 2464 C CA . ASP A 1 321 ? 29.141 0.139 -24.530 1.00 95.69 321 ASP A CA 1
ATOM 2465 C C . ASP A 1 321 ? 28.794 0.501 -25.976 1.00 95.69 321 ASP A C 1
ATOM 2467 O O . ASP A 1 321 ? 28.051 1.446 -26.222 1.00 95.69 321 ASP A O 1
ATOM 2471 N N . ALA A 1 322 ? 29.301 -0.250 -26.958 1.00 96.25 322 ALA A N 1
ATOM 2472 C CA . ALA A 1 322 ? 28.981 -0.002 -28.363 1.00 96.25 322 ALA A CA 1
ATOM 2473 C C . ALA A 1 322 ? 27.479 -0.168 -28.653 1.00 96.25 322 ALA A C 1
ATOM 2475 O O . ALA A 1 322 ? 26.887 0.664 -29.338 1.00 96.25 322 ALA A O 1
ATOM 2476 N N . GLU A 1 323 ? 26.856 -1.211 -28.106 1.00 96.56 323 GLU A N 1
ATOM 2477 C CA . GLU A 1 323 ? 25.427 -1.483 -28.279 1.00 96.56 323 GLU A CA 1
ATOM 2478 C C . GLU A 1 323 ? 24.577 -0.490 -27.484 1.00 96.56 323 GLU A C 1
ATOM 2480 O O . GLU A 1 323 ? 23.585 0.025 -28.001 1.00 96.56 323 GLU A O 1
ATOM 2485 N N . TRP A 1 324 ? 25.006 -0.156 -26.265 1.00 97.56 324 TRP A N 1
ATOM 2486 C CA . TRP A 1 324 ? 24.361 0.856 -25.435 1.00 97.56 324 TRP A CA 1
ATOM 2487 C C . TRP A 1 324 ? 24.358 2.230 -26.119 1.00 97.56 324 TRP A C 1
ATOM 2489 O O . TRP A 1 324 ? 23.293 2.831 -26.239 1.00 97.56 324 TRP A O 1
ATOM 2499 N N . ARG A 1 325 ? 25.489 2.698 -26.678 1.00 97.62 325 ARG A N 1
ATOM 2500 C CA . ARG A 1 325 ? 25.554 3.972 -27.429 1.00 97.62 325 ARG A CA 1
ATOM 2501 C C . ARG A 1 325 ? 24.595 3.987 -28.621 1.00 97.62 325 ARG A C 1
ATOM 2503 O O . ARG A 1 325 ? 23.908 4.982 -28.844 1.00 97.62 325 ARG A O 1
ATOM 2510 N N . GLN A 1 326 ? 24.520 2.888 -29.376 1.00 97.25 326 GLN A N 1
ATOM 2511 C CA . GLN A 1 326 ? 23.572 2.751 -30.490 1.00 97.25 326 GLN A CA 1
ATOM 2512 C C . GLN A 1 326 ? 22.119 2.785 -30.002 1.00 97.25 326 GLN A C 1
ATOM 2514 O O . GLN A 1 326 ? 21.271 3.433 -30.617 1.00 97.25 326 GLN A O 1
ATOM 2519 N N . GLY A 1 327 ? 21.841 2.142 -28.867 1.00 97.19 327 GLY A N 1
ATOM 2520 C CA . GLY A 1 327 ? 20.552 2.224 -28.196 1.00 97.19 327 GLY A CA 1
ATOM 2521 C C . GLY A 1 327 ? 20.198 3.658 -27.794 1.00 97.19 327 GLY A C 1
ATOM 2522 O O . GLY A 1 327 ? 19.111 4.119 -28.132 1.00 97.19 327 GLY A O 1
ATOM 2523 N N . VAL A 1 328 ? 21.120 4.395 -27.162 1.00 97.56 328 VAL A N 1
ATOM 2524 C CA . VAL A 1 328 ? 20.935 5.812 -26.795 1.00 97.56 328 VAL A CA 1
ATOM 2525 C C . VAL A 1 328 ? 20.659 6.665 -28.031 1.00 97.56 328 VAL A C 1
ATOM 2527 O O . VAL A 1 328 ? 19.690 7.422 -28.040 1.00 97.56 328 VAL A O 1
ATOM 2530 N N . LEU A 1 329 ? 21.440 6.504 -29.104 1.00 97.19 329 LEU A N 1
ATOM 2531 C CA . LEU A 1 329 ? 21.241 7.235 -30.359 1.00 97.19 329 LEU A CA 1
ATOM 2532 C C . LEU A 1 329 ? 19.848 6.978 -30.951 1.00 97.19 329 LEU A C 1
ATOM 2534 O O . LEU A 1 329 ? 19.150 7.915 -31.346 1.00 97.19 329 LEU A O 1
ATOM 2538 N N . LYS A 1 330 ? 19.413 5.713 -30.962 1.00 96.06 330 LYS A N 1
ATOM 2539 C CA . LYS A 1 330 ? 18.059 5.338 -31.377 1.00 96.06 330 LYS A CA 1
ATOM 2540 C C . LYS A 1 330 ? 17.001 5.944 -30.455 1.00 96.06 330 LYS A C 1
ATOM 2542 O O . LYS A 1 330 ? 15.995 6.448 -30.945 1.00 96.06 330 LYS A O 1
ATOM 2547 N N . GLY A 1 331 ? 17.228 5.941 -29.145 1.00 96.50 331 GLY A N 1
ATOM 2548 C CA . GLY A 1 331 ? 16.342 6.569 -28.171 1.00 96.50 331 GLY A CA 1
ATOM 2549 C C . GLY A 1 331 ? 16.145 8.057 -28.451 1.00 96.50 331 GLY A C 1
ATOM 2550 O O . GLY A 1 331 ? 15.005 8.505 -28.557 1.00 96.50 331 GLY A O 1
ATOM 2551 N N . VAL A 1 332 ? 17.231 8.797 -28.694 1.00 95.94 332 VAL A N 1
ATOM 2552 C CA . VAL A 1 332 ? 17.179 10.214 -29.098 1.00 95.94 332 VAL A CA 1
ATOM 2553 C C . VAL A 1 332 ? 16.415 10.383 -30.411 1.00 95.94 332 VAL A C 1
ATOM 2555 O O . VAL A 1 332 ? 15.558 11.260 -30.521 1.00 95.94 332 VAL A O 1
ATOM 2558 N N . PHE A 1 333 ? 16.669 9.524 -31.402 1.00 94.12 333 PHE A N 1
ATOM 2559 C CA . PHE A 1 333 ? 15.938 9.544 -32.670 1.00 94.12 333 PHE A CA 1
ATOM 2560 C C . PHE A 1 333 ? 14.423 9.346 -32.478 1.00 94.12 333 PHE A C 1
ATOM 2562 O O . PHE A 1 333 ? 13.630 10.005 -33.154 1.00 94.12 333 PHE A O 1
ATOM 2569 N N . MET A 1 334 ? 14.030 8.481 -31.538 1.00 94.25 334 MET A N 1
ATOM 2570 C CA . MET A 1 334 ? 12.641 8.189 -31.165 1.00 94.25 334 MET A CA 1
ATOM 2571 C C . MET A 1 334 ? 12.030 9.210 -30.188 1.00 94.25 334 MET A C 1
ATOM 2573 O O . MET A 1 334 ? 10.852 9.090 -29.857 1.00 94.25 334 MET A O 1
ATOM 2577 N N . GLY A 1 335 ? 12.797 10.206 -29.733 1.00 93.50 335 GLY A N 1
ATOM 2578 C CA . GLY A 1 335 ? 12.337 11.232 -28.793 1.00 93.50 335 GLY A CA 1
ATOM 2579 C C . GLY A 1 335 ? 12.223 10.760 -27.340 1.00 93.50 335 GLY A C 1
ATOM 2580 O O . GLY A 1 335 ? 11.403 11.293 -26.595 1.00 93.50 335 GLY A O 1
ATOM 2581 N N . LEU A 1 336 ? 13.000 9.752 -26.933 1.00 95.56 336 LEU A N 1
ATOM 2582 C CA . LEU A 1 336 ? 13.057 9.306 -25.541 1.00 95.56 336 LEU A CA 1
ATOM 2583 C C . LEU A 1 336 ? 13.807 10.323 -24.663 1.00 95.56 336 LEU A C 1
ATOM 2585 O O . LEU A 1 336 ? 14.908 10.726 -25.042 1.00 95.56 336 LEU A O 1
ATOM 2589 N N . PRO A 1 337 ? 13.272 10.687 -23.480 1.00 95.19 337 PRO A N 1
ATOM 2590 C CA . PRO A 1 337 ? 13.993 11.511 -22.517 1.00 95.19 337 PRO A CA 1
ATOM 2591 C C . PRO A 1 337 ? 15.250 10.802 -22.008 1.00 95.19 337 PRO A C 1
ATOM 2593 O O . PRO A 1 337 ? 15.176 9.688 -21.481 1.00 95.19 337 PRO A O 1
ATOM 2596 N N . LEU A 1 338 ? 16.396 11.474 -22.086 1.00 95.88 338 LEU A N 1
ATOM 2597 C CA . LEU A 1 338 ? 17.679 10.927 -21.644 1.00 95.88 338 LEU A CA 1
ATOM 2598 C C . LEU A 1 338 ? 17.764 10.732 -20.125 1.00 95.88 338 LEU A C 1
ATOM 2600 O O . LEU A 1 338 ? 18.541 9.903 -19.661 1.00 95.88 338 LEU A O 1
ATOM 2604 N N . ALA A 1 339 ? 16.915 11.415 -19.352 1.00 94.50 339 ALA A N 1
ATOM 2605 C CA . ALA A 1 339 ? 16.789 11.206 -17.907 1.00 94.50 339 ALA A CA 1
ATOM 2606 C C . ALA A 1 339 ? 16.394 9.762 -17.530 1.00 94.50 339 ALA A C 1
ATOM 2608 O O . ALA A 1 339 ? 16.628 9.345 -16.399 1.00 94.50 339 ALA A O 1
ATOM 2609 N N . GLY A 1 340 ? 15.797 9.004 -18.459 1.00 92.88 340 GLY A N 1
ATOM 2610 C CA . GLY A 1 340 ? 15.451 7.595 -18.262 1.00 92.88 340 GLY A CA 1
ATOM 2611 C C . GLY A 1 340 ? 16.563 6.600 -18.614 1.00 92.88 340 GLY A C 1
ATOM 2612 O O . GLY A 1 340 ? 16.367 5.404 -18.412 1.00 92.88 340 GLY A O 1
ATOM 2613 N N . VAL A 1 341 ? 17.701 7.054 -19.153 1.00 96.56 341 VAL A N 1
ATOM 2614 C CA . VAL A 1 341 ? 18.818 6.180 -19.544 1.00 96.56 341 VAL A CA 1
ATOM 2615 C C . VAL A 1 341 ? 19.700 5.893 -18.330 1.00 96.56 341 VAL A C 1
ATOM 2617 O O . VAL A 1 341 ? 20.286 6.801 -17.738 1.00 96.56 341 VAL A O 1
ATOM 2620 N N . HIS A 1 342 ? 19.822 4.619 -17.969 1.00 96.00 342 HIS A N 1
ATOM 2621 C CA . HIS A 1 342 ? 20.624 4.189 -16.831 1.00 96.00 342 HIS A CA 1
ATOM 2622 C C . HIS A 1 342 ? 22.127 4.316 -17.109 1.00 96.00 342 HIS A C 1
ATOM 2624 O O . HIS A 1 342 ? 22.603 3.971 -18.193 1.00 96.00 342 HIS A O 1
ATOM 2630 N N . GLY A 1 343 ? 22.872 4.815 -16.119 1.00 94.50 343 GLY A N 1
ATOM 2631 C CA . GLY A 1 343 ? 24.324 4.990 -16.202 1.00 94.50 343 GLY A CA 1
ATOM 2632 C C . GLY A 1 343 ? 24.782 6.057 -17.203 1.00 94.50 343 GLY A C 1
ATOM 2633 O O . GLY A 1 343 ? 25.933 6.034 -17.631 1.00 94.50 343 GLY A O 1
ATOM 2634 N N . LEU A 1 344 ? 23.896 6.961 -17.647 1.00 96.06 344 LEU A N 1
ATOM 2635 C CA . LEU A 1 344 ? 24.214 7.918 -18.712 1.00 96.06 344 LEU A CA 1
ATOM 2636 C C . LEU A 1 344 ? 25.387 8.835 -18.356 1.00 96.06 344 LEU A C 1
ATOM 2638 O O . LEU A 1 344 ? 26.231 9.089 -19.208 1.00 96.06 344 LEU A O 1
ATOM 2642 N N . ASN A 1 345 ? 25.451 9.344 -17.126 1.00 93.12 345 ASN A N 1
ATOM 2643 C CA . ASN A 1 345 ? 26.516 10.272 -16.738 1.00 93.12 345 ASN A CA 1
ATOM 2644 C C . ASN A 1 345 ? 27.872 9.569 -16.614 1.00 93.12 345 ASN A C 1
ATOM 2646 O O . ASN A 1 345 ? 28.900 10.198 -16.839 1.00 93.12 345 ASN A O 1
ATOM 2650 N N . GLU A 1 346 ? 27.856 8.287 -16.266 1.00 94.31 346 GLU A N 1
ATOM 2651 C CA . GLU A 1 346 ? 29.030 7.457 -16.038 1.00 94.31 346 GLU A CA 1
ATOM 2652 C C . GLU A 1 346 ? 29.572 6.855 -17.341 1.00 94.31 346 GLU A C 1
ATOM 2654 O O . GLU A 1 346 ? 30.784 6.735 -17.504 1.00 94.31 346 GLU A O 1
ATOM 2659 N N . ARG A 1 347 ? 28.684 6.476 -18.270 1.00 96.25 347 ARG A N 1
ATOM 2660 C CA . ARG A 1 347 ? 29.029 5.765 -19.514 1.00 96.25 347 ARG A CA 1
ATOM 2661 C C . ARG A 1 347 ? 29.148 6.665 -20.738 1.00 96.25 347 ARG A C 1
ATOM 2663 O O . ARG A 1 347 ? 29.693 6.233 -21.753 1.00 96.25 347 ARG A O 1
ATOM 2670 N N . ALA A 1 348 ? 28.607 7.883 -20.691 1.00 96.56 348 ALA A N 1
ATOM 2671 C CA . ALA A 1 348 ? 28.712 8.807 -21.812 1.00 96.56 348 ALA A CA 1
ATOM 2672 C C . ALA A 1 348 ? 30.169 9.219 -22.048 1.00 96.56 348 ALA A C 1
ATOM 2674 O O . ALA A 1 348 ? 30.872 9.645 -21.135 1.00 96.56 348 ALA A O 1
ATOM 2675 N N . ASP A 1 349 ? 30.605 9.119 -23.300 1.00 96.50 349 ASP A N 1
ATOM 2676 C CA . ASP A 1 349 ? 31.987 9.347 -23.692 1.00 96.50 349 ASP A CA 1
ATOM 2677 C C . ASP A 1 349 ? 32.103 10.096 -25.027 1.00 96.50 349 ASP A C 1
ATOM 2679 O O . ASP A 1 349 ? 31.113 10.455 -25.673 1.00 96.50 349 ASP A O 1
ATOM 2683 N N . ALA A 1 350 ? 33.344 10.330 -25.458 1.00 96.81 350 ALA A N 1
ATOM 2684 C CA . ALA A 1 350 ? 33.634 11.048 -26.695 1.00 96.81 350 ALA A CA 1
ATOM 2685 C C . ALA A 1 350 ? 33.065 10.349 -27.946 1.00 96.81 350 ALA A C 1
ATOM 2687 O O . ALA A 1 350 ? 32.743 11.015 -28.930 1.00 96.81 350 ALA A O 1
ATOM 2688 N N . GLU A 1 351 ? 32.923 9.018 -27.938 1.00 97.75 351 GLU A N 1
ATOM 2689 C CA . GLU A 1 351 ? 32.296 8.298 -29.051 1.00 97.75 351 GLU A CA 1
ATOM 2690 C C . GLU A 1 351 ? 30.800 8.595 -29.130 1.00 97.75 351 GLU A C 1
ATOM 2692 O O . GLU A 1 351 ? 30.299 8.918 -30.209 1.00 97.75 351 GLU A O 1
ATOM 2697 N N . LEU A 1 352 ? 30.097 8.572 -27.994 1.00 97.75 352 LEU A N 1
ATOM 2698 C CA . LEU A 1 352 ? 28.694 8.973 -27.950 1.00 97.75 352 LEU A CA 1
ATOM 2699 C C . LEU A 1 352 ? 28.516 10.427 -28.412 1.00 97.75 352 LEU A C 1
ATOM 2701 O O . LEU A 1 352 ? 27.605 10.710 -29.188 1.00 97.75 352 LEU A O 1
ATOM 2705 N N . GLY A 1 353 ? 29.418 11.330 -28.006 1.00 97.44 353 GLY A N 1
ATOM 2706 C CA . GLY A 1 353 ? 29.442 12.718 -28.479 1.00 97.44 353 GLY A CA 1
ATOM 2707 C C . GLY A 1 353 ? 29.559 12.818 -30.005 1.00 97.44 353 GLY A C 1
ATOM 2708 O O . GLY A 1 353 ? 28.757 13.496 -30.647 1.00 97.44 353 GLY A O 1
ATOM 2709 N N . ARG A 1 354 ? 30.485 12.070 -30.621 1.00 97.75 354 ARG A N 1
ATOM 2710 C CA . ARG A 1 354 ? 30.618 12.018 -32.090 1.00 97.75 354 ARG A CA 1
ATOM 2711 C C . ARG A 1 354 ? 29.357 11.494 -32.779 1.00 97.75 354 ARG A C 1
ATOM 2713 O O . ARG A 1 354 ? 28.947 12.048 -33.799 1.00 97.75 354 ARG A O 1
ATOM 2720 N N . MET A 1 355 ? 28.731 10.452 -32.229 1.00 97.75 355 MET A N 1
ATOM 2721 C CA . MET A 1 355 ? 27.488 9.888 -32.767 1.00 97.75 355 MET A CA 1
ATOM 2722 C C . MET A 1 355 ? 26.325 10.891 -32.700 1.00 97.75 355 MET A C 1
ATOM 2724 O O . MET A 1 355 ? 25.597 11.057 -33.681 1.00 97.75 355 MET A O 1
ATOM 2728 N N . LEU A 1 356 ? 26.174 11.593 -31.572 1.00 97.44 356 LEU A N 1
ATOM 2729 C CA . LEU A 1 356 ? 25.148 12.623 -31.382 1.00 97.44 356 LEU A CA 1
ATOM 2730 C C . LEU A 1 356 ? 25.358 13.829 -32.306 1.00 97.44 356 LEU A C 1
ATOM 2732 O O . LEU A 1 356 ? 24.389 14.330 -32.873 1.00 97.44 356 LEU A O 1
ATOM 2736 N N . ASP A 1 357 ? 26.602 14.267 -32.519 1.00 97.00 357 ASP A N 1
ATOM 2737 C CA . ASP A 1 357 ? 26.909 15.336 -33.477 1.00 97.00 357 ASP A CA 1
ATOM 2738 C C . ASP A 1 357 ? 26.542 14.942 -34.917 1.00 97.00 357 ASP A C 1
ATOM 2740 O O . ASP A 1 357 ? 25.968 15.742 -35.660 1.00 97.00 357 ASP A O 1
ATOM 2744 N N . GLY A 1 358 ? 26.812 13.688 -35.297 1.00 96.31 358 GLY A N 1
ATOM 2745 C CA . GLY A 1 358 ? 26.386 13.128 -36.580 1.00 96.31 358 GLY A CA 1
ATOM 2746 C C . GLY A 1 358 ? 24.866 13.166 -36.755 1.00 96.31 358 GLY A C 1
ATOM 2747 O O . GLY A 1 358 ? 24.374 13.687 -37.758 1.00 96.31 358 GLY A O 1
ATOM 2748 N N . LEU A 1 359 ? 24.119 12.699 -35.748 1.00 94.88 359 LEU A N 1
ATOM 2749 C CA . LEU A 1 359 ? 22.654 12.745 -35.756 1.00 94.88 359 LEU A CA 1
ATOM 2750 C C . LEU A 1 359 ? 22.122 14.183 -35.804 1.00 94.88 359 LEU A C 1
ATOM 2752 O O . LEU A 1 359 ? 21.170 14.454 -36.535 1.00 94.88 359 LEU A O 1
ATOM 2756 N N . ARG A 1 360 ? 22.726 15.118 -35.060 1.00 95.31 360 ARG A N 1
ATOM 2757 C CA . ARG A 1 360 ? 22.352 16.539 -35.097 1.00 95.31 360 ARG A CA 1
ATOM 2758 C C . ARG A 1 360 ? 22.453 17.094 -36.517 1.00 95.31 360 ARG A C 1
ATOM 2760 O O . ARG A 1 360 ? 21.471 17.638 -37.016 1.00 95.31 360 ARG A O 1
ATOM 2767 N N . LYS A 1 361 ? 23.596 16.894 -37.181 1.00 94.50 361 LYS A N 1
ATOM 2768 C CA . LYS A 1 361 ? 23.832 17.342 -38.564 1.00 94.50 361 LYS A CA 1
ATOM 2769 C C . LYS A 1 361 ? 22.833 16.734 -39.547 1.00 94.50 361 LYS A C 1
ATOM 2771 O O . LYS A 1 361 ? 22.313 17.444 -40.404 1.00 94.50 361 LYS A O 1
ATOM 2776 N N . GLU A 1 362 ? 22.534 15.440 -39.413 1.00 94.56 362 GLU A N 1
ATOM 2777 C CA . GLU A 1 362 ? 21.530 14.765 -40.245 1.00 94.56 362 GLU A CA 1
ATOM 2778 C C . GLU A 1 362 ? 20.136 15.385 -40.065 1.00 94.56 362 GLU A C 1
ATOM 2780 O O . GLU A 1 362 ? 19.437 15.665 -41.042 1.00 94.56 362 GLU A O 1
ATOM 2785 N N . ARG A 1 363 ? 19.729 15.652 -38.818 1.00 93.00 363 ARG A N 1
ATOM 2786 C CA . ARG A 1 363 ? 18.426 16.262 -38.525 1.00 93.00 363 ARG A CA 1
ATOM 2787 C C . ARG A 1 363 ? 18.340 17.699 -39.025 1.00 93.00 363 ARG A C 1
ATOM 2789 O O . ARG A 1 363 ? 17.340 18.035 -39.655 1.00 93.00 363 ARG A O 1
ATOM 2796 N N . GLU A 1 364 ? 19.377 18.505 -38.815 1.00 93.44 364 GLU A N 1
ATOM 2797 C CA . GLU A 1 364 ? 19.460 19.884 -39.314 1.00 93.44 364 GLU A CA 1
ATOM 2798 C C . GLU A 1 364 ? 19.370 19.935 -40.844 1.00 93.44 364 GLU A C 1
ATOM 2800 O O . GLU A 1 364 ? 18.587 20.715 -41.387 1.00 93.44 364 GLU A O 1
ATOM 2805 N N . ALA A 1 365 ? 20.082 19.044 -41.546 1.00 94.25 365 ALA A N 1
ATOM 2806 C CA . ALA A 1 365 ? 19.997 18.916 -43.002 1.00 94.25 365 ALA A CA 1
ATOM 2807 C C . ALA A 1 365 ? 18.583 18.535 -43.483 1.00 94.25 365 ALA A C 1
ATOM 2809 O O . ALA A 1 365 ? 18.160 18.946 -44.563 1.00 94.25 365 ALA A O 1
ATOM 2810 N N . ALA A 1 366 ? 17.829 17.790 -42.670 1.00 93.62 366 ALA A N 1
ATOM 2811 C CA . ALA A 1 366 ? 16.429 17.448 -42.914 1.00 93.62 366 ALA A CA 1
ATOM 2812 C C . ALA A 1 366 ? 15.424 18.506 -42.404 1.00 93.62 366 ALA A C 1
ATOM 2814 O O . ALA A 1 366 ? 14.216 18.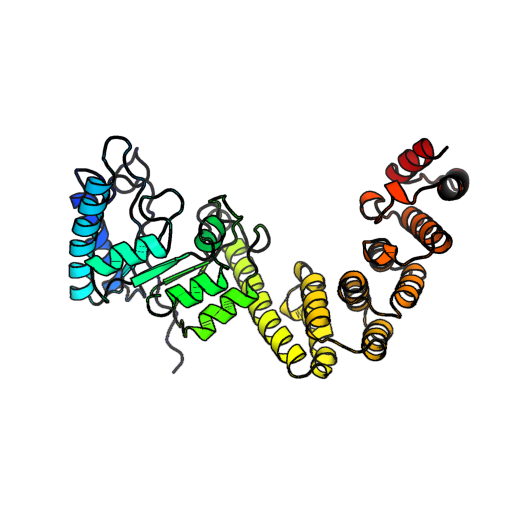252 -42.428 1.00 93.62 366 ALA A O 1
ATOM 2815 N N . GLY A 1 367 ? 15.884 19.664 -41.910 1.00 93.81 367 GLY A N 1
ATOM 2816 C CA . GLY A 1 367 ? 15.032 20.721 -41.353 1.00 93.81 367 GLY A CA 1
ATOM 2817 C C . GLY A 1 367 ? 14.350 20.351 -40.029 1.00 93.81 367 GLY A C 1
ATOM 2818 O O . GLY A 1 367 ? 13.300 20.900 -39.700 1.00 93.81 367 GLY A O 1
ATOM 2819 N N . ARG A 1 368 ? 14.903 19.390 -39.281 1.00 92.94 368 ARG A N 1
ATOM 2820 C CA . ARG A 1 368 ? 14.377 18.897 -37.999 1.00 92.94 368 ARG A CA 1
ATOM 2821 C C . ARG A 1 368 ? 15.290 19.307 -36.851 1.00 92.94 368 ARG A C 1
ATOM 2823 O O . ARG A 1 368 ? 16.506 19.353 -36.993 1.00 92.94 368 ARG A O 1
ATOM 2830 N N . THR A 1 369 ? 14.705 19.518 -35.678 1.00 91.31 369 THR A N 1
ATOM 2831 C CA . THR A 1 369 ? 15.454 19.786 -34.444 1.00 91.31 369 THR A CA 1
ATOM 2832 C C . THR A 1 369 ? 15.775 18.496 -33.686 1.00 91.31 369 THR A C 1
ATOM 2834 O O . THR A 1 369 ? 15.109 17.463 -33.854 1.00 91.31 369 THR A O 1
ATOM 2837 N N . MET A 1 370 ? 16.828 18.549 -32.868 1.00 91.94 370 MET A N 1
ATOM 2838 C CA . MET A 1 370 ? 17.208 17.501 -31.916 1.00 91.94 370 MET A CA 1
ATOM 2839 C C . MET A 1 370 ? 16.591 17.797 -30.531 1.00 91.94 370 MET A C 1
ATOM 2841 O O . MET A 1 370 ? 16.423 18.975 -30.205 1.00 91.94 370 MET A O 1
ATOM 2845 N N . PRO A 1 371 ? 16.236 16.778 -29.721 1.00 94.19 371 PRO A N 1
ATOM 2846 C CA . PRO A 1 371 ? 15.788 16.985 -28.342 1.00 94.19 371 PRO A CA 1
ATOM 2847 C C . PRO A 1 371 ? 16.786 17.805 -27.508 1.00 94.19 371 PRO A C 1
ATOM 2849 O O . PRO A 1 371 ? 17.998 17.645 -27.650 1.00 94.19 371 PRO A O 1
ATOM 2852 N N . ALA A 1 372 ? 16.277 18.695 -26.649 1.00 94.44 372 ALA A N 1
ATOM 2853 C CA . ALA A 1 372 ? 17.098 19.661 -25.911 1.00 94.44 372 ALA A CA 1
ATOM 2854 C C . ALA A 1 372 ? 18.068 18.996 -24.921 1.00 94.44 372 ALA A C 1
ATOM 2856 O O . ALA A 1 372 ? 19.214 19.415 -24.805 1.00 94.44 372 ALA A O 1
ATOM 2857 N N . ASP A 1 373 ? 17.635 17.930 -24.255 1.00 95.50 373 ASP A N 1
ATOM 2858 C CA . ASP A 1 373 ? 18.471 17.132 -23.357 1.00 95.50 373 ASP A CA 1
ATOM 2859 C C . ASP A 1 373 ? 19.627 16.437 -24.097 1.00 95.50 373 ASP A C 1
ATOM 2861 O O . ASP A 1 373 ? 20.744 16.389 -23.584 1.00 95.50 373 ASP A O 1
ATOM 2865 N N . ALA A 1 374 ? 19.398 15.972 -25.329 1.00 95.25 374 ALA A N 1
ATOM 2866 C CA . ALA A 1 374 ? 20.449 15.433 -26.191 1.00 95.25 374 ALA A CA 1
ATOM 2867 C C . ALA A 1 374 ? 21.439 16.511 -26.662 1.00 95.25 374 ALA A C 1
ATOM 2869 O O . ALA A 1 374 ? 22.631 16.229 -26.776 1.00 95.25 374 ALA A O 1
ATOM 2870 N N . VAL A 1 375 ? 20.975 17.746 -26.898 1.00 94.75 375 VAL A N 1
ATOM 2871 C CA . VAL A 1 375 ? 21.856 18.891 -27.196 1.00 94.75 375 VAL A CA 1
ATOM 2872 C C . VAL A 1 375 ? 22.736 19.204 -25.989 1.00 94.75 375 VAL A C 1
ATOM 2874 O O . VAL A 1 375 ? 23.952 19.263 -26.130 1.00 94.75 375 VAL A O 1
ATOM 2877 N N . SER A 1 376 ? 22.148 19.313 -24.795 1.00 95.31 376 SER A N 1
ATOM 2878 C CA . SER A 1 376 ? 22.904 19.566 -23.564 1.00 95.31 376 SER A CA 1
ATOM 2879 C C . SER A 1 376 ? 23.902 18.451 -23.243 1.00 95.31 376 SER A C 1
ATOM 2881 O O . SER A 1 376 ? 24.990 18.725 -22.738 1.00 95.31 376 SER A O 1
ATOM 2883 N N . LEU A 1 377 ? 23.565 17.189 -23.535 1.00 95.75 377 LEU A N 1
ATOM 2884 C CA . LEU A 1 377 ? 24.519 16.088 -23.411 1.00 95.75 377 LEU A CA 1
ATOM 2885 C C . LEU A 1 377 ? 25.672 16.236 -24.411 1.00 95.75 377 LEU A C 1
ATOM 2887 O O . LEU A 1 377 ? 26.824 16.086 -24.019 1.00 95.75 377 LEU A O 1
ATOM 2891 N N . LEU A 1 378 ? 25.382 16.552 -25.676 1.00 95.50 378 LEU A N 1
ATOM 2892 C CA . LEU A 1 378 ? 26.411 16.759 -26.694 1.00 95.50 378 LEU A CA 1
ATOM 2893 C C . LEU A 1 378 ? 27.377 17.886 -26.301 1.00 95.50 378 LEU A C 1
ATOM 2895 O O . LEU A 1 378 ? 28.585 17.699 -26.376 1.00 95.50 378 LEU A O 1
ATOM 2899 N N . GLU A 1 379 ? 26.863 19.020 -25.824 1.00 94.50 379 GLU A N 1
ATOM 2900 C CA . GLU A 1 379 ? 27.672 20.162 -25.371 1.00 94.50 379 GLU A CA 1
ATOM 2901 C C . GLU A 1 379 ? 28.597 19.824 -24.194 1.00 94.50 379 GLU A C 1
ATOM 2903 O O . GLU A 1 379 ? 29.650 20.433 -24.047 1.00 94.50 379 GLU A O 1
ATOM 2908 N N . ARG A 1 380 ? 28.227 18.846 -23.359 1.00 94.25 380 ARG A N 1
ATOM 2909 C CA . ARG A 1 380 ? 29.080 18.350 -22.269 1.00 94.25 380 ARG A CA 1
ATOM 2910 C C . ARG A 1 380 ? 30.185 17.400 -22.735 1.00 94.25 380 ARG A C 1
ATOM 2912 O O . ARG A 1 380 ? 31.152 17.220 -21.999 1.00 94.25 380 ARG A O 1
ATOM 2919 N N . LEU A 1 381 ? 29.994 16.719 -23.865 1.00 92.25 381 LEU A N 1
ATOM 2920 C CA . LEU A 1 381 ? 30.879 15.653 -24.355 1.00 92.25 381 LEU A CA 1
ATOM 2921 C C . LEU A 1 381 ? 31.896 16.130 -25.403 1.00 92.25 381 LEU A C 1
ATOM 2923 O O . LEU A 1 381 ? 32.786 15.354 -25.757 1.00 92.25 381 LEU A O 1
ATOM 2927 N N . VAL A 1 382 ? 31.738 17.354 -25.920 1.00 81.19 382 VAL A N 1
ATOM 2928 C CA . VAL A 1 382 ? 32.556 17.949 -26.995 1.00 81.19 382 VAL A CA 1
ATOM 2929 C C . VAL A 1 382 ? 33.570 18.943 -26.452 1.00 81.19 382 VAL A C 1
ATOM 2931 O O . VAL A 1 382 ? 33.208 19.727 -25.548 1.00 81.19 382 VAL A O 1
#